Protein AF-0000000068154844 (afdb_homodimer)

Structure (mmCIF, N/CA/C/O backbone):
data_AF-0000000068154844-model_v1
#
loop_
_entity.id
_entity.type
_entity.pdbx_description
1 polymer 'Methyltransferase domain containing protein'
#
loop_
_atom_site.group_PDB
_atom_site.id
_atom_site.type_symbol
_atom_site.label_atom_id
_atom_site.label_alt_id
_atom_site.label_comp_id
_atom_site.label_asym_id
_atom_site.label_entity_id
_atom_site.label_seq_id
_atom_site.pdbx_PDB_ins_code
_atom_site.Cartn_x
_atom_site.Cartn_y
_atom_site.Cartn_z
_atom_site.occupancy
_atom_site.B_iso_or_equiv
_atom_site.auth_seq_id
_atom_site.auth_comp_id
_atom_site.auth_asym_id
_atom_site.auth_atom_id
_atom_site.pdbx_PDB_model_num
ATOM 1 N N . MET A 1 1 ? 12.219 43.625 -16.562 1 24.28 1 MET A N 1
ATOM 2 C CA . MET A 1 1 ? 12.367 42.406 -15.773 1 24.28 1 MET A CA 1
ATOM 3 C C . MET A 1 1 ? 11.109 42.156 -14.945 1 24.28 1 MET A C 1
ATOM 5 O O . MET A 1 1 ? 10.875 42.812 -13.945 1 24.28 1 MET A O 1
ATOM 9 N N . ALA A 1 2 ? 10.008 41.688 -15.617 1 36.62 2 ALA A N 1
ATOM 10 C CA . ALA A 1 2 ? 8.633 41.625 -15.141 1 36.62 2 ALA A CA 1
ATOM 11 C C . ALA A 1 2 ? 8.516 40.781 -13.875 1 36.62 2 ALA A C 1
ATOM 13 O O . ALA A 1 2 ? 8.969 39.625 -13.844 1 36.62 2 ALA A O 1
ATOM 14 N N . GLU A 1 3 ? 8.602 41.344 -12.742 1 31.72 3 GLU A N 1
ATOM 15 C CA . GLU A 1 3 ? 8.398 40.844 -11.398 1 31.72 3 GLU A CA 1
ATOM 16 C C . GLU A 1 3 ? 7.121 40 -11.312 1 31.72 3 GLU A C 1
ATOM 18 O O . GLU A 1 3 ? 6.02 40.531 -11.516 1 31.72 3 GLU A O 1
ATOM 23 N N . ASP A 1 4 ? 7.09 38.75 -11.773 1 34.81 4 ASP A N 1
ATOM 24 C CA . ASP A 1 4 ? 5.965 37.812 -11.805 1 34.81 4 ASP A CA 1
ATOM 25 C C . ASP A 1 4 ? 5.387 37.625 -10.406 1 34.81 4 ASP A C 1
ATOM 27 O O . ASP A 1 4 ? 6.023 37 -9.555 1 34.81 4 ASP A O 1
ATOM 31 N N . HIS A 1 5 ? 4.668 38.531 -9.891 1 36.91 5 HIS A N 1
ATOM 32 C CA . HIS A 1 5 ? 3.857 38.5 -8.68 1 36.91 5 HIS A CA 1
ATOM 33 C C . HIS A 1 5 ? 2.967 37.281 -8.633 1 36.91 5 HIS A C 1
ATOM 35 O O . HIS A 1 5 ? 2.23 37 -9.586 1 36.91 5 HIS A O 1
ATOM 41 N N . PRO A 1 6 ? 3.387 36.281 -7.867 1 41.25 6 PRO A N 1
ATOM 42 C CA . PRO A 1 6 ? 2.49 35.125 -7.711 1 41.25 6 PRO A CA 1
ATOM 43 C C . PRO A 1 6 ? 1.021 35.531 -7.617 1 41.25 6 PRO A C 1
ATOM 45 O O . PRO A 1 6 ? 0.697 36.531 -6.996 1 41.25 6 PRO A O 1
ATOM 48 N N . SER A 1 7 ? 0.167 35.281 -8.594 1 40.81 7 SER A N 1
ATOM 49 C CA . SER A 1 7 ? -1.182 35.75 -8.883 1 40.81 7 SER A CA 1
ATOM 50 C C . SER A 1 7 ? -2.111 35.531 -7.695 1 40.81 7 SER A C 1
ATOM 52 O O . SER A 1 7 ? -2.004 34.531 -6.992 1 40.81 7 SER A O 1
ATOM 54 N N . SER A 1 8 ? -2.961 36.594 -7.297 1 40.81 8 SER A N 1
ATOM 55 C CA . SER A 1 8 ? -4.07 36.75 -6.367 1 40.81 8 SER A CA 1
ATOM 56 C C . SER A 1 8 ? -4.965 35.531 -6.352 1 40.81 8 SER A C 1
ATOM 58 O O . SER A 1 8 ? -5.57 35.188 -5.328 1 40.81 8 SER A O 1
ATOM 60 N N . ALA A 1 9 ? -5.023 34.844 -7.504 1 44.22 9 ALA A N 1
ATOM 61 C CA . ALA A 1 9 ? -5.926 33.719 -7.621 1 44.22 9 ALA A CA 1
ATOM 62 C C . ALA A 1 9 ? -5.402 32.531 -6.824 1 44.22 9 ALA A C 1
ATOM 64 O O . ALA A 1 9 ? -6.18 31.812 -6.188 1 44.22 9 ALA A O 1
ATOM 65 N N . ALA A 1 10 ? -4.246 32.438 -6.812 1 50.5 10 ALA A N 1
ATOM 66 C CA . ALA A 1 10 ? -3.646 31.312 -6.082 1 50.5 10 ALA A CA 1
ATOM 67 C C . ALA A 1 10 ? -3.844 31.469 -4.578 1 50.5 10 ALA A C 1
ATOM 69 O O . ALA A 1 10 ? -4.059 30.484 -3.865 1 50.5 10 ALA A O 1
ATOM 70 N N . THR A 1 11 ? -3.861 32.688 -4.051 1 49.97 11 THR A N 1
ATOM 71 C CA . THR A 1 11 ? -4.047 32.969 -2.633 1 49.97 11 THR A CA 1
ATOM 72 C C . THR A 1 11 ? -5.488 32.719 -2.211 1 49.97 11 THR A C 1
ATOM 74 O O . THR A 1 11 ? -5.738 32.219 -1.115 1 49.97 11 THR A O 1
ATOM 77 N N . THR A 1 12 ? -6.43 32.938 -3.004 1 47.69 12 THR A N 1
ATOM 78 C CA . THR A 1 12 ? -7.844 32.781 -2.689 1 47.69 12 THR A CA 1
ATOM 79 C C . THR A 1 12 ? -8.203 31.281 -2.623 1 47.69 12 THR A C 1
ATOM 81 O O . THR A 1 12 ? -8.922 30.859 -1.722 1 47.69 12 THR A O 1
ATOM 84 N N . ASP A 1 13 ? -7.633 30.516 -3.477 1 55.84 13 ASP A N 1
ATOM 85 C CA . ASP A 1 13 ? -7.926 29.094 -3.543 1 55.84 13 ASP A CA 1
ATOM 86 C C . ASP A 1 13 ? -7.395 28.359 -2.311 1 55.84 13 ASP A C 1
ATOM 88 O O . ASP A 1 13 ? -8.07 27.5 -1.752 1 55.84 13 ASP A O 1
ATOM 92 N N . LEU A 1 14 ? -6.391 28.906 -1.829 1 56.5 14 LEU A N 1
ATOM 93 C CA . LEU A 1 14 ? -5.82 28.281 -0.645 1 56.5 14 LEU A CA 1
ATOM 94 C C . LEU A 1 14 ? -6.621 28.641 0.603 1 56.5 14 LEU A C 1
ATOM 96 O O . LEU A 1 14 ? -6.773 27.812 1.506 1 56.5 14 LEU A O 1
ATOM 100 N N . LYS A 1 15 ? -7.156 29.891 0.628 1 58.59 15 LYS A N 1
ATOM 101 C CA . LYS A 1 15 ? -8.023 30.297 1.73 1 58.59 15 LYS A CA 1
ATOM 102 C C . LYS A 1 15 ? -9.281 29.422 1.793 1 58.59 15 LYS A C 1
ATOM 104 O O . LYS A 1 15 ? -9.727 29.047 2.879 1 58.59 15 LYS A O 1
ATOM 109 N N . ALA A 1 16 ? -9.859 29.172 0.676 1 58.53 16 ALA A N 1
ATOM 110 C CA . ALA A 1 16 ? -11.047 28.328 0.617 1 58.53 16 ALA A CA 1
ATOM 111 C C . ALA A 1 16 ? -10.742 26.922 1.131 1 58.53 16 ALA A C 1
ATOM 113 O O . ALA A 1 16 ? -11.578 26.312 1.809 1 58.53 16 ALA A O 1
ATOM 114 N N . ASN A 1 17 ? -9.586 26.453 0.858 1 59.25 17 ASN A N 1
ATOM 115 C CA . ASN A 1 17 ? -9.18 25.141 1.375 1 59.25 17 ASN A CA 1
ATOM 116 C C . ASN A 1 17 ? -9.125 25.141 2.9 1 59.25 17 ASN A C 1
ATOM 118 O O . ASN A 1 17 ? -9.555 24.172 3.535 1 59.25 17 ASN A O 1
ATOM 122 N N . VAL A 1 18 ? -8.695 26.188 3.422 1 56.22 18 VAL A N 1
ATOM 123 C CA . VAL A 1 18 ? -8.562 26.312 4.871 1 56.22 18 VAL A CA 1
ATOM 124 C C . VAL A 1 18 ? -9.945 26.359 5.512 1 56.22 18 VAL A C 1
ATOM 126 O O . VAL A 1 18 ? -10.195 25.688 6.52 1 56.22 18 VAL A O 1
ATOM 129 N N . GLU A 1 19 ? -10.867 27.016 5.012 1 57.5 19 GLU A N 1
ATOM 130 C CA . GLU A 1 19 ? -12.195 27.234 5.57 1 57.5 19 GLU A CA 1
ATOM 131 C C . GLU A 1 19 ? -13.031 25.969 5.535 1 57.5 19 GLU A C 1
ATOM 133 O O . GLU A 1 19 ? -13.938 25.781 6.348 1 57.5 19 GLU A O 1
ATOM 138 N N . ARG A 1 20 ? -12.711 25.141 4.711 1 52.31 20 ARG A N 1
ATOM 139 C CA . ARG A 1 20 ? -13.453 23.906 4.531 1 52.31 20 ARG A CA 1
ATOM 140 C C . ARG A 1 20 ? -13.43 23.062 5.801 1 52.31 20 ARG A C 1
ATOM 142 O O . ARG A 1 20 ? -14.406 22.359 6.109 1 52.31 20 ARG A O 1
ATOM 149 N N . PHE A 1 21 ? -12.555 23.172 6.594 1 53.59 21 PHE A N 1
ATOM 150 C CA . PHE A 1 21 ? -12.359 22.266 7.723 1 53.59 21 PHE A CA 1
ATOM 151 C C . PHE A 1 21 ? -12.703 22.969 9.031 1 53.59 21 PHE A C 1
ATOM 153 O O . PHE A 1 21 ? -12.633 22.359 10.102 1 53.59 21 PHE A O 1
ATOM 160 N N . MET A 1 22 ? -13.172 24.078 8.961 1 49.56 22 MET A N 1
ATOM 161 C CA . MET A 1 22 ? -13.594 24.797 10.164 1 49.56 22 MET A CA 1
ATOM 162 C C . MET A 1 22 ? -14.891 24.203 10.719 1 49.56 22 MET A C 1
ATOM 164 O O . MET A 1 22 ? -15.828 23.953 9.961 1 49.56 22 MET A O 1
ATOM 168 N N . GLY A 1 23 ? -15.047 23.812 12.094 1 50.06 23 GLY A N 1
ATOM 169 C CA . GLY A 1 23 ? -16.219 23.297 12.766 1 50.06 23 GLY A CA 1
ATOM 170 C C . GLY A 1 23 ? -16.391 21.797 12.609 1 50.06 23 GLY A C 1
ATOM 171 O O . GLY A 1 23 ? -17.406 21.234 12.992 1 50.06 23 GLY A O 1
ATOM 172 N N . PHE A 1 24 ? -15.508 21.203 12.078 1 56.91 24 PHE A N 1
ATOM 173 C CA . PHE A 1 24 ? -15.602 19.797 11.688 1 56.91 24 PHE A CA 1
ATOM 174 C C . PHE A 1 24 ? -14.602 18.953 12.461 1 56.91 24 PHE A C 1
ATOM 176 O O . PHE A 1 24 ? -14.562 17.734 12.305 1 56.91 24 PHE A O 1
ATOM 183 N N . ALA A 1 25 ? -14.062 19.422 13.445 1 56.91 25 ALA A N 1
ATOM 184 C CA . ALA A 1 25 ? -12.898 18.812 14.086 1 56.91 25 ALA A CA 1
ATOM 185 C C . ALA A 1 25 ? -13.32 17.609 14.945 1 56.91 25 ALA A C 1
ATOM 187 O O . ALA A 1 25 ? -12.625 16.594 14.984 1 56.91 25 ALA A O 1
ATOM 188 N N . ASP A 1 26 ? -14.484 17.656 15.586 1 56.44 26 ASP A N 1
ATOM 189 C CA . ASP A 1 26 ? -14.898 16.578 16.484 1 56.44 26 ASP A CA 1
ATOM 190 C C . ASP A 1 26 ? -15.18 15.289 15.727 1 56.44 26 ASP A C 1
ATOM 192 O O . ASP A 1 26 ? -14.758 14.211 16.141 1 56.44 26 ASP A O 1
ATOM 196 N N . VAL A 1 27 ? -15.852 15.422 14.664 1 58.25 27 VAL A N 1
ATOM 197 C CA . VAL A 1 27 ? -16.188 14.242 13.867 1 58.25 27 VAL A CA 1
ATOM 198 C C . VAL A 1 27 ? -14.914 13.68 13.227 1 58.25 27 VAL A C 1
ATOM 200 O O . VAL A 1 27 ? -14.75 12.461 13.133 1 58.25 27 VAL A O 1
ATOM 203 N N . TYR A 1 28 ? -14.078 14.531 12.992 1 61.56 28 TYR A N 1
ATOM 204 C CA . TYR A 1 28 ? -12.844 14.18 12.305 1 61.56 28 TYR A CA 1
ATOM 205 C C . TYR A 1 28 ? -11.961 13.297 13.18 1 61.56 28 TYR A C 1
ATOM 207 O O . TYR A 1 28 ? -11.594 12.188 12.789 1 61.56 28 TYR A O 1
ATOM 215 N N . ASP A 1 29 ? -11.711 13.648 14.367 1 64.25 29 ASP A N 1
ATOM 216 C CA . ASP A 1 29 ? -10.766 12.977 15.25 1 64.25 29 ASP A CA 1
ATOM 217 C C . ASP A 1 29 ? -11.312 11.633 15.727 1 64.25 29 ASP A C 1
ATOM 219 O O . ASP A 1 29 ? -10.57 10.664 15.859 1 64.25 29 ASP A O 1
ATOM 223 N N . ALA A 1 30 ? -12.586 11.641 15.82 1 64.69 30 ALA A N 1
ATOM 224 C CA . ALA A 1 30 ? -13.18 10.422 16.359 1 64.69 30 ALA A CA 1
ATOM 225 C C . ALA A 1 30 ? -13.258 9.328 15.297 1 64.69 30 ALA A C 1
ATOM 227 O O . ALA A 1 30 ? -13.203 8.141 15.617 1 64.69 30 ALA A O 1
ATOM 228 N N . ALA A 1 31 ? -13.258 9.789 14.117 1 74.38 31 ALA A N 1
ATOM 229 C CA . ALA A 1 31 ? -13.57 8.812 13.078 1 74.38 31 ALA A CA 1
ATOM 230 C C . ALA A 1 31 ? -12.305 8.352 12.367 1 74.38 31 ALA A C 1
ATOM 232 O O . ALA A 1 31 ? -12.188 7.184 11.992 1 74.38 31 ALA A O 1
ATOM 233 N N . ARG A 1 32 ? -11.375 9.219 12.273 1 79.5 32 ARG A N 1
ATOM 234 C CA . ARG A 1 32 ? -10.258 8.945 11.383 1 79.5 32 ARG A CA 1
ATOM 235 C C . ARG A 1 32 ? -9.172 8.133 12.086 1 79.5 32 ARG A C 1
ATOM 237 O O . ARG A 1 32 ? -9.047 8.188 13.312 1 79.5 32 ARG A O 1
ATOM 244 N N . PRO A 1 33 ? -8.5 7.371 11.305 1 82.88 33 PRO A N 1
ATOM 245 C CA . PRO A 1 33 ? -7.477 6.512 11.906 1 82.88 33 PRO A CA 1
ATOM 246 C C . PRO A 1 33 ? -6.23 7.289 12.328 1 82.88 33 PRO A C 1
ATOM 248 O O . PRO A 1 33 ? -5.922 8.336 11.742 1 82.88 33 PRO A O 1
ATOM 251 N N . THR A 1 34 ? -5.605 6.77 13.359 1 78.25 34 THR A N 1
ATOM 252 C CA . THR A 1 34 ? -4.246 7.207 13.656 1 78.25 34 THR A CA 1
ATOM 253 C C . THR A 1 34 ? -3.242 6.512 12.742 1 78.25 34 THR A C 1
ATOM 255 O O . THR A 1 34 ? -3.354 5.312 12.484 1 78.25 34 THR A O 1
ATOM 258 N N . PRO A 1 35 ? -2.342 7.352 12.242 1 82.19 35 PRO A N 1
ATOM 259 C CA . PRO A 1 35 ? -1.316 6.676 11.445 1 82.19 35 PRO A CA 1
ATOM 260 C C . PRO A 1 35 ? -0.578 5.594 12.227 1 82.19 35 PRO A C 1
ATOM 262 O O . PRO A 1 35 ? -0.527 5.645 13.461 1 82.19 35 PRO A O 1
ATOM 265 N N . PRO A 1 36 ? -0.055 4.605 11.508 1 81.94 36 PRO A N 1
ATOM 266 C CA . PRO A 1 36 ? 0.625 3.518 12.219 1 81.94 36 PRO A CA 1
ATOM 267 C C . PRO A 1 36 ? 1.866 3.99 12.969 1 81.94 36 PRO A C 1
ATOM 269 O O . PRO A 1 36 ? 2.707 4.691 12.406 1 81.94 36 PRO A O 1
ATOM 272 N N . ALA A 1 37 ? 1.979 3.539 14.203 1 78.5 37 ALA A N 1
ATOM 273 C CA . ALA A 1 37 ? 3.117 3.912 15.031 1 78.5 37 ALA A CA 1
ATOM 274 C C . ALA A 1 37 ? 4.426 3.396 14.445 1 78.5 37 ALA A C 1
ATOM 276 O O . ALA A 1 37 ? 5.461 4.059 14.539 1 78.5 37 ALA A O 1
ATOM 277 N N . ASP A 1 38 ? 4.34 2.297 13.797 1 84.38 38 ASP A N 1
ATOM 278 C CA . ASP A 1 38 ? 5.539 1.685 13.234 1 84.38 38 ASP A CA 1
ATOM 279 C C . ASP A 1 38 ? 6.102 2.527 12.086 1 84.38 38 ASP A C 1
ATOM 281 O O . ASP A 1 38 ? 7.266 2.379 11.711 1 84.38 38 ASP A O 1
ATOM 285 N N . LEU A 1 39 ? 5.258 3.367 11.586 1 91.12 39 LEU A N 1
ATOM 286 C CA . LEU A 1 39 ? 5.723 4.25 10.523 1 91.12 39 LEU A CA 1
ATOM 287 C C . LEU A 1 39 ? 6.801 5.199 11.031 1 91.12 39 LEU A C 1
ATOM 289 O O . LEU A 1 39 ? 7.77 5.48 10.32 1 91.12 39 LEU A O 1
ATOM 293 N N . VAL A 1 40 ? 6.672 5.637 12.289 1 94.12 40 VAL A N 1
ATOM 294 C CA . VAL A 1 40 ? 7.617 6.578 12.883 1 94.12 40 VAL A CA 1
ATOM 295 C C . VAL A 1 40 ? 9 5.941 12.953 1 94.12 40 VAL A C 1
ATOM 297 O O . VAL A 1 40 ? 9.992 6.543 12.523 1 94.12 40 VAL A O 1
ATOM 300 N N . ASP A 1 41 ? 9.039 4.723 13.414 1 93.12 41 ASP A N 1
ATOM 301 C CA . ASP A 1 41 ? 10.32 4.027 13.523 1 93.12 41 ASP A CA 1
ATOM 302 C C . ASP A 1 41 ? 10.953 3.82 12.148 1 93.12 41 ASP A C 1
ATOM 304 O O . ASP A 1 41 ? 12.164 3.977 11.984 1 93.12 41 ASP A O 1
ATOM 308 N N . LEU A 1 42 ? 10.172 3.494 11.242 1 93.94 42 LEU A N 1
ATOM 309 C CA . LEU A 1 42 ? 10.648 3.295 9.875 1 93.94 42 LEU A CA 1
ATOM 310 C C . LEU A 1 42 ? 11.219 4.59 9.305 1 93.94 42 LEU A C 1
ATOM 312 O O . LEU A 1 42 ? 12.297 4.586 8.703 1 93.94 42 LEU A O 1
ATOM 316 N N . LEU A 1 43 ? 10.547 5.691 9.523 1 97 43 LEU A N 1
ATOM 317 C CA . LEU A 1 43 ? 10.977 6.984 9 1 97 43 LEU A CA 1
ATOM 318 C C . LEU A 1 43 ? 12.273 7.441 9.664 1 97 43 LEU A C 1
ATOM 320 O O . LEU A 1 43 ? 13.141 8.016 9.008 1 97 43 LEU A O 1
ATOM 324 N N . LEU A 1 44 ? 12.359 7.156 10.938 1 97.19 44 LEU A N 1
ATOM 325 C CA . LEU A 1 44 ? 13.586 7.488 11.641 1 97.19 44 LEU A CA 1
ATOM 326 C C . LEU A 1 44 ? 14.773 6.719 11.07 1 97.19 44 LEU A C 1
ATOM 328 O O . LEU A 1 44 ? 15.859 7.273 10.898 1 97.19 44 LEU A O 1
ATOM 332 N N . ARG A 1 45 ? 14.547 5.512 10.727 1 94.75 45 ARG A N 1
ATOM 333 C CA . ARG A 1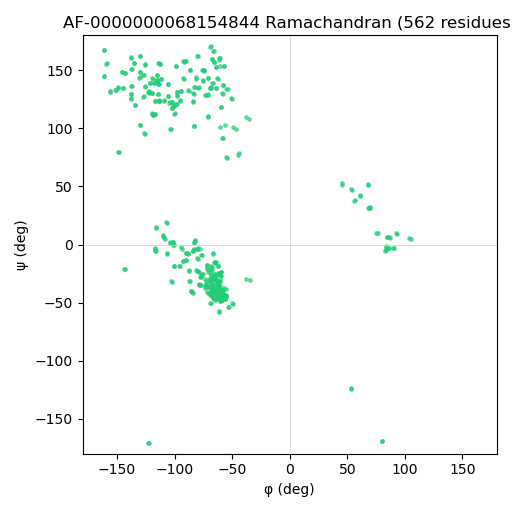 45 ? 15.617 4.727 10.125 1 94.75 45 ARG A CA 1
ATOM 334 C C . ARG A 1 45 ? 16.031 5.309 8.781 1 94.75 45 ARG A C 1
ATOM 336 O O . ARG A 1 45 ? 17.234 5.414 8.484 1 94.75 45 ARG A O 1
ATOM 343 N N . TYR A 1 46 ? 15.086 5.711 7.98 1 96.75 46 TYR A N 1
ATOM 344 C CA . TYR A 1 46 ? 15.406 6.324 6.699 1 96.75 46 TYR A CA 1
ATOM 345 C C . TYR A 1 46 ? 16.203 7.609 6.895 1 96.75 46 TYR A C 1
ATOM 347 O O . TYR A 1 46 ? 17.047 7.957 6.066 1 96.75 46 TYR A O 1
ATOM 355 N N . ALA A 1 47 ? 15.898 8.305 7.957 1 96.81 47 ALA A N 1
ATOM 356 C CA . ALA A 1 47 ? 16.578 9.562 8.25 1 96.81 47 ALA A CA 1
ATOM 357 C C . ALA A 1 47 ? 17.938 9.305 8.914 1 96.81 47 ALA A C 1
ATOM 359 O O . ALA A 1 47 ? 18.672 10.25 9.203 1 96.81 47 ALA A O 1
ATOM 360 N N . GLY A 1 48 ? 18.234 8.055 9.172 1 93.38 48 GLY A N 1
ATOM 361 C CA . GLY A 1 48 ? 19.484 7.703 9.836 1 93.38 48 GLY A CA 1
ATOM 362 C C . GLY A 1 48 ? 19.531 8.148 11.281 1 93.38 48 GLY A C 1
ATOM 363 O O . GLY A 1 48 ? 20.578 8.562 11.773 1 93.38 48 GLY A O 1
ATOM 364 N N . ARG A 1 49 ? 18.328 8.141 11.875 1 94.38 49 ARG A N 1
ATOM 365 C CA . ARG A 1 49 ? 18.219 8.625 13.25 1 94.38 49 ARG A CA 1
ATOM 366 C C . ARG A 1 49 ? 17.516 7.59 14.133 1 94.38 49 ARG A C 1
ATOM 368 O O . ARG A 1 49 ? 16.641 6.855 13.672 1 94.38 49 ARG A O 1
ATOM 375 N N . THR A 1 50 ? 17.922 7.523 15.367 1 93.19 50 THR A N 1
ATOM 376 C CA . THR A 1 50 ? 17.141 6.789 16.359 1 93.19 50 THR A CA 1
ATOM 377 C C . THR A 1 50 ? 16.078 7.688 16.984 1 93.19 50 THR A C 1
ATOM 379 O O . THR A 1 50 ? 15.008 7.207 17.375 1 93.19 50 THR A O 1
ATOM 382 N N . ARG A 1 51 ? 16.438 8.93 17.047 1 96.5 51 ARG A N 1
ATOM 383 C CA . ARG A 1 51 ? 15.57 10.016 17.516 1 96.5 51 ARG A CA 1
ATOM 384 C C . ARG A 1 51 ? 15.836 11.297 16.734 1 96.5 51 ARG A C 1
ATOM 386 O O . ARG A 1 51 ? 17 11.648 16.469 1 96.5 51 ARG A O 1
ATOM 393 N N . ALA A 1 52 ? 14.773 11.922 16.344 1 98 52 ALA A N 1
ATOM 394 C CA . ALA A 1 52 ? 14.969 13.148 15.57 1 98 52 ALA A CA 1
ATOM 395 C C . ALA A 1 52 ? 15.25 14.328 16.5 1 98 52 ALA A C 1
ATOM 397 O O . ALA A 1 52 ? 14.695 14.422 17.594 1 98 52 ALA A O 1
ATOM 398 N N . ALA A 1 53 ? 16.109 15.211 16.047 1 98.31 53 ALA A N 1
ATOM 399 C CA . ALA A 1 53 ? 16.266 16.469 16.766 1 98.31 53 ALA A CA 1
ATOM 400 C C . ALA A 1 53 ? 15.055 17.375 16.578 1 98.31 53 ALA A C 1
ATOM 402 O O . ALA A 1 53 ? 14.562 17.969 17.547 1 98.31 53 ALA A O 1
ATOM 403 N N . CYS A 1 54 ? 14.555 17.406 15.367 1 98.69 54 CYS A N 1
ATOM 404 C CA . CYS A 1 54 ? 13.383 18.234 15.078 1 98.69 54 CYS A CA 1
ATOM 405 C C . CYS A 1 54 ? 12.539 17.625 13.969 1 98.69 54 CYS A C 1
ATOM 407 O O . CYS A 1 54 ? 13.07 17.156 12.953 1 98.69 54 CYS A O 1
ATOM 409 N N . VAL A 1 55 ? 11.219 17.594 14.164 1 98.81 55 VAL A N 1
ATOM 410 C CA . VAL A 1 55 ? 10.242 17.172 13.164 1 98.81 55 VAL A CA 1
ATOM 411 C C . VAL A 1 55 ? 9.242 18.312 12.914 1 98.81 55 VAL A C 1
ATOM 413 O O . VAL A 1 55 ? 8.766 18.938 13.859 1 98.81 55 VAL A O 1
ATOM 416 N N . ALA A 1 56 ? 9.008 18.609 11.68 1 98.94 56 ALA A N 1
ATOM 417 C CA . ALA A 1 56 ? 7.957 19.547 11.297 1 98.94 56 ALA A CA 1
ATOM 418 C C . ALA A 1 56 ? 6.789 18.828 10.633 1 98.94 56 ALA A C 1
ATOM 420 O O . ALA A 1 56 ? 6.984 18.078 9.672 1 98.94 56 ALA A O 1
ATOM 421 N N . ASP A 1 57 ? 5.648 19 11.164 1 98.75 57 ASP A N 1
ATOM 422 C CA . ASP A 1 57 ? 4.41 18.469 10.609 1 98.75 57 ASP A CA 1
ATOM 423 C C . ASP A 1 57 ? 3.602 19.562 9.914 1 98.75 57 ASP A C 1
ATOM 425 O O . ASP A 1 57 ? 2.85 20.297 10.555 1 98.75 57 ASP A O 1
ATOM 429 N N . ILE A 1 58 ? 3.721 19.594 8.57 1 98.69 58 ILE A N 1
ATOM 430 C CA . ILE A 1 58 ? 3.1 20.656 7.785 1 98.69 58 ILE A CA 1
ATOM 431 C C . ILE A 1 58 ? 1.669 20.266 7.426 1 98.69 58 ILE A C 1
ATOM 433 O O . ILE A 1 58 ? 1.437 19.188 6.879 1 98.69 58 ILE A O 1
ATOM 437 N N . GLY A 1 59 ? 0.758 21.172 7.637 1 97.19 59 GLY A N 1
ATOM 438 C CA . GLY A 1 59 ? -0.648 20.812 7.531 1 97.19 59 GLY A CA 1
ATOM 439 C C . GLY A 1 59 ? -1.11 19.875 8.625 1 97.19 59 GLY A C 1
ATOM 440 O O . GLY A 1 59 ? -1.751 18.859 8.352 1 97.19 59 GLY A O 1
ATOM 441 N N . CYS A 1 60 ? -0.851 20.203 9.891 1 95.62 60 CYS A N 1
ATOM 442 C CA . CYS A 1 60 ? -0.989 19.25 10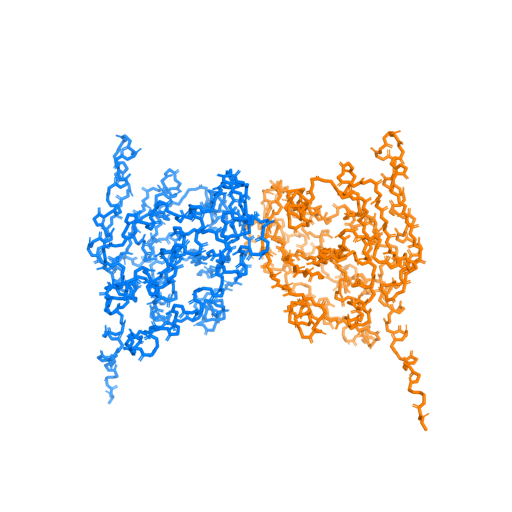.977 1 95.62 60 CYS A CA 1
ATOM 443 C C . CYS A 1 60 ? -2.447 19.109 11.398 1 95.62 60 CYS A C 1
ATOM 445 O O . CYS A 1 60 ? -2.799 18.188 12.133 1 95.62 60 CYS A O 1
ATOM 447 N N . GLY A 1 61 ? -3.318 19.969 10.969 1 91.81 61 GLY A N 1
ATOM 448 C CA . GLY A 1 61 ? -4.715 19.891 11.367 1 91.81 61 GLY A CA 1
ATOM 449 C C . GLY A 1 61 ? -4.902 19.844 12.875 1 91.81 61 GLY A C 1
ATOM 450 O O . GLY A 1 61 ? -4.391 20.703 13.602 1 91.81 61 GLY A O 1
ATOM 451 N N . THR A 1 62 ? -5.578 18.828 13.344 1 88.19 62 THR A N 1
ATOM 452 C CA . THR A 1 62 ? -5.863 18.688 14.766 1 88.19 62 THR A CA 1
ATOM 453 C C . THR A 1 62 ? -4.676 18.062 15.5 1 88.19 62 THR A C 1
ATOM 455 O O . THR A 1 62 ? -4.766 17.75 16.688 1 88.19 62 THR A O 1
ATOM 458 N N . GLY A 1 63 ? -3.662 17.812 14.797 1 92.06 63 GLY A N 1
ATOM 459 C CA . GLY A 1 63 ? -2.42 17.391 15.43 1 92.06 63 GLY A CA 1
ATOM 460 C C . GLY A 1 63 ? -2.281 15.883 15.547 1 92.06 63 GLY A C 1
ATOM 461 O O . GLY A 1 63 ? -1.358 15.391 16.203 1 92.06 63 GLY A O 1
ATOM 462 N N . LEU A 1 64 ? -3.152 15.07 14.922 1 88.19 64 LEU A N 1
ATOM 463 C CA . LEU A 1 64 ? -3.098 13.617 15.016 1 88.19 64 LEU A CA 1
ATOM 464 C C . LEU A 1 64 ? -1.729 13.094 14.594 1 88.19 64 LEU A C 1
ATOM 466 O O . LEU A 1 64 ? -1.141 12.258 15.281 1 88.19 64 LEU A O 1
ATOM 470 N N . SER A 1 65 ? -1.218 13.586 13.539 1 93.19 65 SER A N 1
ATOM 471 C CA . SER A 1 65 ? 0.083 13.148 13.047 1 93.19 65 SER A CA 1
ATOM 472 C C . SER A 1 65 ? 1.218 13.766 13.859 1 93.19 65 SER A C 1
ATOM 474 O O . SER A 1 65 ? 2.303 13.188 13.953 1 93.19 65 SER A O 1
ATOM 476 N N . THR A 1 66 ? 1.012 14.961 14.445 1 95.25 66 THR A N 1
ATOM 477 C CA . THR A 1 66 ? 2.031 15.648 15.227 1 95.25 66 THR A CA 1
ATOM 478 C C . THR A 1 66 ? 2.359 14.867 16.5 1 95.25 66 THR A C 1
ATOM 480 O O . THR A 1 66 ? 3.529 14.633 16.797 1 95.25 66 THR A O 1
ATOM 483 N N . TRP A 1 67 ? 1.371 14.438 17.109 1 92.44 67 TRP A N 1
ATOM 484 C CA . TRP A 1 67 ? 1.523 13.812 18.406 1 92.44 67 TRP A CA 1
ATOM 485 C C . TRP A 1 67 ? 2.168 12.438 18.281 1 92.44 67 TRP A C 1
ATOM 487 O O . TRP A 1 67 ? 2.68 11.891 19.266 1 92.44 67 TRP A O 1
ATOM 497 N N . LEU A 1 68 ? 2.182 11.844 17.125 1 90.94 68 LEU A N 1
ATOM 498 C CA . LEU A 1 68 ? 2.838 10.57 16.875 1 90.94 68 LEU A CA 1
ATOM 499 C C . LEU A 1 68 ? 4.332 10.656 17.172 1 90.94 68 LEU A C 1
ATOM 501 O O . LEU A 1 68 ? 4.977 9.633 17.438 1 90.94 68 LEU A O 1
ATOM 505 N N . TRP A 1 69 ? 4.863 11.805 17.125 1 95.12 69 TRP A N 1
ATOM 506 C CA . TRP A 1 69 ? 6.305 11.984 17.219 1 95.12 69 TRP A CA 1
ATOM 507 C C . TRP A 1 69 ? 6.73 12.258 18.656 1 95.12 69 TRP A C 1
ATOM 509 O O . TRP A 1 69 ? 7.922 12.398 18.953 1 95.12 69 TRP A O 1
ATOM 519 N N . GLN A 1 70 ? 5.691 12.328 19.5 1 90.62 70 GLN A N 1
ATOM 520 C CA . GLN A 1 70 ? 6.039 12.492 20.906 1 90.62 70 GLN A CA 1
ATOM 521 C C . GLN A 1 70 ? 6.914 11.336 21.391 1 90.62 70 GLN A C 1
ATOM 523 O O . GLN A 1 70 ? 6.602 10.172 21.156 1 90.62 70 GLN A O 1
ATOM 528 N N . GLY A 1 71 ? 8.023 11.68 22.047 1 90.25 71 GLY A N 1
ATOM 529 C CA . GLY A 1 71 ? 8.961 10.68 22.531 1 90.25 71 GLY A CA 1
ATOM 530 C C . GLY A 1 71 ? 9.938 10.211 21.469 1 90.25 71 GLY A C 1
ATOM 531 O O . GLY A 1 71 ? 10.875 9.461 21.766 1 90.25 71 GLY A O 1
ATOM 532 N N . LYS A 1 72 ? 9.758 10.672 20.234 1 95.38 72 LYS A N 1
ATOM 533 C CA . LYS A 1 72 ? 10.586 10.211 19.125 1 95.38 72 LYS A CA 1
ATOM 534 C C . LYS A 1 72 ? 11.398 11.359 18.531 1 95.38 72 LYS A C 1
ATOM 536 O O . LYS A 1 72 ? 12.219 11.148 17.625 1 95.38 72 LYS A O 1
ATOM 541 N N . ALA A 1 73 ? 11.18 12.578 19.062 1 97.56 73 ALA A N 1
ATOM 542 C CA . ALA A 1 73 ? 11.891 13.773 18.625 1 97.56 73 ALA A CA 1
ATOM 543 C C . ALA A 1 73 ? 12.133 14.727 19.797 1 97.56 73 ALA A C 1
ATOM 545 O O . ALA A 1 73 ? 11.359 14.758 20.75 1 97.56 73 ALA A O 1
ATOM 546 N N . ASP A 1 74 ? 13.18 15.422 19.75 1 97.81 74 ASP A N 1
ATOM 547 C CA . ASP A 1 74 ? 13.461 16.422 20.766 1 97.81 74 ASP A CA 1
ATOM 548 C C . ASP A 1 74 ? 12.508 17.609 20.641 1 97.81 74 ASP A C 1
ATOM 550 O O . ASP A 1 74 ? 12.109 18.203 21.641 1 97.81 74 ASP A O 1
ATOM 554 N N . GLU A 1 75 ? 12.188 17.953 19.438 1 98.06 75 GLU A N 1
ATOM 555 C CA . GLU A 1 75 ? 11.242 19.016 19.125 1 98.06 75 GLU A CA 1
ATOM 556 C C . GLU A 1 75 ? 10.297 18.625 18 1 98.06 75 GLU A C 1
ATOM 558 O O . GLU A 1 75 ? 10.727 18.016 17.016 1 98.06 75 GLU A O 1
ATOM 563 N N . VAL A 1 76 ? 9.031 18.938 18.203 1 98.38 76 VAL A N 1
ATOM 564 C CA . VAL A 1 76 ? 8.023 18.719 17.156 1 98.38 76 VAL A CA 1
ATOM 565 C C . VAL A 1 76 ? 7.254 20.016 16.906 1 98.38 76 VAL A C 1
ATOM 567 O O . VAL A 1 76 ? 6.754 20.641 17.844 1 98.38 76 VAL A O 1
ATOM 570 N N . VAL A 1 77 ? 7.191 20.422 15.625 1 98.69 77 VAL A N 1
ATOM 571 C CA . VAL A 1 77 ? 6.488 21.656 15.273 1 98.69 77 VAL A CA 1
ATOM 572 C C . VAL A 1 77 ? 5.34 21.344 14.32 1 98.69 77 VAL A C 1
ATOM 574 O O . VAL A 1 77 ? 5.57 20.859 13.203 1 98.69 77 VAL A O 1
ATOM 577 N N . GLY A 1 78 ? 4.133 21.516 14.781 1 98.5 78 GLY A N 1
ATOM 578 C CA . GLY A 1 78 ? 2.988 21.484 13.883 1 98.5 78 GLY A CA 1
ATOM 579 C C . GLY A 1 78 ? 2.729 22.812 13.188 1 98.5 78 GLY A C 1
ATOM 580 O O . GLY A 1 78 ? 2.713 23.859 13.836 1 98.5 78 GLY A O 1
ATOM 581 N N . VAL A 1 79 ? 2.574 22.812 11.867 1 98.5 79 VAL A N 1
ATOM 582 C CA . VAL A 1 79 ? 2.322 24.016 11.07 1 98.5 79 VAL A CA 1
ATOM 583 C C . VAL A 1 79 ? 0.923 23.938 10.461 1 98.5 79 VAL A C 1
ATOM 585 O O . VAL A 1 79 ? 0.595 22.984 9.75 1 98.5 79 VAL A O 1
ATOM 588 N N . GLU A 1 80 ? 0.142 24.875 10.703 1 96.69 80 GLU A N 1
ATOM 589 C CA . GLU A 1 80 ? -1.252 24.875 10.273 1 96.69 80 GLU A CA 1
ATOM 590 C C . GLU A 1 80 ? -1.792 26.312 10.164 1 96.69 80 GLU A C 1
ATOM 592 O O . GLU A 1 80 ? -1.586 27.125 11.07 1 96.69 80 GLU A O 1
ATOM 597 N N . PRO A 1 81 ? -2.457 26.609 9.008 1 94.44 81 PRO A N 1
ATOM 598 C CA . PRO A 1 81 ? -2.936 27.984 8.828 1 94.44 81 PRO A CA 1
ATOM 599 C C . PRO A 1 81 ? -4.254 28.25 9.547 1 94.44 81 PRO A C 1
ATOM 601 O O . PRO A 1 81 ? -4.625 29.406 9.758 1 94.44 81 PRO A O 1
ATOM 604 N N . SER A 1 82 ? -5.004 27.234 9.844 1 89.19 82 SER A N 1
ATOM 605 C CA . SER A 1 82 ? -6.297 27.406 10.5 1 89.19 82 SER A CA 1
ATOM 606 C C . SER A 1 82 ? -6.137 27.531 12.008 1 89.19 82 SER A C 1
ATOM 608 O O . SER A 1 82 ? -5.711 26.578 12.672 1 89.19 82 SER A O 1
ATOM 610 N N . THR A 1 83 ? -6.633 28.641 12.57 1 90.75 83 THR A N 1
ATOM 611 C CA . THR A 1 83 ? -6.531 28.859 14.008 1 90.75 83 THR A CA 1
ATOM 612 C C . THR A 1 83 ? -7.434 27.891 14.773 1 90.75 83 THR A C 1
ATOM 614 O O . THR A 1 83 ? -7.09 27.453 15.867 1 90.75 83 THR A O 1
ATOM 617 N N . ASP A 1 84 ? -8.523 27.531 14.172 1 85.31 84 ASP A N 1
ATOM 618 C CA . ASP A 1 84 ? -9.438 26.578 14.805 1 85.31 84 ASP A CA 1
ATOM 619 C C . ASP A 1 84 ? -8.812 25.188 14.906 1 85.31 84 ASP A C 1
ATOM 621 O O . ASP A 1 84 ? -8.938 24.531 15.93 1 85.31 84 ASP A O 1
ATOM 625 N N . MET A 1 85 ? -8.18 24.797 13.859 1 87.38 85 MET A N 1
ATOM 626 C CA . MET A 1 85 ? -7.504 23.516 13.867 1 87.38 85 MET A CA 1
ATOM 627 C C . MET A 1 85 ? -6.379 23.484 14.898 1 87.38 85 MET A C 1
ATOM 629 O O . MET A 1 85 ? -6.211 22.516 15.625 1 87.38 85 MET A O 1
ATOM 633 N N . LEU A 1 86 ? -5.703 24.594 14.961 1 93.19 86 LEU A N 1
ATOM 634 C CA . LEU A 1 86 ? -4.602 24.703 15.914 1 93.19 86 LEU A CA 1
ATOM 635 C C . LEU A 1 86 ? -5.113 24.609 17.344 1 93.19 86 LEU A C 1
ATOM 637 O O . LEU A 1 86 ? -4.473 24 18.203 1 93.19 86 LEU A O 1
ATOM 641 N N . ALA A 1 87 ? -6.223 25.281 17.562 1 91.69 87 ALA A N 1
ATOM 642 C CA . ALA A 1 87 ? -6.812 25.219 18.891 1 91.69 87 ALA A CA 1
ATOM 643 C C . ALA A 1 87 ? -7.129 23.781 19.281 1 91.69 87 ALA A C 1
ATOM 645 O O . ALA A 1 87 ? -6.887 23.375 20.422 1 91.69 87 ALA A O 1
ATOM 646 N N . GLN A 1 88 ? -7.652 23.062 18.359 1 88.44 88 GLN A N 1
ATOM 647 C CA . GLN A 1 88 ? -7.938 21.641 18.609 1 88.44 88 GLN A CA 1
ATOM 648 C C . GLN A 1 88 ? -6.652 20.844 18.812 1 88.44 88 GLN A C 1
ATOM 650 O O . GLN A 1 88 ? -6.594 19.969 19.672 1 88.44 88 GLN A O 1
ATOM 655 N N . ALA A 1 89 ? -5.637 21.109 18.016 1 92.56 89 ALA A N 1
ATOM 656 C CA . ALA A 1 89 ? -4.359 20.406 18.125 1 92.56 89 ALA A CA 1
ATOM 657 C C . ALA A 1 89 ? -3.76 20.578 19.516 1 92.56 89 ALA A C 1
ATOM 659 O O . ALA A 1 89 ? -3.229 19.625 20.094 1 92.56 89 ALA A O 1
ATOM 660 N N . GLU A 1 90 ? -3.896 21.766 20.047 1 93.5 90 GLU A N 1
ATOM 661 C CA . GLU A 1 90 ? -3.34 22.094 21.359 1 93.5 90 GLU A CA 1
ATOM 662 C C . GLU A 1 90 ? -4 21.281 22.469 1 93.5 90 GLU A C 1
ATOM 664 O O . GLU A 1 90 ? -3.371 20.969 23.484 1 93.5 90 GLU A O 1
ATOM 669 N N . LYS A 1 91 ? -5.199 20.906 22.219 1 88.44 91 LYS A N 1
ATOM 670 C CA . LYS A 1 91 ? -5.926 20.141 23.234 1 88.44 91 LYS A CA 1
ATOM 671 C C . LYS A 1 91 ? -5.273 18.781 23.469 1 88.44 91 LYS A C 1
ATOM 673 O O . LYS A 1 91 ? -5.418 18.188 24.547 1 88.44 91 LYS A O 1
ATOM 678 N N . GLY A 1 92 ? -4.586 18.297 22.484 1 86.75 92 GLY A N 1
ATOM 679 C CA . GLY A 1 92 ? -3.883 17.031 22.641 1 86.75 92 GLY A CA 1
ATOM 680 C C . GLY A 1 92 ? -2.816 17.062 23.703 1 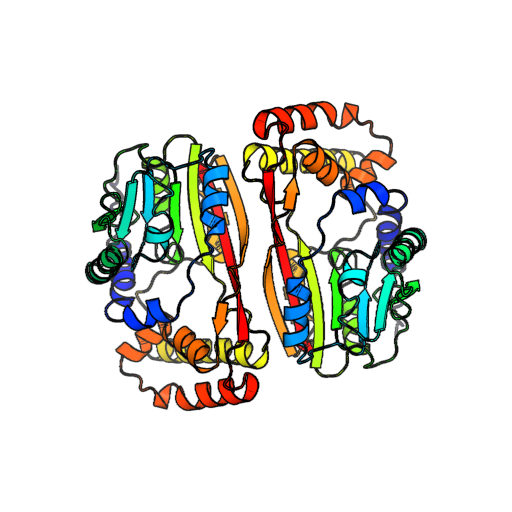86.75 92 GLY A C 1
ATOM 681 O O . GLY A 1 92 ? -2.408 16.016 24.219 1 86.75 92 GLY A O 1
ATOM 682 N N . ARG A 1 93 ? -2.4 18.219 24.078 1 89.62 93 ARG A N 1
ATOM 683 C CA . ARG A 1 93 ? -1.373 18.375 25.109 1 89.62 93 ARG A CA 1
ATOM 684 C C . ARG A 1 93 ? -1.828 17.766 26.422 1 89.62 93 ARG A C 1
ATOM 686 O O . ARG A 1 93 ? -1.009 17.281 27.203 1 89.62 93 ARG A O 1
ATOM 693 N N . ALA A 1 94 ? -3.047 17.703 26.609 1 84.88 94 ALA A N 1
ATOM 694 C CA . ALA A 1 94 ? -3.621 17.234 27.875 1 84.88 94 ALA A CA 1
ATOM 695 C C . ALA A 1 94 ? -3.35 15.742 28.078 1 84.88 94 ALA A C 1
ATOM 697 O O . ALA A 1 94 ? -3.393 15.25 29.203 1 84.88 94 ALA A O 1
ATOM 698 N N . LEU A 1 95 ? -3.094 15.086 27.031 1 80.75 95 LEU A N 1
ATOM 699 C CA . LEU A 1 95 ? -2.863 13.648 27.109 1 80.75 95 LEU A CA 1
ATOM 700 C C . LEU A 1 95 ? -1.471 13.352 27.656 1 80.75 95 LEU A C 1
ATOM 702 O O . LEU A 1 95 ? -1.166 12.203 27.984 1 80.75 95 LEU A O 1
ATOM 706 N N . TYR A 1 96 ? -0.724 14.32 27.781 1 83 96 TYR A N 1
ATOM 707 C CA . TYR A 1 96 ? 0.655 14.141 28.219 1 83 96 TYR A CA 1
ATOM 708 C C . TYR A 1 96 ? 0.912 14.875 29.531 1 83 96 TYR A C 1
ATOM 710 O O . TYR A 1 96 ? 0.979 16.109 29.562 1 83 96 TYR A O 1
ATOM 718 N N . PRO A 1 97 ? 1.114 14.023 30.5 1 79.25 97 PRO A N 1
ATOM 719 C CA . PRO A 1 97 ? 1.247 14.594 31.844 1 79.25 97 PRO A CA 1
ATOM 720 C C . PRO A 1 97 ? 2.439 15.539 31.969 1 79.25 97 PRO A C 1
ATOM 722 O O . PRO A 1 97 ? 2.416 16.469 32.781 1 79.25 97 PRO A O 1
ATOM 725 N N . ASP A 1 98 ? 3.486 15.289 31.234 1 79.81 98 ASP A N 1
ATOM 726 C CA . ASP A 1 98 ? 4.672 16.141 31.344 1 79.81 98 ASP A CA 1
ATOM 727 C C . ASP A 1 98 ? 4.523 17.406 30.516 1 79.81 98 ASP A C 1
ATOM 729 O O . ASP A 1 98 ? 5.465 18.203 30.406 1 79.81 98 ASP A O 1
ATOM 733 N N . GLY A 1 99 ? 3.395 17.547 29.922 1 76.06 99 GLY A N 1
ATOM 734 C CA . GLY A 1 99 ? 3.041 18.766 29.219 1 76.06 99 GLY A CA 1
ATOM 735 C C . GLY A 1 99 ? 3.516 18.797 27.781 1 76.06 99 GLY A C 1
ATOM 736 O O . GLY A 1 99 ? 3.275 19.766 27.047 1 76.06 99 GLY A O 1
ATOM 737 N N . ALA A 1 100 ? 4.203 17.812 27.391 1 86.25 100 ALA A N 1
ATOM 738 C CA . ALA A 1 100 ? 4.703 17.734 26.016 1 86.25 100 ALA A CA 1
ATOM 739 C C . ALA A 1 100 ? 5.305 19.062 25.562 1 86.25 100 ALA A C 1
ATOM 741 O O . ALA A 1 100 ? 4.957 19.578 24.5 1 86.25 100 ALA A O 1
ATOM 742 N N . SER A 1 101 ? 6.25 19.656 26.359 1 90.88 101 SER A N 1
ATOM 743 C CA . SER A 1 101 ? 6.832 20.969 26.109 1 90.88 101 SER A CA 1
ATOM 744 C C . SER A 1 101 ? 7.648 20.984 24.828 1 90.88 101 SER A C 1
ATOM 746 O O . SER A 1 101 ? 7.957 22.047 24.297 1 90.88 101 SER A O 1
ATOM 748 N N . ASN A 1 102 ? 7.945 19.828 24.391 1 94.81 102 ASN A N 1
ATOM 749 C CA . ASN A 1 102 ? 8.758 19.75 23.172 1 94.81 102 ASN A CA 1
ATOM 750 C C . ASN A 1 102 ? 7.906 19.875 21.922 1 94.81 102 ASN A C 1
ATOM 752 O O . ASN A 1 102 ? 8.438 19.891 20.797 1 94.81 102 ASN A O 1
ATOM 756 N N . VAL A 1 103 ? 6.594 19.953 22.094 1 96.81 103 VAL A N 1
ATOM 757 C CA . VAL A 1 103 ? 5.695 20.109 20.953 1 96.81 103 VAL A CA 1
ATOM 758 C C . VAL A 1 103 ? 5.164 21.531 20.891 1 96.81 103 VAL A C 1
ATOM 760 O O . VAL A 1 103 ? 4.691 22.062 21.906 1 96.81 103 VAL A O 1
ATOM 763 N N . ARG A 1 104 ? 5.273 22.172 19.781 1 96.44 104 ARG A N 1
ATOM 764 C CA . ARG A 1 104 ? 4.668 23.5 19.609 1 96.44 104 ARG A CA 1
ATOM 765 C C . ARG A 1 104 ? 3.949 23.594 18.266 1 96.44 104 ARG A C 1
ATOM 767 O O . ARG A 1 104 ? 4.258 22.844 17.328 1 96.44 104 ARG A O 1
ATOM 774 N N . PHE A 1 105 ? 3.016 24.469 18.203 1 97.62 105 PHE A N 1
ATOM 775 C CA . PHE A 1 105 ? 2.219 24.703 17.016 1 97.62 105 PHE A CA 1
ATOM 776 C C . PHE A 1 105 ? 2.416 26.141 16.5 1 97.62 105 PHE A C 1
ATOM 778 O O . PHE A 1 105 ? 2.494 27.078 17.297 1 97.62 105 PHE A O 1
ATOM 785 N N . VAL A 1 106 ? 2.51 26.297 15.203 1 97.88 106 VAL A N 1
ATOM 786 C CA . VAL A 1 106 ? 2.717 27.594 14.586 1 97.88 106 VAL A CA 1
ATOM 787 C C . VAL A 1 106 ? 1.635 27.859 13.539 1 97.88 106 VAL A C 1
ATOM 789 O O . VAL A 1 106 ? 1.252 26.938 12.805 1 97.88 106 VAL A O 1
ATOM 792 N N . ASN A 1 107 ? 1.14 29.031 13.578 1 97.62 107 ASN A N 1
ATOM 793 C CA . ASN A 1 107 ? 0.191 29.469 12.562 1 97.62 107 ASN A CA 1
ATOM 794 C C . ASN A 1 107 ? 0.904 29.969 11.305 1 97.62 107 ASN A C 1
ATOM 796 O O . ASN A 1 107 ? 1.438 31.078 11.289 1 97.62 107 ASN A O 1
ATOM 800 N N . ALA A 1 108 ? 0.957 29.156 10.266 1 97.5 108 ALA A N 1
ATOM 801 C CA . ALA A 1 108 ? 1.69 29.469 9.039 1 97.5 108 ALA A CA 1
ATOM 802 C C . ALA A 1 108 ? 1.219 28.609 7.875 1 97.5 108 ALA A C 1
ATOM 804 O O . ALA A 1 108 ? 0.469 27.641 8.07 1 97.5 108 ALA A O 1
ATOM 805 N N . LEU A 1 109 ? 1.631 29 6.688 1 95.88 109 LEU A N 1
ATOM 806 C CA . LEU A 1 109 ? 1.343 28.266 5.461 1 95.88 109 LEU A CA 1
ATOM 807 C C . LEU A 1 109 ? 2.441 27.25 5.164 1 95.88 109 LEU A C 1
ATOM 809 O O . LEU A 1 109 ? 3.566 27.391 5.648 1 95.88 109 LEU A O 1
ATOM 813 N N . SER A 1 110 ? 2.07 26.25 4.371 1 97.38 110 SER A N 1
ATOM 814 C CA . SER A 1 110 ? 3.027 25.219 3.957 1 97.38 110 SER A CA 1
ATOM 815 C C . SER A 1 110 ? 4.184 25.844 3.176 1 97.38 110 SER A C 1
ATOM 817 O O . SER A 1 110 ? 5.285 25.281 3.15 1 97.38 110 SER A O 1
ATOM 819 N N . THR A 1 111 ? 4 26.984 2.516 1 97.31 111 THR A N 1
ATOM 820 C CA . THR A 1 111 ? 4.973 27.609 1.624 1 97.31 111 THR A CA 1
ATOM 821 C C . THR A 1 111 ? 5.875 28.578 2.395 1 97.31 111 THR A C 1
ATOM 823 O O . THR A 1 111 ? 6.867 29.062 1.857 1 97.31 111 THR A O 1
ATOM 826 N N . ALA A 1 112 ? 5.48 28.906 3.611 1 97.75 112 ALA A N 1
ATOM 827 C CA . ALA A 1 112 ? 6.215 29.828 4.461 1 97.75 112 ALA A CA 1
ATOM 828 C C . ALA A 1 112 ? 6.055 29.469 5.938 1 97.75 112 ALA A C 1
ATOM 830 O O . ALA A 1 112 ? 5.367 30.172 6.684 1 97.75 112 ALA A O 1
ATOM 831 N N . THR A 1 113 ? 6.801 28.484 6.402 1 98.12 113 THR A N 1
ATOM 832 C CA . THR A 1 113 ? 6.617 27.906 7.73 1 98.12 113 THR A CA 1
ATOM 833 C C . THR A 1 113 ? 7.199 28.812 8.805 1 98.12 113 THR A C 1
ATOM 835 O O . THR A 1 113 ? 6.793 28.766 9.969 1 98.12 113 THR A O 1
ATOM 838 N N . GLY A 1 114 ? 8.211 29.609 8.352 1 98.12 114 GLY A N 1
ATOM 839 C CA . GLY A 1 114 ? 8.906 30.453 9.312 1 98.12 114 GLY A CA 1
ATOM 840 C C . GLY A 1 114 ? 10.008 29.734 10.062 1 98.12 114 GLY A C 1
ATOM 841 O O . GLY A 1 114 ? 10.703 30.328 10.883 1 98.12 114 GLY A O 1
ATOM 842 N N . LEU A 1 115 ? 10.211 28.453 9.844 1 98.62 115 LEU A N 1
ATOM 843 C CA . LEU A 1 115 ? 11.273 27.688 10.492 1 98.62 115 LEU A CA 1
ATOM 844 C C . LEU A 1 115 ? 12.633 28.016 9.867 1 98.62 115 LEU A C 1
ATOM 846 O O . LEU A 1 115 ? 12.711 28.375 8.695 1 98.62 115 LEU A O 1
ATOM 850 N N . PRO A 1 116 ? 13.758 27.922 10.648 1 98.62 116 PRO A N 1
ATOM 851 C CA . PRO A 1 116 ? 15.078 28.234 10.109 1 98.62 116 PRO A CA 1
ATOM 852 C C . PRO A 1 116 ? 15.523 27.25 9.023 1 98.62 116 PRO A C 1
ATOM 854 O O . PRO A 1 116 ? 15.055 26.109 9 1 98.62 116 PRO A O 1
ATOM 857 N N . ASP A 1 117 ? 16.438 27.688 8.156 1 98.69 117 ASP A N 1
ATOM 858 C CA . ASP A 1 117 ? 17.047 26.828 7.145 1 98.69 117 ASP A CA 1
ATOM 859 C C . ASP A 1 117 ? 17.734 25.625 7.793 1 98.69 117 ASP A C 1
ATOM 861 O O . ASP A 1 117 ? 18.391 25.766 8.828 1 98.69 117 ASP A O 1
ATOM 865 N N . SER A 1 118 ? 17.547 24.453 7.188 1 98.62 118 SER A N 1
ATOM 866 C CA . SER A 1 118 ? 18.312 23.266 7.555 1 98.62 118 SER A CA 1
ATOM 867 C C . SER A 1 118 ? 18.203 22.984 9.047 1 98.62 118 SER A C 1
ATOM 869 O O . SER A 1 118 ? 19.203 22.719 9.711 1 98.62 118 SER A O 1
ATOM 871 N N . SER A 1 119 ? 16.984 23.031 9.578 1 98.62 119 SER A N 1
ATOM 872 C CA . SER A 1 119 ? 16.781 22.906 11.023 1 98.62 119 SER A CA 1
ATOM 873 C C . SER A 1 119 ? 15.984 21.656 11.359 1 98.62 119 SER A C 1
ATOM 875 O O . SER A 1 119 ? 15.852 21.297 12.531 1 98.62 119 SER A O 1
ATOM 877 N N . VAL A 1 120 ? 15.523 20.984 10.359 1 98.75 120 VAL A N 1
ATOM 878 C CA . VAL A 1 120 ? 14.562 19.906 10.57 1 98.75 120 VAL A CA 1
ATOM 879 C C . VAL A 1 120 ? 15.125 18.594 10.008 1 98.75 120 VAL A C 1
ATOM 881 O O . VAL A 1 120 ? 15.695 18.578 8.914 1 98.75 120 VAL A O 1
ATOM 884 N N . ASP A 1 121 ? 14.906 17.484 10.758 1 98.81 121 ASP A N 1
ATOM 885 C CA . ASP A 1 121 ? 15.352 16.172 10.289 1 98.81 121 ASP A CA 1
ATOM 886 C C . ASP A 1 121 ? 14.312 15.531 9.367 1 98.81 121 ASP A C 1
ATOM 888 O O . ASP A 1 121 ? 14.664 14.891 8.375 1 98.81 121 ASP A O 1
ATOM 892 N N . ILE A 1 122 ? 13.07 15.703 9.742 1 98.88 122 ILE A N 1
ATOM 893 C CA . ILE A 1 122 ? 11.961 15.078 9.023 1 98.88 122 ILE A CA 1
ATOM 894 C C . ILE A 1 122 ? 10.812 16.078 8.875 1 98.88 122 ILE A C 1
ATOM 896 O O . ILE A 1 122 ? 10.398 16.703 9.859 1 98.88 122 ILE A O 1
ATOM 900 N N . VAL A 1 123 ? 10.375 16.297 7.691 1 98.94 123 VAL A N 1
ATOM 901 C CA . VAL A 1 123 ? 9.133 17.016 7.406 1 98.94 123 VAL A CA 1
ATOM 902 C C . VAL A 1 123 ? 8.039 16.016 7.047 1 98.94 123 VAL A C 1
ATOM 904 O O . VAL A 1 123 ? 8.203 15.203 6.133 1 98.94 123 VAL A O 1
ATOM 907 N N . THR A 1 124 ? 6.98 16.031 7.762 1 98.56 124 THR A N 1
ATOM 908 C CA . THR A 1 124 ? 5.855 15.141 7.465 1 98.56 124 THR A CA 1
ATOM 909 C C . THR A 1 124 ? 4.629 15.953 7.059 1 98.56 124 THR A C 1
ATOM 911 O O . THR A 1 124 ? 4.41 17.062 7.562 1 98.56 124 THR A O 1
ATOM 914 N N . VAL A 1 125 ? 3.885 15.469 6.109 1 98.19 125 VAL A N 1
ATOM 915 C CA . VAL A 1 125 ? 2.605 15.984 5.641 1 98.19 125 VAL A CA 1
ATOM 916 C C . VAL A 1 125 ? 1.578 14.859 5.582 1 98.19 125 VAL A C 1
ATOM 918 O O . VAL A 1 125 ? 1.585 14.047 4.648 1 98.19 125 VAL A O 1
ATOM 921 N N . SER A 1 126 ? 0.717 14.805 6.531 1 95.81 126 SER A N 1
ATOM 922 C CA . SER A 1 126 ? -0.253 13.719 6.641 1 95.81 126 SER A CA 1
ATOM 923 C C . SER A 1 126 ? -1.63 14.156 6.152 1 95.81 126 SER A C 1
ATOM 925 O O . SER A 1 126 ? -2.244 15.055 6.73 1 95.81 126 SER A O 1
ATOM 927 N N . GLN A 1 127 ? -2.1 13.523 5.117 1 92.81 127 GLN A N 1
ATOM 928 C CA . GLN A 1 127 ? -3.447 13.734 4.602 1 92.81 127 GLN A CA 1
ATOM 929 C C . GLN A 1 127 ? -3.678 15.203 4.258 1 92.81 127 GLN A C 1
ATOM 931 O O . GLN A 1 127 ? -4.766 15.742 4.484 1 92.81 127 GLN A O 1
ATOM 936 N N . ALA A 1 128 ? -2.646 15.914 3.699 1 94.62 128 ALA A N 1
ATOM 937 C CA . ALA A 1 128 ? -2.811 17.359 3.561 1 94.62 128 ALA A CA 1
ATOM 938 C C . ALA A 1 128 ? -2.168 17.859 2.273 1 94.62 128 ALA A C 1
ATOM 940 O O . ALA A 1 128 ? -2.529 18.922 1.768 1 94.62 128 ALA A O 1
ATOM 941 N N . LEU A 1 129 ? -1.25 17.125 1.722 1 97 129 LEU A N 1
ATOM 942 C CA . LEU A 1 129 ? -0.445 17.641 0.622 1 97 129 LEU A CA 1
ATOM 943 C C . LEU A 1 129 ? -1.323 18 -0.57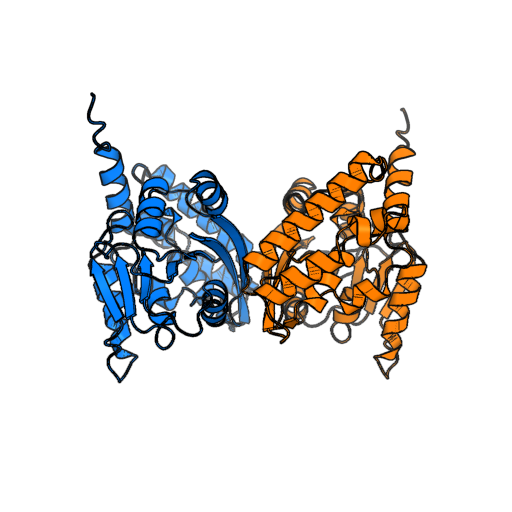1 1 97 129 LEU A C 1
ATOM 945 O O . LEU A 1 129 ? -1.009 18.922 -1.32 1 97 129 LEU A O 1
ATOM 949 N N . HIS A 1 130 ? -2.418 17.297 -0.729 1 94.38 130 HIS A N 1
ATOM 950 C CA . HIS A 1 130 ? -3.307 17.531 -1.859 1 94.38 130 HIS A CA 1
ATOM 951 C C . HIS A 1 130 ? -3.973 18.906 -1.757 1 94.38 130 HIS A C 1
ATOM 953 O O . HIS A 1 130 ? -4.562 19.391 -2.727 1 94.38 130 HIS A O 1
ATOM 959 N N . TRP A 1 131 ? -3.855 19.625 -0.697 1 91.56 131 TRP A N 1
ATOM 960 C CA . TRP A 1 131 ? -4.426 20.953 -0.504 1 91.56 131 TRP A CA 1
ATOM 961 C C . TRP A 1 131 ? -3.373 22.047 -0.71 1 91.56 131 TRP A C 1
ATOM 963 O O . TRP A 1 131 ? -3.664 23.234 -0.573 1 91.56 131 TRP A O 1
ATOM 973 N N . MET A 1 132 ? -2.174 21.625 -1.008 1 95.06 132 MET A N 1
ATOM 974 C CA . MET A 1 132 ? -1.047 22.562 -1.017 1 95.06 132 MET A CA 1
ATOM 975 C C . MET A 1 132 ? -0.472 22.703 -2.422 1 95.06 132 MET A C 1
ATOM 977 O O . MET A 1 132 ? -0.394 21.719 -3.168 1 95.06 132 MET A O 1
ATOM 981 N N . ASP A 1 133 ? -0.135 23.969 -2.727 1 93.31 133 ASP A N 1
ATOM 982 C CA . ASP A 1 133 ? 0.645 24.141 -3.947 1 93.31 133 ASP A CA 1
ATOM 983 C C . ASP A 1 133 ? 1.967 23.375 -3.867 1 93.31 133 ASP A C 1
ATOM 985 O O . ASP A 1 133 ? 2.816 23.688 -3.029 1 93.31 133 ASP A O 1
ATOM 989 N N . PRO A 1 134 ? 2.102 22.469 -4.754 1 95.38 134 PRO A N 1
ATOM 990 C CA . PRO A 1 134 ? 3.215 21.531 -4.57 1 95.38 134 PRO A CA 1
ATOM 991 C C . PRO A 1 134 ? 4.578 22.203 -4.707 1 95.38 134 PRO A C 1
ATOM 993 O O . PRO A 1 134 ? 5.461 22 -3.873 1 95.38 134 PRO A O 1
ATOM 996 N N . THR A 1 135 ? 4.793 23.016 -5.703 1 94.75 135 THR A N 1
ATOM 997 C CA . THR A 1 135 ? 6.109 23.547 -6.027 1 94.75 135 THR A CA 1
ATOM 998 C C . THR A 1 135 ? 6.656 24.375 -4.867 1 94.75 135 THR A C 1
ATOM 1000 O O . THR A 1 135 ? 7.711 24.062 -4.312 1 94.75 135 THR A O 1
ATOM 1003 N N . PRO A 1 136 ? 5.898 25.438 -4.453 1 97.06 136 PRO A N 1
ATOM 1004 C CA . PRO A 1 136 ? 6.441 26.219 -3.338 1 97.06 136 PRO A CA 1
ATOM 1005 C C . PRO A 1 136 ? 6.48 25.422 -2.033 1 97.06 136 PRO A C 1
ATOM 1007 O O . PRO A 1 136 ? 7.34 25.672 -1.182 1 97.06 136 PRO A O 1
ATOM 1010 N N . THR A 1 137 ? 5.578 24.438 -1.837 1 98.31 137 THR A N 1
ATOM 1011 C CA . THR A 1 137 ? 5.59 23.625 -0.634 1 98.31 137 THR A CA 1
ATOM 1012 C C . THR A 1 137 ? 6.848 22.75 -0.583 1 98.31 137 THR A C 1
ATOM 1014 O O . THR A 1 137 ? 7.512 22.688 0.453 1 98.31 137 THR A O 1
ATOM 1017 N N . PHE A 1 138 ? 7.203 22.125 -1.688 1 98.62 138 PHE A N 1
ATOM 1018 C CA . PHE A 1 138 ? 8.422 21.328 -1.743 1 98.62 138 PHE A CA 1
ATOM 1019 C C . PHE A 1 138 ? 9.648 22.203 -1.503 1 98.62 138 PHE A C 1
ATOM 1021 O O . PHE A 1 138 ? 10.578 21.781 -0.8 1 98.62 138 PHE A O 1
ATOM 1028 N N . ALA A 1 139 ? 9.648 23.391 -2.07 1 98.56 139 ALA A N 1
ATOM 1029 C CA . ALA A 1 139 ? 10.766 24.312 -1.885 1 98.56 139 ALA A CA 1
ATOM 1030 C C . ALA A 1 139 ? 10.945 24.672 -0.413 1 98.56 139 ALA A C 1
ATOM 1032 O O . ALA A 1 139 ? 12.07 24.656 0.104 1 98.56 139 ALA A O 1
ATOM 1033 N N . GLU A 1 140 ? 9.859 24.984 0.241 1 98.81 140 GLU A N 1
ATOM 1034 C CA . GLU A 1 140 ? 9.914 25.312 1.664 1 98.81 140 GLU A CA 1
ATOM 1035 C C . GLU A 1 140 ? 10.359 24.094 2.486 1 98.81 140 GLU A C 1
ATOM 1037 O O . GLU A 1 140 ? 11.18 24.234 3.395 1 98.81 140 GLU A O 1
ATOM 1042 N N . ALA A 1 141 ? 9.828 22.922 2.201 1 98.81 141 ALA A N 1
ATOM 1043 C CA . ALA A 1 141 ? 10.219 21.703 2.906 1 98.81 141 ALA A CA 1
ATOM 1044 C C . ALA A 1 141 ? 11.719 21.469 2.801 1 98.81 141 ALA A C 1
ATOM 1046 O O . ALA A 1 141 ? 12.391 21.234 3.807 1 98.81 141 ALA A O 1
ATOM 1047 N N . VAL A 1 142 ? 12.25 21.594 1.602 1 98.69 142 VAL A N 1
ATOM 1048 C CA . VAL A 1 142 ? 13.664 21.344 1.364 1 98.69 142 VAL A CA 1
ATOM 1049 C C . VAL A 1 142 ? 14.5 22.422 2.055 1 98.69 142 VAL A C 1
ATOM 1051 O O . VAL A 1 142 ? 15.586 22.141 2.57 1 98.69 142 VAL A O 1
ATOM 1054 N N . ARG A 1 143 ? 13.984 23.672 2.025 1 98.81 143 ARG A N 1
ATOM 1055 C CA . ARG A 1 143 ? 14.695 24.75 2.693 1 98.81 143 ARG A CA 1
ATOM 1056 C C . ARG A 1 143 ? 14.906 24.453 4.172 1 98.81 143 ARG A C 1
ATOM 1058 O O . ARG A 1 143 ? 16 24.609 4.703 1 98.81 143 ARG A O 1
ATOM 1065 N N . ILE A 1 144 ? 13.93 23.938 4.855 1 98.88 144 ILE A N 1
ATOM 1066 C CA . ILE A 1 144 ? 14.008 23.781 6.305 1 98.88 144 ILE A CA 1
ATOM 1067 C C . ILE A 1 144 ? 14.656 22.438 6.641 1 98.88 144 ILE A C 1
ATOM 1069 O O . ILE A 1 144 ? 15.148 22.234 7.754 1 98.88 144 ILE A O 1
ATOM 1073 N N . LEU A 1 145 ? 14.648 21.453 5.762 1 98.81 145 LEU A N 1
ATOM 1074 C CA . LEU A 1 145 ? 15.273 20.156 5.996 1 98.81 145 LEU A CA 1
ATOM 1075 C C . LEU A 1 145 ? 16.781 20.281 6.078 1 98.81 145 LEU A C 1
ATOM 1077 O O . LEU A 1 145 ? 17.391 21.016 5.301 1 98.81 145 LEU A O 1
ATOM 1081 N N . ARG A 1 146 ? 17.406 19.594 6.984 1 98.44 146 ARG A N 1
ATOM 1082 C CA . ARG A 1 146 ? 18.844 19.391 6.977 1 98.44 146 ARG A CA 1
ATOM 1083 C C . ARG A 1 146 ? 19.281 18.594 5.75 1 98.44 146 ARG A C 1
ATOM 1085 O O . ARG A 1 146 ? 18.484 17.844 5.18 1 98.44 146 ARG A O 1
ATOM 1092 N N . PRO A 1 147 ? 20.562 18.828 5.32 1 97.12 147 PRO A N 1
ATOM 1093 C CA . PRO A 1 147 ? 21.062 17.891 4.309 1 97.12 147 PRO A CA 1
ATOM 1094 C C . PRO A 1 147 ? 20.859 16.422 4.715 1 97.12 147 PRO A C 1
ATOM 1096 O O . PRO A 1 147 ? 21.219 16.047 5.836 1 97.12 147 PRO A O 1
ATOM 1099 N N . GLY A 1 148 ? 20.203 15.672 3.848 1 96.44 148 GLY A N 1
ATOM 1100 C CA . GLY A 1 148 ? 19.938 14.281 4.156 1 96.44 148 GLY A CA 1
ATOM 1101 C C . GLY A 1 148 ? 18.609 14.078 4.879 1 96.44 148 GLY A C 1
ATOM 1102 O O . GLY A 1 148 ? 18.219 12.938 5.16 1 96.44 148 GLY A O 1
ATOM 1103 N N . GLY A 1 149 ? 17.938 15.203 5.176 1 98.5 149 GLY A N 1
ATOM 1104 C CA . GLY A 1 149 ? 16.656 15.109 5.84 1 98.5 149 GLY A CA 1
ATOM 1105 C C . GLY A 1 149 ? 15.586 14.461 4.98 1 98.5 149 GLY A C 1
ATOM 1106 O O . GLY A 1 149 ? 15.789 14.25 3.783 1 98.5 149 GLY A O 1
ATOM 1107 N N . LEU A 1 150 ? 14.508 14.109 5.598 1 98.81 150 LEU A N 1
ATOM 1108 C CA . LEU A 1 150 ? 13.477 13.312 4.953 1 98.81 150 LEU A CA 1
ATOM 1109 C C . LEU A 1 150 ? 12.164 14.086 4.848 1 98.81 150 LEU A C 1
ATOM 1111 O O . LEU A 1 150 ? 11.688 14.641 5.836 1 98.81 150 LEU A O 1
ATOM 1115 N N . PHE A 1 151 ? 11.68 14.203 3.633 1 98.88 151 PHE A N 1
ATOM 1116 C CA . PHE A 1 151 ? 10.312 14.648 3.396 1 98.88 151 PHE A CA 1
ATOM 1117 C C . PHE A 1 151 ? 9.375 13.461 3.254 1 98.88 151 PHE A C 1
ATOM 1119 O O . PHE A 1 151 ? 9.656 12.523 2.51 1 98.88 151 PHE A O 1
ATOM 1126 N N . VAL A 1 152 ? 8.234 13.523 3.975 1 98.75 152 VAL A N 1
ATOM 1127 C CA . VAL A 1 152 ? 7.297 12.406 3.977 1 98.75 152 VAL A CA 1
ATOM 1128 C C . VAL A 1 152 ? 5.875 12.93 3.787 1 98.75 152 VAL A C 1
ATOM 1130 O O . VAL A 1 152 ? 5.387 13.727 4.59 1 98.75 152 VAL A O 1
ATOM 1133 N N . ALA A 1 153 ? 5.234 12.516 2.766 1 98.44 153 ALA A N 1
ATOM 1134 C CA . ALA A 1 153 ? 3.801 12.727 2.588 1 98.44 153 ALA A CA 1
ATOM 1135 C C . ALA A 1 153 ? 3.043 11.406 2.604 1 98.44 153 ALA A C 1
ATOM 1137 O O . ALA A 1 153 ? 3.418 10.461 1.902 1 98.44 153 ALA A O 1
ATOM 1138 N N . TYR A 1 154 ? 2.002 11.328 3.412 1 96.25 154 TYR A N 1
ATOM 1139 C CA . TYR A 1 154 ? 1.281 10.062 3.424 1 96.25 154 TYR A CA 1
ATOM 1140 C C . TYR A 1 154 ? -0.218 10.289 3.578 1 96.25 154 TYR A C 1
ATOM 1142 O O . TYR A 1 154 ? -0.644 11.281 4.176 1 96.25 154 TYR A O 1
ATOM 1150 N N . ASP A 1 155 ? -0.951 9.391 2.963 1 94.19 155 ASP A N 1
ATOM 1151 C CA . ASP A 1 155 ? -2.41 9.383 2.953 1 94.19 155 ASP A CA 1
ATOM 1152 C C . ASP A 1 155 ? -2.953 7.969 3.145 1 94.19 155 ASP A C 1
ATOM 1154 O O . ASP A 1 155 ? -2.283 6.992 2.805 1 94.19 155 ASP A O 1
ATOM 1158 N N . CYS A 1 156 ? -4.082 7.902 3.711 1 91.5 156 CYS A N 1
ATOM 1159 C CA . CYS A 1 156 ? -4.711 6.594 3.84 1 91.5 156 CYS A CA 1
ATOM 1160 C C . CYS A 1 156 ? -5.75 6.375 2.748 1 91.5 156 CYS A C 1
ATOM 1162 O O . CYS A 1 156 ? -6.27 7.336 2.18 1 91.5 156 CYS A O 1
ATOM 1164 N N . ASP A 1 157 ? -5.957 5.156 2.439 1 91.88 157 ASP A N 1
ATOM 1165 C CA . ASP A 1 157 ? -6.992 4.773 1.487 1 91.88 157 ASP A CA 1
ATOM 1166 C C . ASP A 1 157 ? -8.383 4.871 2.119 1 91.88 157 ASP A C 1
ATOM 1168 O O . ASP A 1 157 ? -8.562 4.531 3.289 1 91.88 157 ASP A O 1
ATOM 1172 N N . TRP A 1 158 ? -9.289 5.359 1.257 1 92.31 158 TRP A N 1
ATOM 1173 C CA . TRP A 1 158 ? -10.68 5.426 1.68 1 92.31 158 TRP A CA 1
ATOM 1174 C C . TRP A 1 158 ? -11.57 4.574 0.773 1 92.31 158 TRP A C 1
ATOM 1176 O O . TRP A 1 158 ? -11.414 4.598 -0.451 1 92.31 158 TRP A O 1
ATOM 1186 N N . PRO A 1 159 ? -12.609 3.867 1.28 1 95.25 159 PRO A N 1
ATOM 1187 C CA . PRO A 1 159 ? -12.719 3.529 2.701 1 95.25 159 PRO A CA 1
ATOM 1188 C C . PRO A 1 159 ? -11.672 2.512 3.148 1 95.25 159 PRO A C 1
ATOM 1190 O O . PRO A 1 159 ? -10.898 2.016 2.324 1 95.25 159 PRO A O 1
ATOM 1193 N N . PRO A 1 160 ? -11.547 2.271 4.508 1 94.25 160 PRO A N 1
ATOM 1194 C CA . PRO A 1 160 ? -10.688 1.162 4.926 1 94.25 160 PRO A CA 1
ATOM 1195 C C . PRO A 1 160 ? -11.164 -0.186 4.387 1 94.25 160 PRO A C 1
ATOM 1197 O O . PRO A 1 160 ? -12.297 -0.3 3.908 1 94.25 160 PRO A O 1
ATOM 1200 N N . ALA A 1 161 ? -10.266 -1.129 4.379 1 95.06 161 ALA A N 1
ATOM 1201 C CA . ALA A 1 161 ? -10.672 -2.51 4.125 1 95.06 161 ALA A CA 1
ATOM 1202 C C . ALA A 1 161 ? -11.453 -3.076 5.309 1 95.06 161 ALA A C 1
ATOM 1204 O O . ALA A 1 161 ? -10.883 -3.346 6.367 1 95.06 161 ALA A O 1
ATOM 1205 N N . THR A 1 162 ? -12.711 -3.291 5.133 1 95.06 162 THR A N 1
ATOM 1206 C CA . THR A 1 162 ? -13.578 -3.717 6.227 1 95.06 162 THR A CA 1
ATOM 1207 C C . THR A 1 162 ? -13.828 -5.219 6.164 1 95.06 162 THR A C 1
ATOM 1209 O O . THR A 1 162 ? -14.305 -5.816 7.129 1 95.06 162 THR A O 1
ATOM 1212 N N . GLY A 1 163 ? -13.57 -5.781 5.012 1 95.19 163 GLY A N 1
ATOM 1213 C CA . GLY A 1 163 ? -13.93 -7.168 4.777 1 95.19 163 GLY A CA 1
ATOM 1214 C C . GLY A 1 163 ? -15.359 -7.336 4.281 1 95.19 163 GLY A C 1
ATOM 1215 O O . GLY A 1 163 ? -15.859 -8.461 4.191 1 95.19 163 GLY A O 1
ATOM 1216 N N . CYS A 1 164 ? -16.016 -6.254 4.012 1 97.12 164 CYS A N 1
ATOM 1217 C CA . CYS A 1 164 ? -17.375 -6.238 3.482 1 97.12 164 CYS A CA 1
ATOM 1218 C C . CYS A 1 164 ? -17.453 -5.398 2.211 1 97.12 164 CYS A C 1
ATOM 1220 O O . CYS A 1 164 ? -17.672 -4.188 2.271 1 97.12 164 CYS A O 1
ATOM 1222 N N . TRP A 1 165 ? -17.359 -6.086 1.046 1 97.62 165 TRP A N 1
ATOM 1223 C CA . TRP A 1 165 ? -17.219 -5.359 -0.212 1 97.62 165 TRP A CA 1
ATOM 1224 C C . TRP A 1 165 ? -18.484 -4.59 -0.546 1 97.62 165 TRP A C 1
ATOM 1226 O O . TRP A 1 165 ? -18.422 -3.518 -1.152 1 97.62 165 TRP A O 1
ATOM 1236 N N . GLU A 1 166 ? -19.656 -5.047 -0.109 1 97.94 166 GLU A N 1
ATOM 1237 C CA . GLU A 1 166 ? -20.906 -4.344 -0.378 1 97.94 166 GLU A CA 1
ATOM 1238 C C . GLU A 1 166 ? -20.922 -2.975 0.297 1 97.94 166 GLU A C 1
ATOM 1240 O O . GLU A 1 166 ? -21.297 -1.976 -0.322 1 97.94 166 GLU A O 1
ATOM 1245 N N . ALA A 1 167 ? -20.531 -3.02 1.535 1 98.12 167 ALA A N 1
ATOM 1246 C CA . ALA A 1 167 ? -20.484 -1.77 2.289 1 98.12 167 ALA A CA 1
ATOM 1247 C C . ALA A 1 167 ? -19.469 -0.801 1.695 1 98.12 167 ALA A C 1
ATOM 1249 O O . ALA A 1 167 ? -19.734 0.398 1.585 1 98.12 167 ALA A O 1
ATOM 1250 N N . GLU A 1 168 ? -18.359 -1.318 1.347 1 98.19 168 GLU A N 1
ATOM 1251 C CA . GLU A 1 168 ? -17.312 -0.483 0.763 1 98.19 168 GLU A CA 1
ATOM 1252 C C . GLU A 1 168 ? -17.75 0.107 -0.572 1 98.19 168 GLU A C 1
ATOM 1254 O O . GLU A 1 168 ? -17.5 1.278 -0.856 1 98.19 168 GLU A O 1
ATOM 1259 N N . GLN A 1 169 ? -18.438 -0.698 -1.354 1 97.88 169 GLN A N 1
ATOM 1260 C CA . GLN A 1 169 ? -18.969 -0.201 -2.615 1 97.88 169 GLN A CA 1
ATOM 1261 C C . GLN A 1 169 ? -20 0.895 -2.379 1 97.88 169 GLN A C 1
ATOM 1263 O O . GLN A 1 169 ? -19.984 1.933 -3.045 1 97.88 169 GLN A O 1
ATOM 1268 N N . ARG A 1 170 ? -20.844 0.654 -1.493 1 98.25 170 ARG A N 1
ATOM 1269 C CA . ARG A 1 170 ? -21.875 1.631 -1.204 1 98.25 170 ARG A CA 1
ATOM 1270 C C . ARG A 1 170 ? -21.281 2.932 -0.679 1 98.25 170 ARG A C 1
ATOM 1272 O O . ARG A 1 170 ? -21.766 4.02 -1.002 1 98.25 170 ARG A O 1
ATOM 1279 N N . TYR A 1 171 ? -20.312 2.818 0.2 1 98.25 171 TYR A N 1
ATOM 1280 C CA . TYR A 1 171 ? -19.562 3.977 0.68 1 98.25 171 TYR A CA 1
ATOM 1281 C C . TYR A 1 171 ? -19.078 4.828 -0.484 1 98.25 171 TYR A C 1
ATOM 1283 O O . TYR A 1 171 ? -19.312 6.039 -0.521 1 98.25 171 TYR A O 1
ATOM 1291 N N . THR A 1 172 ? -18.453 4.203 -1.404 1 97.88 172 THR A N 1
ATOM 1292 C CA . THR A 1 172 ? -17.891 4.891 -2.559 1 97.88 172 THR A CA 1
ATOM 1293 C C . THR A 1 172 ? -18.984 5.5 -3.422 1 97.88 172 THR A C 1
ATOM 1295 O O . THR A 1 172 ? -18.875 6.652 -3.852 1 97.88 172 THR A O 1
ATOM 1298 N N . ASP A 1 173 ? -20.016 4.754 -3.666 1 97.94 173 ASP A N 1
ATOM 1299 C CA . ASP A 1 173 ? -21.141 5.238 -4.469 1 97.94 173 ASP A CA 1
ATOM 1300 C C . ASP A 1 173 ? -21.797 6.457 -3.82 1 97.94 173 ASP A C 1
ATOM 1302 O O . ASP A 1 173 ? -22.109 7.43 -4.504 1 97.94 173 ASP A O 1
ATOM 1306 N N . TRP A 1 174 ? -21.969 6.371 -2.549 1 98.25 174 TRP A N 1
ATOM 1307 C CA . TRP A 1 174 ? -22.625 7.457 -1.824 1 98.25 174 TRP A CA 1
ATOM 1308 C C . TRP A 1 174 ? -21.781 8.727 -1.888 1 98.25 174 TRP A C 1
ATOM 1310 O O . TRP A 1 174 ? -22.328 9.82 -2.076 1 98.25 174 TRP A O 1
ATOM 1320 N N . LEU A 1 175 ? -20.547 8.625 -1.725 1 97.62 175 LEU A N 1
ATOM 1321 C CA . LEU A 1 175 ? -19.672 9.797 -1.817 1 97.62 175 LEU A CA 1
ATOM 1322 C C . LEU A 1 175 ? -19.766 10.43 -3.201 1 97.62 175 LEU A C 1
ATOM 1324 O O . LEU A 1 175 ? -19.734 11.656 -3.328 1 97.62 175 LEU A O 1
ATOM 1328 N N . LYS A 1 176 ? -19.844 9.594 -4.223 1 97 176 LYS A N 1
ATOM 1329 C CA . LYS A 1 176 ? -20.031 10.117 -5.574 1 97 176 LYS A CA 1
ATOM 1330 C C . LYS A 1 176 ? -21.359 10.875 -5.688 1 97 176 LYS A C 1
ATOM 1332 O O . LYS A 1 176 ? -21.422 11.922 -6.34 1 97 176 LYS A O 1
ATOM 1337 N N . GLU A 1 177 ? -22.344 10.336 -5.094 1 97.38 177 GLU A N 1
ATOM 1338 C CA . GLU A 1 177 ? -23.656 10.984 -5.078 1 97.38 177 GLU A CA 1
ATOM 1339 C C . GLU A 1 177 ? -23.578 12.352 -4.402 1 97.38 177 GLU A C 1
ATOM 1341 O O . GLU A 1 177 ? -24.141 13.328 -4.91 1 97.38 177 GLU A O 1
ATOM 1346 N N . VAL A 1 178 ? -22.922 12.398 -3.297 1 97 178 VAL A N 1
ATOM 1347 C CA . VAL A 1 178 ? -22.812 13.641 -2.553 1 97 178 VAL A CA 1
ATOM 1348 C C . VAL A 1 178 ? -22.016 14.664 -3.371 1 97 178 VAL A C 1
ATOM 1350 O O . VAL A 1 178 ? -22.375 15.836 -3.422 1 97 178 VAL A O 1
ATOM 1353 N N . LYS A 1 179 ? -20.969 14.211 -3.971 1 95 179 LYS A N 1
ATOM 1354 C CA . LYS A 1 179 ? -20.172 15.086 -4.82 1 95 179 LYS A CA 1
ATOM 1355 C C . LYS A 1 179 ? -21.016 15.656 -5.961 1 95 179 LYS A C 1
ATOM 1357 O O . LYS A 1 179 ? -20.859 16.828 -6.324 1 95 179 LYS A O 1
ATOM 1362 N N . ALA A 1 180 ? -21.844 14.883 -6.512 1 95.69 180 ALA A N 1
ATOM 1363 C CA . ALA A 1 180 ? -22.734 15.32 -7.586 1 95.69 180 ALA A CA 1
ATOM 1364 C C . ALA A 1 180 ? -23.688 16.406 -7.098 1 95.69 180 ALA A C 1
ATOM 1366 O O . ALA A 1 180 ? -23.953 17.391 -7.805 1 95.69 180 ALA A O 1
ATOM 1367 N N . VAL A 1 181 ? -24.203 16.219 -5.941 1 95.38 181 VAL A N 1
ATOM 1368 C CA . VAL A 1 181 ? -25.078 17.219 -5.344 1 95.38 181 VAL A CA 1
ATOM 1369 C C . VAL A 1 181 ? -24.328 18.547 -5.223 1 95.38 181 VAL A C 1
ATOM 1371 O O . VAL A 1 181 ? -24.859 19.594 -5.578 1 95.38 181 VAL A O 1
ATOM 1374 N N . GLY A 1 182 ? -23.109 18.469 -4.695 1 94.06 182 GLY A N 1
ATOM 1375 C CA . GLY A 1 182 ? -22.297 19.672 -4.566 1 94.06 182 GLY A CA 1
ATOM 1376 C C . GLY A 1 182 ? -22.016 20.344 -5.898 1 94.06 182 GLY A C 1
ATOM 1377 O O . GLY A 1 182 ? -22.031 21.578 -5.996 1 94.06 182 GLY A O 1
ATOM 1378 N N . ARG A 1 183 ? -21.781 19.578 -6.898 1 93.19 183 ARG A N 1
ATOM 1379 C CA . ARG A 1 183 ? -21.516 20.094 -8.234 1 93.19 183 ARG A CA 1
ATOM 1380 C C . ARG A 1 183 ? -22.734 20.797 -8.797 1 93.19 183 ARG A C 1
ATOM 1382 O O . ARG A 1 183 ? -22.625 21.891 -9.375 1 93.19 183 ARG A O 1
ATOM 1389 N N . GLN A 1 184 ? -23.766 20.25 -8.648 1 93.5 184 GLN A N 1
ATOM 1390 C CA . GLN A 1 184 ? -25.016 20.828 -9.133 1 93.5 184 GLN A CA 1
ATOM 1391 C C . GLN A 1 184 ? -25.297 22.172 -8.469 1 93.5 184 GLN A C 1
ATOM 1393 O O . GLN A 1 184 ? -25.906 23.062 -9.086 1 93.5 184 GLN A O 1
ATOM 1398 N N . ARG A 1 185 ? -24.781 22.328 -7.336 1 93.06 185 ARG A N 1
ATOM 1399 C CA . ARG A 1 185 ? -25.031 23.547 -6.578 1 93.06 185 ARG A CA 1
ATOM 1400 C C . ARG A 1 185 ? -23.844 24.5 -6.684 1 93.06 185 ARG A C 1
ATOM 1402 O O . ARG A 1 185 ? -23.781 25.5 -5.961 1 93.06 185 ARG A O 1
ATOM 1409 N N . ASP A 1 186 ? -22.812 24.141 -7.457 1 91.31 186 ASP A N 1
ATOM 1410 C CA . ASP A 1 186 ? -21.625 24.953 -7.723 1 91.31 186 ASP A CA 1
ATOM 1411 C C . ASP A 1 186 ? -20.875 25.25 -6.434 1 91.31 186 ASP A C 1
ATOM 1413 O O . ASP A 1 186 ? -20.484 26.391 -6.188 1 91.31 186 ASP A O 1
ATOM 1417 N N . LEU A 1 187 ? -20.781 24.266 -5.668 1 88.56 187 LEU A N 1
ATOM 1418 C CA . LEU A 1 187 ? -20.203 24.469 -4.348 1 88.56 187 LEU A CA 1
ATOM 1419 C C . LEU A 1 187 ? -18.688 24.297 -4.383 1 88.56 187 LEU A C 1
ATOM 1421 O O . LEU A 1 187 ? -18.016 24.562 -3.391 1 88.56 187 LEU A O 1
ATOM 1425 N N . TYR A 1 188 ? -18.125 23.812 -5.566 1 81.06 188 TYR A N 1
ATOM 1426 C CA . TYR A 1 188 ? -16.703 23.469 -5.59 1 81.06 188 TYR A CA 1
ATOM 1427 C C . TYR A 1 188 ? -15.922 24.453 -6.445 1 81.06 188 TYR A C 1
ATOM 1429 O O . TYR A 1 188 ? -14.75 24.234 -6.75 1 81.06 188 TYR A O 1
ATOM 1437 N N . ARG A 1 189 ? -16.359 25.531 -6.949 1 74.12 189 ARG A N 1
ATOM 1438 C CA . ARG A 1 189 ? -15.781 26.438 -7.926 1 74.12 189 ARG A CA 1
ATOM 1439 C C . ARG A 1 189 ? -14.422 26.953 -7.461 1 74.12 189 ARG A C 1
ATOM 1441 O O . ARG A 1 189 ? -13.484 27.047 -8.258 1 74.12 189 ARG A O 1
ATOM 1448 N N . ASP A 1 190 ? -14.148 27.234 -6.25 1 71.44 190 ASP A N 1
ATOM 1449 C CA . ASP A 1 190 ? -12.93 27.906 -5.828 1 71.44 190 ASP A CA 1
ATOM 1450 C C . ASP A 1 190 ? -11.984 26.938 -5.121 1 71.44 190 ASP A C 1
ATOM 1452 O O . ASP A 1 190 ? -11.023 27.359 -4.477 1 71.44 190 ASP A O 1
ATOM 1456 N N . VAL A 1 191 ? -12.242 25.734 -5.379 1 73.38 191 VAL A N 1
ATOM 1457 C CA . VAL A 1 191 ? -11.414 24.766 -4.676 1 73.38 191 VAL A CA 1
ATOM 1458 C C . VAL A 1 191 ? -10.336 24.234 -5.617 1 73.38 191 VAL A C 1
ATOM 1460 O O . VAL A 1 191 ? -10.633 23.797 -6.727 1 73.38 191 VAL A O 1
ATOM 1463 N N . LYS A 1 192 ? -9.078 24.453 -5.211 1 80.19 192 LYS A N 1
ATOM 1464 C CA . LYS A 1 192 ? -7.961 23.875 -5.949 1 80.19 192 LYS A CA 1
ATOM 1465 C C . LYS A 1 192 ? -7.363 22.688 -5.195 1 80.19 192 LYS A C 1
ATOM 1467 O O . LYS A 1 192 ? -7.012 22.812 -4.02 1 80.19 192 LYS A O 1
ATOM 1472 N N . LYS A 1 193 ? -7.359 21.594 -5.812 1 86.81 193 LYS A N 1
ATOM 1473 C CA . LYS A 1 193 ? -6.82 20.375 -5.234 1 86.81 193 LYS A CA 1
ATOM 1474 C C . LYS A 1 193 ? -5.852 19.688 -6.195 1 86.81 193 LYS A C 1
ATOM 1476 O O . LYS A 1 193 ? -6.043 19.734 -7.41 1 86.81 193 LYS A O 1
ATOM 1481 N N . TRP A 1 194 ? -4.844 19.109 -5.613 1 91 194 TRP A N 1
ATOM 1482 C CA . TRP A 1 194 ? -3.887 18.328 -6.387 1 91 194 TRP A CA 1
ATOM 1483 C C . TRP A 1 194 ? -4.086 16.828 -6.152 1 91 194 TRP A C 1
ATOM 1485 O O . TRP A 1 194 ? -4.23 16.391 -5.008 1 91 194 TRP A O 1
ATOM 1495 N N . GLU A 1 195 ? -4.004 16.094 -7.184 1 92.19 195 GLU A N 1
ATOM 1496 C CA . GLU A 1 195 ? -4.301 14.672 -7.109 1 92.19 195 GLU A CA 1
ATOM 1497 C C . GLU A 1 195 ? -3.238 13.93 -6.305 1 92.19 195 GLU A C 1
ATOM 1499 O O . GLU A 1 195 ? -2.041 14.094 -6.543 1 92.19 195 GLU A O 1
ATOM 1504 N N . LYS A 1 196 ? -3.697 13.07 -5.434 1 94.12 196 LYS A N 1
ATOM 1505 C CA . LYS A 1 196 ? -2.801 12.344 -4.543 1 94.12 196 LYS A CA 1
ATOM 1506 C C . LYS A 1 196 ? -1.935 11.359 -5.324 1 94.12 196 LYS A C 1
ATOM 1508 O O . LYS A 1 196 ? -0.771 11.141 -4.984 1 94.12 196 LYS A O 1
ATOM 1513 N N . GLU A 1 197 ? -2.471 10.789 -6.367 1 91.56 197 GLU A N 1
ATOM 1514 C CA . GLU A 1 197 ? -1.772 9.797 -7.176 1 91.56 197 GLU A CA 1
ATOM 1515 C C . GLU A 1 197 ? -0.552 10.398 -7.863 1 91.56 197 GLU A C 1
ATOM 1517 O O . GLU A 1 197 ? 0.333 9.672 -8.32 1 91.56 197 GLU A O 1
ATOM 1522 N N . GLU A 1 198 ? -0.513 11.727 -7.879 1 95.62 198 GLU A N 1
ATOM 1523 C CA . GLU A 1 198 ? 0.577 12.391 -8.586 1 95.62 198 GLU A CA 1
ATOM 1524 C C . GLU A 1 198 ? 1.613 12.938 -7.613 1 95.62 198 GLU A C 1
ATOM 1526 O O . GLU A 1 198 ? 2.582 13.578 -8.023 1 95.62 198 GLU A O 1
ATOM 1531 N N . HIS A 1 199 ? 1.408 12.719 -6.359 1 96.88 199 HIS A N 1
ATOM 1532 C CA . HIS A 1 199 ? 2.33 13.242 -5.359 1 96.88 199 HIS A CA 1
ATOM 1533 C C . HIS A 1 199 ? 3.768 12.836 -5.668 1 96.88 199 HIS A C 1
ATOM 1535 O O . HIS A 1 199 ? 4.648 13.688 -5.77 1 96.88 199 HIS A O 1
ATOM 1541 N N . LEU A 1 200 ? 3.977 11.57 -5.832 1 97.56 200 LEU A N 1
ATOM 1542 C CA . LEU A 1 200 ? 5.328 11.062 -6.059 1 97.56 200 LEU A CA 1
ATOM 1543 C C . LEU A 1 200 ? 5.914 11.641 -7.344 1 97.56 200 LEU A C 1
ATOM 1545 O O . LEU A 1 200 ? 7.078 12.039 -7.375 1 97.56 200 LEU A O 1
ATOM 1549 N N . GLY A 1 201 ? 5.109 11.617 -8.367 1 97.62 201 GLY A N 1
ATOM 1550 C CA . GLY A 1 201 ? 5.562 12.188 -9.625 1 97.62 201 GLY A CA 1
ATOM 1551 C C . GLY A 1 201 ? 5.98 13.641 -9.508 1 97.62 201 GLY A C 1
ATOM 1552 O O . GLY A 1 201 ? 7.004 14.047 -10.07 1 97.62 201 GLY A O 1
ATOM 1553 N N . ARG A 1 202 ? 5.242 14.414 -8.836 1 98 202 ARG A N 1
ATOM 1554 C CA . ARG A 1 202 ? 5.559 15.82 -8.648 1 98 202 ARG A CA 1
ATOM 1555 C C . ARG A 1 202 ? 6.816 15.992 -7.805 1 98 202 ARG A C 1
ATOM 1557 O O . ARG A 1 202 ? 7.617 16.906 -8.055 1 98 202 ARG A O 1
ATOM 1564 N N . MET A 1 203 ? 6.969 15.156 -6.812 1 98.31 203 MET A N 1
ATOM 1565 C CA . MET A 1 203 ? 8.195 15.18 -6.02 1 98.31 203 MET A CA 1
ATOM 1566 C C . MET A 1 203 ? 9.414 14.906 -6.895 1 98.31 203 MET A C 1
ATOM 1568 O O . MET A 1 203 ? 10.406 15.641 -6.828 1 98.31 203 MET A O 1
ATOM 1572 N N . ALA A 1 204 ? 9.289 13.898 -7.68 1 97.81 204 ALA A N 1
ATOM 1573 C CA . ALA A 1 204 ? 10.383 13.539 -8.586 1 97.81 204 ALA A CA 1
ATOM 1574 C C . ALA A 1 204 ? 10.664 14.656 -9.578 1 97.81 204 ALA A C 1
ATOM 1576 O O . ALA A 1 204 ? 11.812 15.023 -9.805 1 97.81 204 ALA A O 1
ATOM 1577 N N . ALA A 1 205 ? 9.648 15.219 -10.148 1 97.69 205 ALA A N 1
ATOM 1578 C CA . ALA A 1 205 ? 9.758 16.234 -11.195 1 97.69 205 ALA A CA 1
ATOM 1579 C C . ALA A 1 205 ? 10.336 17.531 -10.633 1 97.69 205 ALA A C 1
ATOM 1581 O O . ALA A 1 205 ? 10.898 18.344 -11.375 1 97.69 205 ALA A O 1
ATOM 1582 N N . SER A 1 206 ? 10.141 17.75 -9.375 1 97.69 206 SER A N 1
ATOM 1583 C CA . SER A 1 206 ? 10.633 18.969 -8.758 1 97.69 206 SER A CA 1
ATOM 1584 C C . SER A 1 206 ? 12.148 19.078 -8.844 1 97.69 206 SER A C 1
ATOM 1586 O O . SER A 1 206 ? 12.711 20.172 -8.805 1 97.69 206 SER A O 1
ATOM 1588 N N . GLY A 1 207 ? 12.852 17.922 -8.82 1 97.5 207 GLY A N 1
ATOM 1589 C CA . GLY A 1 207 ? 14.305 17.875 -8.836 1 97.5 207 GLY A CA 1
ATOM 1590 C C . GLY A 1 207 ? 14.922 18.25 -7.508 1 97.5 207 GLY A C 1
ATOM 1591 O O . GLY A 1 207 ? 16.141 18.422 -7.41 1 97.5 207 GLY A O 1
ATOM 1592 N N . LEU A 1 208 ? 14.125 18.359 -6.52 1 98.19 208 LEU A N 1
ATOM 1593 C CA . LEU A 1 208 ? 14.602 18.875 -5.238 1 98.19 208 LEU A CA 1
ATOM 1594 C C . LEU A 1 208 ? 15.047 17.734 -4.328 1 98.19 208 LEU A C 1
ATOM 1596 O O . LEU A 1 208 ? 15.688 17.953 -3.305 1 98.19 208 LEU A O 1
ATOM 1600 N N . PHE A 1 209 ? 14.703 16.5 -4.652 1 98.31 209 PHE A N 1
ATOM 1601 C CA . PHE A 1 209 ? 15.008 15.336 -3.838 1 98.31 209 PHE A CA 1
ATOM 1602 C C . PHE A 1 209 ? 15.984 14.414 -4.551 1 98.31 209 PHE A C 1
ATOM 1604 O O . PHE A 1 209 ? 15.852 14.164 -5.754 1 98.31 209 PHE A O 1
ATOM 1611 N N . ARG A 1 210 ? 16.922 13.898 -3.834 1 96.81 210 ARG A N 1
ATOM 1612 C CA . ARG A 1 210 ? 17.922 13 -4.391 1 96.81 210 ARG A CA 1
ATOM 1613 C C . ARG A 1 210 ? 17.344 11.609 -4.645 1 96.81 210 ARG A C 1
ATOM 1615 O O . ARG A 1 210 ? 17.875 10.844 -5.445 1 96.81 210 ARG A O 1
ATOM 1622 N N . TRP A 1 211 ? 16.391 11.32 -3.938 1 97.56 211 TRP A N 1
ATOM 1623 C CA . TRP A 1 211 ? 15.719 10.031 -3.98 1 97.56 211 TRP A CA 1
ATOM 1624 C C . TRP A 1 211 ? 14.25 10.164 -3.588 1 97.56 211 TRP A C 1
ATOM 1626 O O . TRP A 1 211 ? 13.922 10.883 -2.643 1 97.56 211 TRP A O 1
ATOM 1636 N N . VAL A 1 212 ? 13.375 9.586 -4.336 1 98.44 212 VAL A N 1
ATOM 1637 C CA . VAL A 1 212 ? 11.961 9.523 -3.986 1 98.44 212 VAL A CA 1
ATOM 1638 C C . VAL A 1 212 ? 11.461 8.086 -4.105 1 98.44 212 VAL A C 1
ATOM 1640 O O . VAL A 1 212 ? 11.922 7.332 -4.961 1 98.44 212 VAL A O 1
ATOM 1643 N N . ARG A 1 213 ? 10.516 7.773 -3.279 1 98.12 213 ARG A N 1
ATOM 1644 C CA . ARG A 1 213 ? 9.922 6.438 -3.316 1 98.12 213 ARG A CA 1
ATOM 1645 C C . ARG A 1 213 ? 8.57 6.414 -2.619 1 98.12 213 ARG A C 1
ATOM 1647 O O . ARG A 1 213 ? 8.352 7.148 -1.649 1 98.12 213 ARG A O 1
ATOM 1654 N N . GLU A 1 214 ? 7.727 5.66 -3.102 1 96.94 214 GLU A N 1
ATOM 1655 C CA . GLU A 1 214 ? 6.48 5.375 -2.395 1 96.94 214 GLU A CA 1
ATOM 1656 C C . GLU A 1 214 ? 6.566 4.051 -1.639 1 96.94 214 GLU A C 1
ATOM 1658 O O . GLU A 1 214 ? 7 3.039 -2.193 1 96.94 214 GLU A O 1
ATOM 1663 N N . LEU A 1 215 ? 6.184 4.098 -0.442 1 94.94 215 LEU A N 1
ATOM 1664 C CA . LEU A 1 215 ? 6.027 2.904 0.385 1 94.94 215 LEU A CA 1
ATOM 1665 C C . LEU A 1 215 ? 4.559 2.676 0.733 1 94.94 215 LEU A C 1
ATOM 1667 O O . LEU A 1 215 ? 3.752 3.607 0.682 1 94.94 215 LEU A O 1
ATOM 1671 N N . ILE A 1 216 ? 4.273 1.449 1.021 1 92.69 216 ILE A N 1
ATOM 1672 C CA . ILE A 1 216 ? 2.932 1.096 1.471 1 92.69 216 ILE A CA 1
ATOM 1673 C C . ILE A 1 216 ? 3.006 0.425 2.84 1 92.69 216 ILE A C 1
ATOM 1675 O O . ILE A 1 216 ? 3.836 -0.46 3.061 1 92.69 216 ILE A O 1
ATOM 1679 N N . VAL A 1 217 ? 2.162 0.938 3.717 1 89.81 217 VAL A N 1
ATOM 1680 C CA . VAL A 1 217 ? 2.037 0.338 5.043 1 89.81 217 VAL A CA 1
ATOM 1681 C C . VAL A 1 217 ? 0.567 0.283 5.449 1 89.81 217 VAL A C 1
ATOM 1683 O O . VAL A 1 217 ? -0.291 0.865 4.777 1 89.81 217 VAL A O 1
ATOM 1686 N N . HIS A 1 218 ? 0.324 -0.537 6.371 1 86.06 218 HIS A N 1
ATOM 1687 C CA . HIS A 1 218 ? -1.025 -0.505 6.926 1 86.06 218 HIS A CA 1
ATOM 1688 C C . HIS A 1 218 ? -0.997 -0.325 8.438 1 86.06 218 HIS A C 1
ATOM 1690 O O . HIS A 1 218 ? 0.05 -0.493 9.07 1 86.06 218 HIS A O 1
ATOM 1696 N N . SER A 1 219 ? -2.133 0.249 8.922 1 75.38 219 SER A N 1
ATOM 1697 C CA . SER A 1 219 ? -2.291 0.448 10.359 1 75.38 219 SER A CA 1
ATOM 1698 C C . SER A 1 219 ? -2.42 -0.883 11.094 1 75.38 219 SER A C 1
ATOM 1700 O O . SER A 1 219 ? -2.656 -1.92 10.469 1 75.38 219 SER A O 1
ATOM 1702 N N . ASP A 1 220 ? -2.115 -0.677 12.383 1 67.19 220 ASP A N 1
ATOM 1703 C CA . ASP A 1 220 ? -2.496 -1.789 13.25 1 67.19 220 ASP A CA 1
ATOM 1704 C C . ASP A 1 220 ? -4 -2.039 13.195 1 67.19 220 ASP A C 1
ATOM 1706 O O . ASP A 1 220 ? -4.766 -1.172 12.766 1 67.19 220 ASP A O 1
ATOM 1710 N N . GLN A 1 221 ? -4.336 -3.162 13.438 1 68.56 221 GLN A N 1
ATOM 1711 C CA . GLN A 1 221 ? -5.723 -3.602 13.336 1 68.56 221 GLN A CA 1
ATOM 1712 C C . GLN A 1 221 ? -6.633 -2.734 14.203 1 68.56 221 GLN A C 1
ATOM 1714 O O . GLN A 1 221 ? -6.406 -2.594 15.406 1 68.56 221 GLN A O 1
ATOM 1719 N N . GLU A 1 222 ? -7.305 -1.87 13.523 1 83.44 222 GLU A N 1
ATOM 1720 C CA . GLU A 1 222 ? -8.43 -1.147 14.109 1 83.44 222 GLU A CA 1
ATOM 1721 C C . GLU A 1 222 ? -9.75 -1.867 13.844 1 83.44 222 GLU A C 1
ATOM 1723 O O . GLU A 1 222 ? -9.812 -2.744 12.977 1 83.44 222 GLU A O 1
ATOM 1728 N N . THR A 1 223 ? -10.68 -1.536 14.711 1 89.5 223 THR A N 1
ATOM 1729 C CA . THR A 1 223 ? -12 -2.117 14.5 1 89.5 223 THR A CA 1
ATOM 1730 C C . THR A 1 223 ? -13.016 -1.039 14.125 1 89.5 223 THR A C 1
ATOM 1732 O O . THR A 1 223 ? -12.766 0.151 14.344 1 89.5 223 THR A O 1
ATOM 1735 N N . GLY A 1 224 ? -13.977 -1.462 13.492 1 91.56 224 GLY A N 1
ATOM 1736 C CA . GLY A 1 224 ? -15.07 -0.572 13.148 1 91.56 224 GLY A CA 1
ATOM 1737 C C . GLY A 1 224 ? -16.359 -1.309 12.828 1 91.56 224 GLY A C 1
ATOM 1738 O O . GLY A 1 224 ? -16.344 -2.508 12.547 1 91.56 224 GLY A O 1
ATOM 1739 N N . ASP A 1 225 ? -17.453 -0.573 13.023 1 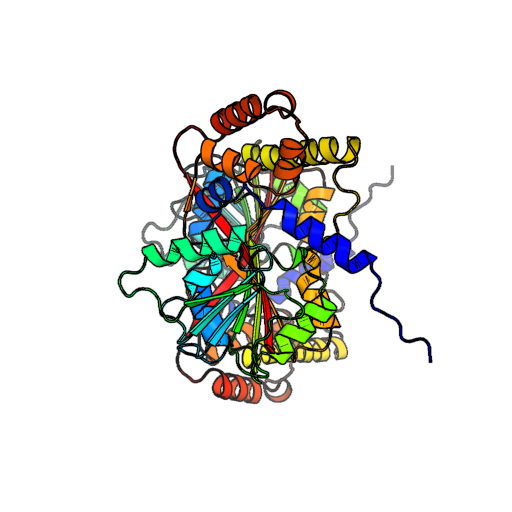94 225 ASP A N 1
ATOM 1740 C CA . ASP A 1 225 ? -18.781 -1.067 12.688 1 94 225 ASP A CA 1
ATOM 1741 C C . ASP A 1 225 ? -19.484 -0.145 11.688 1 94 225 ASP A C 1
ATOM 1743 O O . ASP A 1 225 ? -18.844 0.73 11.094 1 94 225 ASP A O 1
ATOM 1747 N N . ALA A 1 226 ? -20.781 -0.428 11.484 1 95.44 226 ALA A N 1
ATOM 1748 C CA . ALA A 1 226 ? -21.562 0.346 10.523 1 95.44 226 ALA A CA 1
ATOM 1749 C C . ALA A 1 226 ? -21.594 1.825 10.898 1 95.44 226 ALA A C 1
ATOM 1751 O O . ALA A 1 226 ? -21.469 2.693 10.031 1 95.44 226 ALA A O 1
ATOM 1752 N N . ARG A 1 227 ? -21.719 2.109 12.094 1 92.5 227 ARG A N 1
ATOM 1753 C CA . ARG A 1 227 ? -21.781 3.49 12.562 1 92.5 227 ARG A CA 1
ATOM 1754 C C . ARG A 1 227 ? -20.453 4.211 12.32 1 92.5 227 ARG A C 1
ATOM 1756 O O . ARG A 1 227 ? -20.438 5.359 11.875 1 92.5 227 ARG A O 1
ATOM 1763 N N . ARG A 1 228 ? -19.391 3.551 12.602 1 92 228 ARG A N 1
ATOM 1764 C CA . ARG A 1 228 ? -18.078 4.16 12.367 1 92 228 ARG A CA 1
ATOM 1765 C C . ARG A 1 228 ? -17.859 4.414 10.883 1 92 228 ARG A C 1
ATOM 1767 O O . ARG A 1 228 ? -17.266 5.43 10.5 1 92 228 ARG A O 1
ATOM 1774 N N . LEU A 1 229 ? -18.281 3.457 10.055 1 95.19 229 LEU A N 1
ATOM 1775 C CA . LEU A 1 229 ? -18.141 3.646 8.617 1 95.19 229 LEU A CA 1
ATOM 1776 C C . LEU A 1 229 ? -18.922 4.871 8.148 1 95.19 229 LEU A C 1
ATOM 1778 O O . LEU A 1 229 ? -18.422 5.641 7.32 1 95.19 229 LEU A O 1
ATOM 1782 N N . LEU A 1 230 ? -20.078 5.082 8.703 1 94.12 230 LEU A N 1
ATOM 1783 C CA . LEU A 1 230 ? -20.859 6.27 8.391 1 94.12 230 LEU A CA 1
ATOM 1784 C C . LEU A 1 230 ? -20.141 7.535 8.844 1 94.12 230 LEU A C 1
ATOM 1786 O O . LEU A 1 230 ? -20.078 8.516 8.102 1 94.12 230 LEU A O 1
ATOM 1790 N N . GLN A 1 231 ? -19.625 7.484 10 1 90.69 231 GLN A N 1
ATOM 1791 C CA . GLN A 1 231 ? -18.906 8.641 10.523 1 90.69 231 GLN A CA 1
ATOM 1792 C C . GLN A 1 231 ? -17.719 9 9.641 1 90.69 231 GLN A C 1
ATOM 1794 O O . GLN A 1 231 ? -17.406 10.18 9.453 1 90.69 231 GLN A O 1
ATOM 1799 N N . LEU A 1 232 ? -17.062 7.996 9.172 1 92.75 232 LEU A N 1
ATOM 1800 C CA . LEU A 1 232 ? -15.961 8.234 8.242 1 92.75 232 LEU A CA 1
ATOM 1801 C C . LEU A 1 232 ? -16.453 8.938 6.984 1 92.75 232 LEU A C 1
ATOM 1803 O O . LEU A 1 232 ? -15.828 9.891 6.512 1 92.75 232 LEU A O 1
ATOM 1807 N N . ALA A 1 233 ? -17.531 8.484 6.473 1 94.38 233 ALA A N 1
ATOM 1808 C CA . ALA A 1 233 ? -18.109 9.109 5.285 1 94.38 233 ALA A CA 1
ATOM 1809 C C . ALA A 1 233 ? -18.453 10.57 5.551 1 94.38 233 ALA A C 1
ATOM 1811 O O . ALA A 1 233 ? -18.141 11.445 4.738 1 94.38 233 ALA A O 1
ATOM 1812 N N . LEU A 1 234 ? -18.969 10.812 6.656 1 90.38 234 LEU A N 1
ATOM 1813 C CA . LEU A 1 234 ? -19.422 12.156 7.02 1 90.38 234 LEU A CA 1
ATOM 1814 C C . LEU A 1 234 ? -18.219 13.078 7.262 1 90.38 234 LEU A C 1
ATOM 1816 O O . LEU A 1 234 ? -18.344 14.297 7.176 1 90.38 234 LEU A O 1
ATOM 1820 N N . SER A 1 235 ? -17.094 12.461 7.527 1 86.44 235 SER A N 1
ATOM 1821 C CA . SER A 1 235 ? -15.906 13.242 7.844 1 86.44 235 SER A CA 1
ATOM 1822 C C . SER A 1 235 ? -15.195 13.703 6.574 1 86.44 235 SER A C 1
ATOM 1824 O O . SER A 1 235 ? -14.211 14.445 6.645 1 86.44 235 SER A O 1
ATOM 1826 N N . GLN A 1 236 ? -15.68 13.234 5.43 1 89.19 236 GLN A N 1
ATOM 1827 C CA . GLN A 1 236 ? -15.047 13.641 4.18 1 89.19 236 GLN A CA 1
ATOM 1828 C C . GLN A 1 236 ? -15.336 15.109 3.867 1 89.19 236 GLN A C 1
ATOM 1830 O O . GLN A 1 236 ? -16.438 15.594 4.102 1 89.19 236 GLN A O 1
ATOM 1835 N N . GLY A 1 237 ? -14.352 15.844 3.295 1 83 237 GLY A N 1
ATOM 1836 C CA . GLY A 1 237 ? -14.414 17.281 3.072 1 83 237 GLY A CA 1
ATOM 1837 C C . GLY A 1 237 ? -15.594 17.703 2.213 1 83 237 GLY A C 1
ATOM 1838 O O . GLY A 1 237 ? -16.266 18.688 2.506 1 83 237 GLY A O 1
ATOM 1839 N N . HIS A 1 238 ? -15.82 17.016 1.092 1 86.75 238 HIS A N 1
ATOM 1840 C CA . HIS A 1 238 ? -16.906 17.406 0.2 1 86.75 238 HIS A CA 1
ATOM 1841 C C . HIS A 1 238 ? -18.266 17.219 0.861 1 86.75 238 HIS A C 1
ATOM 1843 O O . HIS A 1 238 ? -19.219 17.938 0.553 1 86.75 238 HIS A O 1
ATOM 1849 N N . VAL A 1 239 ? -18.359 16.25 1.771 1 90.25 239 VAL A N 1
ATOM 1850 C CA . VAL A 1 239 ? -19.609 16.047 2.514 1 90.25 239 VAL A CA 1
ATOM 1851 C C . VAL A 1 239 ? -19.844 17.219 3.461 1 90.25 239 VAL A C 1
ATOM 1853 O O . VAL A 1 239 ? -20.953 17.75 3.529 1 90.25 239 VAL A O 1
ATOM 1856 N N . ALA A 1 240 ? -18.797 17.609 4.102 1 83.75 240 ALA A N 1
ATOM 1857 C CA . ALA A 1 240 ? -18.875 18.766 4.98 1 83.75 240 ALA A CA 1
ATOM 1858 C C . ALA A 1 240 ? -19.328 20.016 4.215 1 83.75 240 ALA A C 1
ATOM 1860 O O . ALA A 1 240 ? -20.156 20.781 4.707 1 83.75 240 ALA A O 1
ATOM 1861 N N . THR A 1 241 ? -18.781 20.188 3.092 1 85.31 241 THR A N 1
ATOM 1862 C CA . THR A 1 241 ? -19.109 21.344 2.258 1 85.31 241 THR A CA 1
ATOM 1863 C C . THR A 1 241 ? -20.594 21.344 1.914 1 85.31 241 THR A C 1
ATOM 1865 O O . THR A 1 241 ? -21.25 22.375 2.043 1 85.31 241 THR A O 1
ATOM 1868 N N . VAL A 1 242 ? -21.094 20.25 1.504 1 92.06 242 VAL A N 1
ATOM 1869 C CA . VAL A 1 242 ? -22.484 20.141 1.085 1 92.06 242 VAL A CA 1
ATOM 1870 C C . VAL A 1 242 ? -23.406 20.328 2.289 1 92.06 242 VAL A C 1
ATOM 1872 O O . VAL A 1 242 ? -24.422 21.016 2.193 1 92.06 242 VAL A O 1
ATOM 1875 N N . ARG A 1 243 ? -23.047 19.812 3.4 1 89.5 243 ARG A N 1
ATOM 1876 C CA . ARG A 1 243 ? -23.828 19.953 4.617 1 89.5 243 ARG A CA 1
ATOM 1877 C C . ARG A 1 243 ? -23.828 21.406 5.105 1 89.5 243 ARG A C 1
ATOM 1879 O O . ARG A 1 243 ? -24.859 21.922 5.527 1 89.5 243 ARG A O 1
ATOM 1886 N N . LYS A 1 244 ? -22.766 22.062 5.027 1 87.19 244 LYS A N 1
ATOM 1887 C CA . LYS A 1 244 ? -22.641 23.453 5.406 1 87.19 244 LYS A CA 1
ATOM 1888 C C . LYS A 1 244 ? -23.5 24.344 4.508 1 87.19 244 LYS A C 1
ATOM 1890 O O . LYS A 1 244 ? -23.984 25.391 4.945 1 87.19 244 LYS A O 1
ATOM 1895 N N . ALA A 1 245 ? -23.672 23.922 3.271 1 91.25 245 ALA A N 1
ATOM 1896 C CA . ALA A 1 245 ? -24.469 24.672 2.303 1 91.25 245 ALA A CA 1
ATOM 1897 C C . ALA A 1 245 ? -25.969 24.469 2.529 1 91.25 245 ALA A C 1
ATOM 1899 O O . ALA A 1 245 ? -26.797 25.016 1.798 1 91.25 245 ALA A O 1
ATOM 1900 N N . GLY A 1 246 ? -26.328 23.609 3.488 1 92.06 246 GLY A N 1
ATOM 1901 C CA . GLY A 1 246 ? -27.719 23.516 3.898 1 92.06 246 GLY A CA 1
ATOM 1902 C C . GLY A 1 246 ? -28.406 22.266 3.377 1 92.06 246 GLY A C 1
ATOM 1903 O O . GLY A 1 246 ? -29.625 22.109 3.529 1 92.06 246 GLY A O 1
ATOM 1904 N N . VAL A 1 247 ? -27.719 21.422 2.754 1 93.88 247 VAL A N 1
ATOM 1905 C CA . VAL A 1 247 ? -28.328 20.172 2.316 1 93.88 247 VAL A CA 1
ATOM 1906 C C . VAL A 1 247 ? -28.594 19.281 3.523 1 93.88 247 VAL A C 1
ATOM 1908 O O . VAL A 1 247 ? -27.672 19 4.301 1 93.88 247 VAL A O 1
ATOM 1911 N N . SER A 1 248 ? -29.812 18.766 3.652 1 93.31 248 SER A N 1
ATOM 1912 C CA . SER A 1 248 ? -30.219 18.031 4.848 1 93.31 248 SER A CA 1
ATOM 1913 C C . SER A 1 248 ? -29.719 16.594 4.812 1 93.31 248 SER A C 1
ATOM 1915 O O . SER A 1 248 ? -29.406 16.078 3.746 1 93.31 248 SER A O 1
ATOM 1917 N N . ASP A 1 249 ? -29.719 15.977 5.961 1 92.56 249 ASP A N 1
ATOM 1918 C CA . ASP A 1 249 ? -29.359 14.57 6.09 1 92.56 249 ASP A CA 1
ATOM 1919 C C . ASP A 1 249 ? -30.312 13.68 5.297 1 92.56 249 ASP A C 1
ATOM 1921 O O . ASP A 1 249 ? -29.891 12.672 4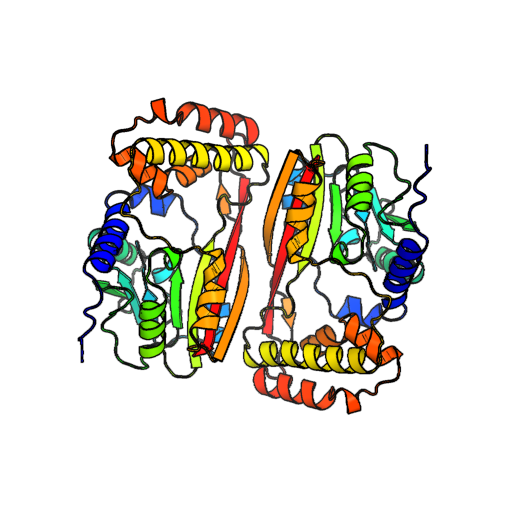.719 1 92.56 249 ASP A O 1
ATOM 1925 N N . ASP A 1 250 ? -31.547 14.102 5.312 1 93.44 250 ASP A N 1
ATOM 1926 C CA . ASP A 1 250 ? -32.562 13.352 4.578 1 93.44 250 ASP A CA 1
ATOM 1927 C C . ASP A 1 250 ? -32.281 13.398 3.074 1 93.44 250 ASP A C 1
ATOM 1929 O O . ASP A 1 250 ? -32.406 12.375 2.389 1 93.44 250 ASP A O 1
ATOM 1933 N N . GLU A 1 251 ? -31.922 14.547 2.605 1 94.75 251 GLU A N 1
ATOM 1934 C CA . GLU A 1 251 ? -31.609 14.711 1.188 1 94.75 251 GLU A CA 1
ATOM 1935 C C . GLU A 1 251 ? -30.391 13.883 0.794 1 94.75 251 GLU A C 1
ATOM 1937 O O . GLU A 1 251 ? -30.297 13.383 -0.332 1 94.75 251 GLU A O 1
ATOM 1942 N N . LEU A 1 252 ? -29.531 13.695 1.734 1 96.12 252 LEU A N 1
ATOM 1943 C CA . LEU A 1 252 ? -28.312 12.953 1.46 1 96.12 252 LEU A CA 1
ATOM 1944 C C . LEU A 1 252 ? -28.5 11.461 1.708 1 96.12 252 LEU A C 1
ATOM 1946 O O . LEU A 1 252 ? -27.609 10.664 1.447 1 96.12 252 LEU A O 1
ATOM 1950 N N . GLY A 1 253 ? -29.641 11.055 2.254 1 96.31 253 GLY A N 1
ATOM 1951 C CA . GLY A 1 253 ? -29.938 9.656 2.486 1 96.31 253 GLY A CA 1
ATOM 1952 C C . GLY A 1 253 ? -29.094 9.031 3.572 1 96.31 253 GLY A C 1
ATOM 1953 O O . GLY A 1 253 ? -28.719 7.855 3.48 1 96.31 253 GLY A O 1
ATOM 1954 N N . ILE A 1 254 ? -28.703 9.766 4.562 1 96.25 254 ILE A N 1
ATOM 1955 C CA . ILE A 1 254 ? -27.781 9.312 5.598 1 96.25 254 ILE A CA 1
ATOM 1956 C C . ILE A 1 254 ? -28.406 8.148 6.367 1 96.25 254 ILE A C 1
ATOM 1958 O O . ILE A 1 254 ? -27.734 7.156 6.652 1 96.25 254 ILE A O 1
ATOM 1962 N N . GLY A 1 255 ? -29.672 8.227 6.691 1 95.12 255 GLY A N 1
ATOM 1963 C CA . GLY A 1 255 ? -30.344 7.137 7.375 1 95.12 255 GLY A CA 1
ATOM 1964 C C . GLY A 1 255 ? -30.328 5.844 6.578 1 95.12 255 GLY A C 1
ATOM 1965 O O . GLY A 1 255 ? -30.016 4.777 7.121 1 95.12 255 GLY A O 1
ATOM 1966 N N . ALA A 1 256 ? -30.688 5.918 5.34 1 97.06 256 ALA A N 1
ATOM 1967 C CA . ALA A 1 256 ? -30.688 4.746 4.469 1 97.06 256 ALA A CA 1
ATOM 1968 C C . ALA A 1 256 ? -29.281 4.148 4.348 1 97.06 256 ALA A C 1
ATOM 1970 O O . ALA A 1 256 ? -29.125 2.928 4.281 1 97.06 256 ALA A O 1
ATOM 1971 N N . LEU A 1 257 ? -28.312 5.055 4.285 1 97.81 257 LEU A N 1
ATOM 1972 C CA . LEU A 1 257 ? -26.922 4.602 4.207 1 97.81 257 LEU A CA 1
ATOM 1973 C C . LEU A 1 257 ? -26.562 3.771 5.43 1 97.81 257 LEU A C 1
ATOM 1975 O O . LEU A 1 257 ? -25.984 2.688 5.297 1 97.81 257 LEU A O 1
ATOM 1979 N N . LEU A 1 258 ? -26.875 4.246 6.594 1 96.75 258 LEU A N 1
ATOM 1980 C CA . LEU A 1 258 ? -26.594 3.518 7.82 1 96.75 258 LEU A CA 1
ATOM 1981 C C . LEU A 1 258 ? -27.312 2.172 7.836 1 96.75 258 LEU A C 1
ATOM 1983 O O . LEU A 1 258 ? -26.734 1.161 8.242 1 96.75 258 LEU A O 1
ATOM 1987 N N . ASP A 1 259 ? -28.547 2.125 7.398 1 97.38 259 ASP A N 1
ATOM 1988 C CA . ASP A 1 259 ? -29.312 0.884 7.34 1 97.38 259 ASP A CA 1
ATOM 1989 C C . ASP A 1 259 ? -28.641 -0.137 6.43 1 97.38 259 ASP A C 1
ATOM 1991 O O . ASP A 1 259 ? -28.547 -1.318 6.77 1 97.38 259 ASP A O 1
ATOM 1995 N N . GLN A 1 260 ? -28.188 0.319 5.309 1 98.19 260 GLN A N 1
ATOM 1996 C CA . GLN A 1 260 ? -27.516 -0.557 4.359 1 98.19 260 GLN A CA 1
ATOM 1997 C C . GLN A 1 260 ? -26.203 -1.096 4.934 1 98.19 260 GLN A C 1
ATOM 1999 O O . GLN A 1 260 ? -25.953 -2.297 4.867 1 98.19 260 GLN A O 1
ATOM 2004 N N . PHE A 1 261 ? -25.391 -0.169 5.52 1 98 261 PHE A N 1
ATOM 2005 C CA . PHE A 1 261 ? -24.156 -0.608 6.168 1 98 261 PHE A CA 1
ATOM 2006 C C . PHE A 1 261 ? -24.453 -1.663 7.23 1 98 261 PHE A C 1
ATOM 2008 O O . PHE A 1 261 ? -23.766 -2.684 7.305 1 98 261 PHE A O 1
ATOM 2015 N N . THR A 1 262 ? -25.484 -1.463 8.031 1 97.44 262 THR A N 1
ATOM 2016 C CA . THR A 1 262 ? -25.844 -2.359 9.125 1 97.44 262 THR A CA 1
ATOM 2017 C C . THR A 1 262 ? -26.281 -3.717 8.586 1 97.44 262 THR A C 1
ATOM 2019 O O . THR A 1 262 ? -25.953 -4.758 9.156 1 97.44 262 THR A O 1
ATOM 2022 N N . GLN A 1 263 ? -27 -3.656 7.543 1 97.44 263 GLN A N 1
ATOM 2023 C CA . GLN A 1 263 ? -27.484 -4.887 6.918 1 97.44 263 GLN A CA 1
ATOM 2024 C C . GLN A 1 263 ? -26.328 -5.766 6.473 1 97.44 263 GLN A C 1
ATOM 2026 O O . GLN A 1 263 ? -26.344 -6.98 6.684 1 97.44 263 GLN A O 1
ATOM 2031 N N . TRP A 1 264 ? -25.328 -5.191 5.875 1 96.81 264 TRP A N 1
ATOM 2032 C CA . TRP A 1 264 ? -24.234 -5.965 5.293 1 96.81 264 TRP A CA 1
ATOM 2033 C C . TRP A 1 264 ? -23.188 -6.301 6.34 1 96.81 264 TRP A C 1
ATOM 2035 O O . TRP A 1 264 ? -22.641 -7.414 6.359 1 96.81 264 TRP A O 1
ATOM 2045 N N . MET A 1 265 ? -22.859 -5.355 7.23 1 95.56 265 MET A N 1
ATOM 2046 C CA . MET A 1 265 ? -21.719 -5.516 8.133 1 95.56 265 MET A CA 1
ATOM 2047 C C . MET A 1 265 ? -22.172 -6.047 9.484 1 95.56 265 MET A C 1
ATOM 2049 O O . MET A 1 265 ? -21.359 -6.527 10.281 1 95.56 265 MET A O 1
ATOM 2053 N N . GLY A 1 266 ? -23.422 -5.914 9.758 1 91.44 266 GLY A N 1
ATOM 2054 C CA . GLY A 1 266 ? -23.906 -6.18 11.109 1 91.44 266 GLY A CA 1
ATOM 2055 C C . GLY A 1 266 ? -23.656 -5.023 12.062 1 91.44 266 GLY A C 1
ATOM 2056 O O . GLY A 1 266 ? -23.375 -3.902 11.633 1 91.44 266 GLY A O 1
ATOM 2057 N N . THR A 1 267 ? -23.875 -5.332 13.414 1 89.81 267 THR A N 1
ATOM 2058 C CA . THR A 1 267 ? -23.781 -4.27 14.406 1 89.81 267 THR A CA 1
ATOM 2059 C C . THR A 1 267 ? -22.5 -4.406 15.234 1 89.81 267 THR A C 1
ATOM 2061 O O . THR A 1 267 ? -22.125 -3.484 15.961 1 89.81 267 THR A O 1
ATOM 2064 N N . GLU A 1 268 ? -21.828 -5.492 15.039 1 91.56 268 GLU A N 1
ATOM 2065 C CA . GLU A 1 268 ? -20.641 -5.727 15.844 1 91.56 268 GLU A CA 1
ATOM 2066 C C . GLU A 1 268 ? -19.391 -5.188 15.148 1 91.56 268 GLU A C 1
ATOM 2068 O O . GLU A 1 268 ? -19.266 -5.281 13.93 1 91.56 268 GLU A O 1
ATOM 2073 N N . PRO A 1 269 ? -18.531 -4.66 15.945 1 93 269 PRO A N 1
ATOM 2074 C CA . PRO A 1 269 ? -17.266 -4.215 15.352 1 93 269 PRO A CA 1
ATOM 2075 C C . PRO A 1 269 ? -16.453 -5.359 14.742 1 93 269 PRO A C 1
ATOM 2077 O O . PRO A 1 269 ? -16.484 -6.48 15.25 1 93 269 PRO A O 1
ATOM 2080 N N . ARG A 1 270 ? -15.852 -5.066 13.695 1 91.69 270 ARG A N 1
ATOM 2081 C CA . ARG A 1 270 ? -14.969 -6.012 13.023 1 91.69 270 ARG A CA 1
ATOM 2082 C C . ARG A 1 270 ? -13.617 -5.375 12.719 1 91.69 270 ARG A C 1
ATOM 2084 O O . ARG A 1 270 ? -13.484 -4.148 12.719 1 91.69 270 ARG A O 1
ATOM 2091 N N . PRO A 1 271 ? -12.617 -6.199 12.453 1 90.5 271 PRO A N 1
ATOM 2092 C CA . PRO A 1 271 ? -11.297 -5.641 12.148 1 90.5 271 PRO A CA 1
ATOM 2093 C C . PRO A 1 271 ? -11.266 -4.898 10.82 1 90.5 271 PRO A C 1
ATOM 2095 O O . PRO A 1 271 ? -11.883 -5.34 9.844 1 90.5 271 PRO A O 1
ATOM 2098 N N . TRP A 1 272 ? -10.641 -3.723 10.852 1 92.12 272 TRP A N 1
ATOM 2099 C CA . TRP A 1 272 ? -10.406 -2.924 9.656 1 92.12 272 TRP A CA 1
ATOM 2100 C C . TRP A 1 272 ? -8.914 -2.801 9.367 1 92.12 272 TRP A C 1
ATOM 2102 O O . TRP A 1 272 ? -8.086 -2.842 10.289 1 92.12 272 TRP A O 1
ATOM 2112 N N . VAL A 1 273 ? -8.602 -2.762 8.102 1 91.12 273 VAL A N 1
ATOM 2113 C CA . VAL A 1 273 ? -7.234 -2.469 7.695 1 91.12 273 VAL A CA 1
ATOM 2114 C C . VAL A 1 273 ? -7.184 -1.126 6.973 1 91.12 273 VAL A C 1
ATOM 2116 O O . VAL A 1 273 ? -7.906 -0.916 5.992 1 91.12 273 VAL A O 1
ATOM 2119 N N . TRP A 1 274 ? -6.336 -0.245 7.523 1 92.06 274 TRP A N 1
ATOM 2120 C CA . TRP A 1 274 ? -6.094 1.031 6.859 1 92.06 274 TRP A CA 1
ATOM 2121 C C . TRP A 1 274 ? -4.781 1 6.082 1 92.06 274 TRP A C 1
ATOM 2123 O O . TRP A 1 274 ? -3.703 0.898 6.672 1 92.06 274 TRP A O 1
ATOM 2133 N N . GLY A 1 275 ? -4.93 1.051 4.773 1 92.44 275 GLY A N 1
ATOM 2134 C CA . GLY A 1 275 ? -3.732 1.169 3.955 1 92.44 275 GLY A CA 1
ATOM 2135 C C . GLY A 1 275 ? -3.23 2.596 3.832 1 92.44 275 GLY A C 1
ATOM 2136 O O . GLY A 1 275 ? -4.023 3.523 3.652 1 92.44 275 GLY A O 1
ATOM 2137 N N . TYR A 1 276 ? -1.943 2.752 3.979 1 93.56 276 TYR A N 1
ATOM 2138 C CA . TYR A 1 276 ? -1.314 4.059 3.842 1 93.56 276 TYR A CA 1
ATOM 2139 C C . TYR A 1 276 ? -0.29 4.055 2.713 1 93.56 276 TYR A C 1
ATOM 2141 O O . TYR A 1 276 ? 0.535 3.145 2.617 1 93.56 276 TYR A O 1
ATOM 2149 N N . ARG A 1 277 ? -0.421 5.023 1.903 1 95.25 277 ARG A N 1
ATOM 2150 C CA . ARG A 1 277 ? 0.592 5.293 0.889 1 95.25 277 ARG A CA 1
ATOM 2151 C C . ARG A 1 277 ? 1.54 6.398 1.343 1 95.25 277 ARG A C 1
ATOM 2153 O O . ARG A 1 277 ? 1.108 7.516 1.622 1 95.25 277 ARG A O 1
ATOM 2160 N N . VAL A 1 278 ? 2.795 6.047 1.4 1 96.75 278 VAL A N 1
ATOM 2161 C CA . VAL A 1 278 ? 3.801 6.93 1.98 1 96.75 278 VAL A CA 1
ATOM 2162 C C . VAL A 1 278 ? 4.816 7.332 0.912 1 96.75 278 VAL A C 1
ATOM 2164 O O . VAL A 1 278 ? 5.559 6.488 0.404 1 96.75 278 VAL A O 1
ATOM 2167 N N . ARG A 1 279 ? 4.812 8.609 0.548 1 98.44 279 ARG A N 1
ATOM 2168 C CA . ARG A 1 279 ? 5.809 9.125 -0.385 1 98.44 279 ARG A CA 1
ATOM 2169 C C . ARG A 1 279 ? 6.98 9.75 0.36 1 98.44 279 ARG A C 1
ATOM 2171 O O . ARG A 1 279 ? 6.793 10.664 1.174 1 98.44 279 ARG A O 1
ATOM 2178 N N . LEU A 1 280 ? 8.172 9.242 0.044 1 98.62 280 LEU A N 1
ATOM 2179 C CA . LEU A 1 280 ? 9.398 9.703 0.697 1 98.62 280 LEU A CA 1
ATOM 2180 C C . LEU A 1 280 ? 10.281 10.469 -0.284 1 98.62 280 LEU A C 1
ATOM 2182 O O . LEU A 1 280 ? 10.359 10.109 -1.462 1 98.62 280 LEU A O 1
ATOM 2186 N N . GLY A 1 281 ? 10.906 11.5 0.217 1 98.62 281 GLY A N 1
ATOM 2187 C CA . GLY A 1 281 ? 11.961 12.211 -0.483 1 98.62 281 GLY A CA 1
ATOM 2188 C C . GLY A 1 281 ? 13.133 12.578 0.414 1 98.62 281 GLY A C 1
ATOM 2189 O O . GLY A 1 281 ? 12.938 13.125 1.504 1 98.62 281 GLY A O 1
ATOM 2190 N N . VAL A 1 282 ? 14.312 12.242 -0.04 1 98.5 282 VAL A N 1
ATOM 2191 C CA . VAL A 1 282 ? 15.508 12.609 0.707 1 98.5 282 VAL A CA 1
ATOM 2192 C C . VAL A 1 282 ? 16.125 13.875 0.116 1 98.5 282 VAL A C 1
ATOM 2194 O O . VAL A 1 282 ? 16.281 13.984 -1.102 1 98.5 282 VAL A O 1
ATOM 2197 N N . LYS A 1 283 ? 16.344 14.797 0.972 1 97.94 283 LYS A N 1
ATOM 2198 C CA . LYS A 1 283 ? 17.062 15.992 0.527 1 97.94 283 LYS A CA 1
ATOM 2199 C C . LYS A 1 283 ? 18.516 15.688 0.213 1 97.94 283 LYS A C 1
ATOM 2201 O O . LYS A 1 283 ? 19.203 15.039 1.005 1 97.94 283 LYS A O 1
ATOM 2206 N N . MET B 1 1 ? -16.203 -18.641 -42.312 1 25.34 1 MET B N 1
ATOM 2207 C CA . MET B 1 1 ? -16.25 -18.469 -40.875 1 25.34 1 MET B CA 1
ATOM 2208 C C . MET B 1 1 ? -14.938 -18.891 -40.219 1 25.34 1 MET B C 1
ATOM 2210 O O . MET B 1 1 ? -14.664 -20.078 -40.062 1 25.34 1 MET B O 1
ATOM 2214 N N . ALA B 1 2 ? -13.797 -18.094 -40.469 1 35.28 2 ALA B N 1
ATOM 2215 C CA . ALA B 1 2 ? -12.391 -18.391 -40.188 1 35.28 2 ALA B CA 1
ATOM 2216 C C . ALA B 1 2 ? -12.156 -18.672 -38.719 1 35.28 2 ALA B C 1
ATOM 2218 O O . ALA B 1 2 ? -12.547 -17.891 -37.844 1 35.28 2 ALA B O 1
ATOM 2219 N N . GLU B 1 3 ? -12.219 -19.891 -38.312 1 32.44 3 GLU B N 1
ATOM 2220 C CA . GLU B 1 3 ? -11.891 -20.453 -37 1 32.44 3 GLU B CA 1
ATOM 2221 C C . GLU B 1 3 ? -10.578 -19.891 -36.469 1 32.44 3 GLU B C 1
ATOM 2223 O O . GLU B 1 3 ? -9.516 -20.078 -37.094 1 32.44 3 GLU B O 1
ATOM 2228 N N . ASP B 1 4 ? -10.531 -18.703 -35.938 1 34.28 4 ASP B N 1
ATOM 2229 C CA . ASP B 1 4 ? -9.391 -18 -35.375 1 34.28 4 ASP B CA 1
ATOM 2230 C C . ASP B 1 4 ? -8.711 -18.844 -34.281 1 34.28 4 ASP B C 1
ATOM 2232 O O . ASP B 1 4 ? -9.266 -19.031 -33.219 1 34.28 4 ASP B O 1
ATOM 2236 N N . HIS B 1 5 ? -8 -19.844 -34.656 1 37.34 5 HIS B N 1
ATOM 2237 C CA . HIS B 1 5 ? -7.102 -20.641 -33.844 1 37.34 5 HIS B CA 1
ATOM 2238 C C . HIS B 1 5 ? -6.195 -19.766 -33 1 37.34 5 HIS B C 1
ATOM 2240 O O . HIS B 1 5 ? -5.516 -18.875 -33.531 1 37.34 5 HIS B O 1
ATOM 2246 N N . PRO B 1 6 ? -6.523 -19.578 -31.75 1 41.25 6 PRO B N 1
ATOM 2247 C CA . PRO B 1 6 ? -5.617 -18.844 -30.859 1 41.25 6 PRO B CA 1
ATOM 2248 C C . PRO B 1 6 ? -4.145 -19.125 -31.172 1 41.25 6 PRO B C 1
ATOM 2250 O O . PRO B 1 6 ? -3.771 -20.266 -31.422 1 41.25 6 PRO B O 1
ATOM 2253 N N . SER B 1 7 ? -3.322 -18.188 -31.766 1 40.78 7 SER B N 1
ATOM 2254 C CA . SER B 1 7 ? -2.035 -18.219 -32.469 1 40.78 7 SER B CA 1
ATOM 2255 C C . SER B 1 7 ? -0.966 -18.891 -31.594 1 40.78 7 SER B C 1
ATOM 2257 O O . SER B 1 7 ? -0.971 -18.734 -30.375 1 40.78 7 SER B O 1
ATOM 2259 N N . SER B 1 8 ? -0.105 -19.875 -32.188 1 41.31 8 SER B N 1
ATOM 2260 C CA . SER B 1 8 ? 1.12 -20.578 -31.844 1 41.31 8 SER B CA 1
ATOM 2261 C C . SER B 1 8 ? 2.057 -19.688 -31.031 1 41.31 8 SER B C 1
ATOM 2263 O O . SER B 1 8 ? 2.811 -20.172 -30.188 1 41.31 8 SER B O 1
ATOM 2265 N N . ALA B 1 9 ? 1.97 -18.406 -31.297 1 44.22 9 ALA B N 1
ATOM 2266 C CA . ALA B 1 9 ? 2.893 -17.469 -30.656 1 44.22 9 ALA B CA 1
ATOM 2267 C C . ALA B 1 9 ? 2.545 -17.281 -29.172 1 44.22 9 ALA B C 1
ATOM 2269 O O . ALA B 1 9 ? 3.438 -17.203 -28.328 1 44.22 9 ALA B O 1
ATOM 2270 N N . ALA B 1 10 ? 1.387 -17.281 -28.953 1 50.47 10 ALA B N 1
ATOM 2271 C CA . ALA B 1 10 ? 0.952 -17.109 -27.562 1 50.47 10 ALA B CA 1
ATOM 2272 C C . ALA B 1 10 ? 1.357 -18.312 -26.703 1 50.47 10 ALA B C 1
ATOM 2274 O O . ALA B 1 10 ? 1.722 -18.141 -25.531 1 50.47 10 ALA B O 1
ATOM 2275 N N . THR B 1 11 ? 1.39 -19.516 -27.25 1 50.22 11 THR B N 1
ATOM 2276 C CA . THR B 1 11 ? 1.76 -20.734 -26.547 1 50.22 11 THR B CA 1
ATOM 2277 C C . THR B 1 11 ? 3.26 -20.766 -26.266 1 50.22 11 THR B C 1
ATOM 2279 O O . THR B 1 11 ? 3.691 -21.188 -25.188 1 50.22 11 THR B O 1
ATOM 2282 N N . THR B 1 12 ? 4.059 -20.266 -27.094 1 47.62 12 THR B N 1
ATOM 2283 C CA . THR B 1 12 ? 5.508 -20.281 -26.938 1 47.62 12 THR B CA 1
ATOM 2284 C C . THR B 1 12 ? 5.957 -19.297 -25.875 1 47.62 12 THR B C 1
ATOM 2286 O O . THR B 1 12 ? 6.824 -19.609 -25.047 1 47.62 12 THR B O 1
ATOM 2289 N N . ASP B 1 13 ? 5.293 -18.203 -25.797 1 56.41 13 ASP B N 1
ATOM 2290 C CA . ASP B 1 13 ? 5.656 -17.156 -24.844 1 56.41 13 ASP B CA 1
ATOM 2291 C C . ASP B 1 13 ? 5.352 -17.594 -23.422 1 56.41 13 ASP B C 1
ATOM 2293 O O . ASP B 1 13 ? 6.152 -17.359 -22.5 1 56.41 13 ASP B O 1
ATOM 2297 N N . LEU B 1 14 ? 4.398 -18.375 -23.344 1 57.5 14 LEU B N 1
ATOM 2298 C CA . LEU B 1 14 ? 4.043 -18.828 -22.016 1 57.5 14 LEU B CA 1
ATOM 2299 C C . LEU B 1 14 ? 4.984 -19.938 -21.547 1 57.5 14 LEU B C 1
ATOM 2301 O O . LEU B 1 14 ? 5.316 -20.016 -20.359 1 57.5 14 LEU B O 1
ATOM 2305 N N . LYS B 1 15 ? 5.434 -20.766 -22.516 1 58.72 15 LYS B N 1
ATOM 2306 C CA . LYS B 1 15 ? 6.422 -21.781 -22.203 1 58.72 15 LYS B CA 1
ATOM 2307 C C . LYS B 1 15 ? 7.723 -21.156 -21.703 1 58.72 15 LYS B C 1
ATOM 2309 O O . LYS B 1 15 ? 8.344 -21.656 -20.766 1 58.72 15 LYS B O 1
ATOM 2314 N N . ALA B 1 16 ? 8.141 -20.156 -22.359 1 58.94 16 ALA B N 1
ATOM 2315 C CA . ALA B 1 16 ? 9.359 -19.453 -21.953 1 58.94 16 ALA B CA 1
ATOM 2316 C C . ALA B 1 16 ? 9.227 -18.875 -20.547 1 58.94 16 ALA B C 1
ATOM 2318 O O . ALA B 1 16 ? 10.18 -18.891 -19.766 1 58.94 16 ALA B O 1
ATOM 2319 N N . ASN B 1 17 ? 8.078 -18.422 -20.203 1 60.5 17 ASN B N 1
ATOM 2320 C CA . ASN B 1 17 ? 7.828 -17.922 -18.859 1 60.5 17 ASN B CA 1
ATOM 2321 C C . ASN B 1 17 ? 7.996 -19.031 -17.812 1 60.5 17 ASN B C 1
ATOM 2323 O O . ASN B 1 17 ? 8.57 -18.797 -16.75 1 60.5 17 ASN B O 1
ATOM 2327 N N . VAL B 1 18 ? 7.598 -20.156 -18.156 1 57.03 18 VAL B N 1
ATOM 2328 C CA . VAL B 1 18 ? 7.668 -21.297 -17.266 1 57.03 18 VAL B CA 1
ATOM 2329 C C . VAL B 1 18 ? 9.125 -21.703 -17.062 1 57.03 18 VAL B C 1
ATOM 2331 O O . VAL B 1 18 ? 9.555 -21.984 -15.93 1 57.03 18 VAL B O 1
ATOM 2334 N N . GLU B 1 19 ? 9.914 -21.75 -18.016 1 58.44 19 GLU B N 1
ATOM 2335 C CA . GLU B 1 19 ? 11.289 -22.219 -18 1 58.44 19 GLU B CA 1
ATOM 2336 C C . GLU B 1 19 ? 12.195 -21.266 -17.219 1 58.44 19 GLU B C 1
ATOM 2338 O O . GLU B 1 19 ? 13.234 -21.688 -16.703 1 58.44 19 GLU B O 1
ATOM 2343 N N . ARG B 1 20 ? 11.797 -20.125 -17.125 1 53.66 20 ARG B N 1
ATOM 2344 C CA . ARG B 1 20 ? 12.594 -19.109 -16.453 1 53.66 20 ARG B CA 1
ATOM 2345 C C . ARG B 1 20 ? 12.82 -19.453 -14.984 1 53.66 20 ARG B C 1
ATOM 2347 O O . ARG B 1 20 ? 13.875 -19.141 -14.43 1 53.66 20 ARG B O 1
ATOM 2354 N N . PHE B 1 21 ? 12.07 -20.156 -14.391 1 54.94 21 PHE B N 1
ATOM 2355 C CA . PHE B 1 21 ? 12.117 -20.391 -12.953 1 54.94 21 PHE B CA 1
ATOM 2356 C C . PHE B 1 21 ? 12.602 -21.797 -12.641 1 54.94 21 PHE B C 1
ATOM 2358 O O . PHE B 1 21 ? 12.727 -22.172 -11.469 1 54.94 21 PHE B O 1
ATOM 2365 N N . MET B 1 22 ? 12.969 -22.484 -13.586 1 50.72 22 MET B N 1
ATOM 2366 C CA . MET B 1 22 ? 13.508 -23.812 -13.367 1 50.72 22 MET B CA 1
ATOM 2367 C C . MET B 1 22 ? 14.906 -23.75 -12.758 1 50.72 22 MET B C 1
ATOM 2369 O O . MET B 1 22 ? 15.75 -22.969 -13.219 1 50.72 22 MET B O 1
ATOM 2373 N N . GLY B 1 23 ? 15.266 -24.484 -11.57 1 50.72 23 GLY B N 1
ATOM 2374 C CA . GLY B 1 23 ? 16.562 -24.562 -10.906 1 50.72 23 GLY B CA 1
ATOM 2375 C C . GLY B 1 23 ? 16.797 -23.406 -9.945 1 50.72 23 GLY B C 1
ATOM 2376 O O . GLY B 1 23 ? 17.906 -23.25 -9.438 1 50.72 23 GLY B O 1
ATOM 2377 N N . PHE B 1 24 ? 15.906 -22.672 -9.75 1 57.38 24 PHE B N 1
ATOM 2378 C CA . PHE B 1 24 ? 16.062 -21.422 -9 1 57.38 24 PHE B CA 1
ATOM 2379 C C . PHE B 1 24 ? 15.227 -21.469 -7.727 1 57.38 24 PHE B C 1
ATOM 2381 O O . PHE B 1 24 ? 15.258 -20.516 -6.934 1 57.38 24 PHE B O 1
ATOM 2388 N N . ALA B 1 25 ? 14.781 -22.5 -7.32 1 57.53 25 ALA B N 1
ATOM 2389 C CA . ALA B 1 25 ? 13.773 -22.609 -6.27 1 57.53 25 ALA B CA 1
ATOM 2390 C C . ALA B 1 25 ? 14.391 -22.391 -4.891 1 57.53 25 ALA B C 1
ATOM 2392 O O . ALA B 1 25 ? 13.781 -21.766 -4.027 1 57.53 25 ALA B O 1
ATOM 2393 N N . ASP B 1 26 ? 15.625 -22.812 -4.664 1 57.06 26 ASP B N 1
ATOM 2394 C CA . ASP B 1 26 ? 16.234 -22.719 -3.342 1 57.06 26 ASP B CA 1
ATOM 2395 C C . ASP B 1 26 ? 16.484 -21.266 -2.965 1 57.06 26 ASP B C 1
ATOM 2397 O O . ASP B 1 26 ? 16.203 -20.844 -1.835 1 57.06 26 ASP B O 1
ATOM 2401 N N . VAL B 1 27 ? 16.969 -20.531 -3.879 1 58.62 27 VAL B N 1
ATOM 2402 C CA . VAL B 1 27 ? 17.266 -19.125 -3.623 1 58.62 27 VAL B CA 1
ATOM 2403 C C . VAL B 1 27 ? 15.953 -18.359 -3.445 1 58.62 27 VAL B C 1
ATOM 2405 O O . VAL B 1 27 ? 15.859 -17.453 -2.602 1 58.62 27 VAL B O 1
ATOM 2408 N N . TYR B 1 28 ? 15.031 -18.828 -4.09 1 62.12 28 TYR B N 1
ATOM 2409 C CA . TYR B 1 28 ? 13.727 -18.156 -4.113 1 62.12 28 TYR B CA 1
ATOM 2410 C C . TYR B 1 28 ? 13.047 -18.25 -2.752 1 62.12 28 TYR B C 1
ATOM 2412 O O . TYR B 1 28 ? 12.703 -17.219 -2.158 1 62.12 28 TYR B O 1
ATOM 2420 N N . ASP B 1 29 ? 12.945 -19.359 -2.176 1 64.75 29 ASP B N 1
ATOM 2421 C CA . ASP B 1 29 ? 12.18 -19.594 -0.955 1 64.75 29 ASP B CA 1
ATOM 2422 C C . ASP B 1 29 ? 12.891 -19 0.26 1 64.75 29 ASP B C 1
ATOM 2424 O O . ASP B 1 29 ? 12.234 -18.469 1.164 1 64.75 29 ASP B O 1
ATOM 2428 N N . ALA B 1 30 ? 14.156 -18.984 0.131 1 64.88 30 ALA B N 1
ATOM 2429 C CA . ALA B 1 30 ? 14.898 -18.516 1.293 1 64.88 30 ALA B CA 1
ATOM 2430 C C . ALA B 1 30 ? 14.891 -16.984 1.36 1 64.88 30 ALA B C 1
ATOM 2432 O O . ALA B 1 30 ? 14.961 -16.406 2.447 1 64.88 30 ALA B O 1
ATOM 2433 N N . ALA B 1 31 ? 14.672 -16.438 0.234 1 74.94 31 ALA B N 1
ATOM 2434 C CA . ALA B 1 31 ? 14.891 -15 0.2 1 74.94 31 ALA B CA 1
ATOM 2435 C C . ALA B 1 31 ? 13.562 -14.25 0.24 1 74.94 31 ALA B C 1
ATOM 2437 O O . ALA B 1 31 ? 13.469 -13.18 0.857 1 74.94 31 ALA B O 1
ATOM 2438 N N . ARG B 1 32 ? 12.57 -14.836 -0.312 1 79.81 32 ARG B N 1
ATOM 2439 C CA . ARG B 1 32 ? 11.352 -14.078 -0.554 1 79.81 32 ARG B CA 1
ATOM 2440 C C . ARG B 1 32 ? 10.438 -14.109 0.666 1 79.81 32 ARG B C 1
ATOM 2442 O O . ARG B 1 32 ? 10.492 -15.039 1.468 1 79.81 32 ARG B O 1
ATOM 2449 N N . PRO B 1 33 ? 9.703 -13.055 0.802 1 83.25 33 PRO B N 1
ATOM 2450 C CA . PRO B 1 33 ? 8.836 -12.977 1.979 1 83.25 33 PRO B CA 1
ATOM 2451 C C . PRO B 1 33 ? 7.621 -13.891 1.879 1 83.25 33 PRO B C 1
ATOM 2453 O O . PRO B 1 33 ? 7.16 -14.195 0.774 1 83.25 33 PRO B O 1
ATOM 2456 N N . THR B 1 34 ? 7.199 -14.336 3.043 1 78.25 34 THR B N 1
ATOM 2457 C CA . THR B 1 34 ? 5.875 -14.938 3.123 1 78.25 34 THR B CA 1
ATOM 2458 C C . THR B 1 34 ? 4.793 -13.859 3.166 1 78.25 34 THR B C 1
ATOM 2460 O O . THR B 1 34 ? 4.941 -12.852 3.852 1 78.25 34 THR B O 1
ATOM 2463 N N . PRO B 1 35 ? 3.766 -14.133 2.35 1 82.06 35 PRO B N 1
ATOM 2464 C CA . PRO B 1 35 ? 2.68 -13.156 2.463 1 82.06 35 PRO B CA 1
ATOM 2465 C C . PRO B 1 35 ? 2.139 -13.039 3.887 1 82.06 35 PRO B C 1
ATOM 2467 O O . PRO B 1 35 ? 2.271 -13.977 4.68 1 82.06 35 PRO B O 1
ATOM 2470 N N . PRO B 1 36 ? 1.586 -11.867 4.207 1 82.12 36 PRO B N 1
ATOM 2471 C CA . PRO B 1 36 ? 1.095 -11.688 5.574 1 82.12 36 PRO B CA 1
ATOM 2472 C C . PRO B 1 36 ? -0.052 -12.633 5.922 1 82.12 36 PRO B C 1
ATOM 2474 O O . PRO B 1 36 ? -1.01 -12.75 5.152 1 82.12 36 PRO B O 1
ATOM 2477 N N . ALA B 1 37 ? 0.048 -13.227 7.086 1 78.81 37 ALA B N 1
ATOM 2478 C CA . ALA B 1 37 ? -0.98 -14.156 7.547 1 78.81 37 ALA B CA 1
ATOM 2479 C C . ALA B 1 37 ? -2.322 -13.445 7.711 1 78.81 37 ALA B C 1
ATOM 2481 O O . ALA B 1 37 ? -3.375 -14.031 7.449 1 78.81 37 ALA B O 1
ATOM 2482 N N . ASP B 1 38 ? -2.266 -12.227 8.07 1 84.62 38 ASP B N 1
ATOM 2483 C CA . ASP B 1 38 ? -3.49 -11.469 8.312 1 84.62 38 ASP B CA 1
ATOM 2484 C C . ASP B 1 38 ? -4.266 -11.25 7.016 1 84.62 38 ASP B C 1
ATOM 2486 O O . ASP B 1 38 ? -5.461 -10.945 7.043 1 84.62 38 ASP B O 1
ATOM 2490 N N . LEU B 1 39 ? -3.557 -11.406 5.945 1 91.06 39 LEU B N 1
ATOM 2491 C CA . LEU B 1 39 ? -4.227 -11.258 4.656 1 91.06 39 LEU B CA 1
ATOM 2492 C C . LEU B 1 39 ? -5.281 -12.344 4.465 1 91.06 39 LEU B C 1
ATOM 2494 O O . LEU B 1 39 ? -6.359 -12.086 3.93 1 91.06 39 LEU B O 1
ATOM 2498 N N . VAL B 1 40 ? -4.992 -13.555 4.961 1 94.19 40 VAL B N 1
ATOM 2499 C CA . VAL B 1 40 ? -5.898 -14.688 4.812 1 94.19 40 VAL B CA 1
ATOM 2500 C C . VAL B 1 40 ? -7.215 -14.391 5.527 1 94.19 40 VAL B C 1
ATOM 2502 O O . VAL B 1 40 ? -8.297 -14.555 4.949 1 94.19 40 VAL B O 1
ATOM 2505 N N . ASP B 1 41 ? -7.105 -13.891 6.727 1 93.19 41 ASP B N 1
ATOM 2506 C CA . ASP B 1 41 ? -8.305 -13.578 7.492 1 93.19 41 ASP B CA 1
ATOM 2507 C C . ASP B 1 41 ? -9.117 -12.477 6.812 1 93.19 41 ASP B C 1
ATOM 2509 O O . ASP B 1 41 ? -10.352 -12.547 6.77 1 93.19 41 ASP B O 1
ATOM 2513 N N . LEU B 1 42 ? -8.469 -11.547 6.328 1 94 42 LEU B N 1
ATOM 2514 C CA . LEU B 1 42 ? -9.133 -10.453 5.629 1 94 42 LEU B CA 1
ATOM 2515 C C . LEU B 1 42 ? -9.867 -10.961 4.391 1 94 42 LEU B C 1
ATOM 2517 O O . LEU B 1 42 ? -11.016 -10.594 4.145 1 94 42 LEU B O 1
ATOM 2521 N N . LEU B 1 43 ? -9.234 -11.828 3.639 1 97.06 43 LEU B N 1
ATOM 2522 C CA . LEU B 1 43 ? -9.82 -12.359 2.41 1 97.06 43 LEU B CA 1
ATOM 2523 C C . LEU B 1 43 ? -11.023 -13.234 2.719 1 97.06 43 LEU B C 1
ATOM 2525 O O . LEU B 1 43 ? -12.023 -13.211 1.987 1 97.06 43 LEU B O 1
ATOM 2529 N N . LEU B 1 44 ? -10.906 -13.977 3.793 1 97.31 44 LEU B N 1
ATOM 2530 C CA . LEU B 1 44 ? -12.039 -14.797 4.207 1 97.31 44 LEU B CA 1
ATOM 2531 C C . LEU B 1 44 ? -13.242 -13.93 4.555 1 97.31 44 LEU B C 1
ATOM 2533 O O . LEU B 1 44 ? -14.375 -14.258 4.199 1 97.31 44 LEU B O 1
ATOM 2537 N N . ARG B 1 45 ? -12.992 -12.836 5.168 1 94.88 45 ARG B N 1
ATOM 2538 C CA . ARG B 1 45 ? -14.086 -11.93 5.492 1 94.88 45 ARG B CA 1
ATOM 2539 C C . ARG B 1 45 ? -14.734 -11.375 4.223 1 94.88 45 ARG B C 1
ATOM 2541 O O . ARG B 1 45 ? -15.961 -11.312 4.125 1 94.88 45 ARG B O 1
ATOM 2548 N N . TYR B 1 46 ? -13.938 -11.016 3.26 1 96.88 46 TYR B N 1
ATOM 2549 C CA . TYR B 1 46 ? -14.484 -10.523 1.999 1 96.88 46 TYR B CA 1
ATOM 2550 C C . TYR B 1 46 ? -15.32 -11.602 1.312 1 96.88 46 TYR B C 1
ATOM 2552 O O . TYR B 1 46 ? -16.297 -11.289 0.627 1 96.88 46 TYR B O 1
ATOM 2560 N N . ALA B 1 47 ? -14.906 -12.82 1.476 1 96.81 47 ALA B N 1
ATOM 2561 C CA . ALA B 1 47 ? -15.617 -13.938 0.859 1 96.81 47 ALA B CA 1
ATOM 2562 C C . ALA B 1 47 ? -16.844 -14.336 1.685 1 96.81 47 ALA B C 1
ATOM 2564 O O . ALA B 1 47 ? -17.594 -15.234 1.301 1 96.81 47 ALA B O 1
ATOM 2565 N N . GLY B 1 48 ? -17.016 -13.68 2.816 1 93.44 48 GLY B N 1
ATOM 2566 C CA . GLY B 1 48 ? -18.125 -14 3.699 1 93.44 48 GLY B CA 1
ATOM 2567 C C . GLY B 1 48 ? -18 -15.367 4.352 1 93.44 48 GLY B C 1
ATOM 2568 O O . GLY B 1 48 ? -18.984 -16.078 4.535 1 93.44 48 GLY B O 1
ATOM 2569 N N . ARG B 1 49 ? -16.719 -15.719 4.574 1 94.38 49 ARG B N 1
ATOM 2570 C CA . ARG B 1 49 ? -16.438 -17.047 5.129 1 94.38 49 ARG B CA 1
ATOM 2571 C C . ARG B 1 49 ? -15.562 -16.938 6.375 1 94.38 49 ARG B C 1
ATOM 2573 O O . ARG B 1 49 ? -14.711 -16.047 6.473 1 94.38 49 ARG B O 1
ATOM 2580 N N . THR B 1 50 ? -15.766 -17.812 7.312 1 93.25 50 THR B N 1
ATOM 2581 C CA . THR B 1 50 ? -14.805 -17.984 8.398 1 93.25 50 THR B CA 1
ATOM 2582 C C . THR B 1 50 ? -13.719 -18.969 8.016 1 93.25 50 THR B C 1
ATOM 2584 O O . THR B 1 50 ? -12.578 -18.875 8.477 1 93.25 50 THR B O 1
ATOM 2587 N N . ARG B 1 51 ? -14.141 -19.891 7.199 1 96.5 51 ARG B N 1
ATOM 2588 C CA . ARG B 1 51 ? -13.297 -20.922 6.602 1 96.5 51 ARG B CA 1
ATOM 2589 C C . ARG B 1 51 ? -13.75 -21.25 5.184 1 96.5 51 ARG B C 1
ATOM 2591 O O . ARG B 1 51 ? -14.953 -21.375 4.93 1 96.5 51 ARG B O 1
ATOM 2598 N N . ALA B 1 52 ? -12.805 -21.328 4.309 1 98.06 52 ALA B N 1
ATOM 2599 C CA . ALA B 1 52 ? -13.18 -21.625 2.932 1 98.06 52 ALA B CA 1
ATOM 2600 C C . ALA B 1 52 ? -13.406 -23.109 2.73 1 98.06 52 ALA B C 1
ATOM 2602 O O . ALA B 1 52 ? -12.695 -23.938 3.314 1 98.06 52 ALA B O 1
ATOM 2603 N N . ALA B 1 53 ? -14.367 -23.453 1.934 1 98.31 53 ALA B N 1
ATOM 2604 C CA . ALA B 1 53 ? -14.508 -24.844 1.523 1 98.31 53 ALA B CA 1
ATOM 2605 C C . ALA B 1 53 ? -13.391 -25.25 0.569 1 98.31 53 ALA B C 1
ATOM 2607 O O . ALA B 1 53 ? -12.797 -26.328 0.713 1 98.31 53 ALA B O 1
ATOM 2608 N N . CYS B 1 54 ? -13.078 -24.359 -0.35 1 98.69 54 CYS B N 1
ATOM 2609 C CA . CYS B 1 54 ? -12.023 -24.641 -1.315 1 98.69 54 CYS B CA 1
ATOM 2610 C C . CYS B 1 54 ? -11.312 -23.359 -1.741 1 98.69 54 CYS B C 1
ATOM 2612 O O . CYS B 1 54 ? -11.953 -22.344 -2.01 1 98.69 54 CYS B O 1
ATOM 2614 N N . VAL B 1 55 ? -9.977 -23.406 -1.788 1 98.81 55 VAL B N 1
ATOM 2615 C CA . VAL B 1 55 ? -9.133 -22.328 -2.303 1 98.81 55 VAL B CA 1
ATOM 2616 C C . VAL B 1 55 ? -8.258 -22.859 -3.439 1 98.81 55 VAL B C 1
ATOM 2618 O O . VAL B 1 55 ? -7.688 -23.938 -3.338 1 98.81 55 VAL B O 1
ATOM 2621 N N . ALA B 1 56 ? -8.227 -22.156 -4.523 1 98.94 56 ALA B N 1
ATOM 2622 C CA . ALA B 1 56 ? -7.301 -22.453 -5.613 1 98.94 56 ALA B CA 1
ATOM 2623 C C . ALA B 1 56 ? -6.203 -21.391 -5.707 1 98.94 56 ALA B C 1
ATOM 2625 O O . ALA B 1 56 ? -6.488 -20.203 -5.773 1 98.94 56 ALA B O 1
ATOM 2626 N N . ASP B 1 57 ? -5.008 -21.828 -5.648 1 98.69 57 ASP B N 1
ATOM 2627 C CA . ASP B 1 57 ? -3.836 -20.984 -5.812 1 98.69 57 ASP B CA 1
ATOM 2628 C C . ASP B 1 57 ? -3.205 -21.172 -7.188 1 98.69 57 ASP B C 1
ATOM 2630 O O . ASP B 1 57 ? -2.418 -22.094 -7.395 1 98.69 57 ASP B O 1
ATOM 2634 N N . ILE B 1 58 ? -3.52 -20.219 -8.102 1 98.62 58 ILE B N 1
ATOM 2635 C CA . ILE B 1 58 ? -3.09 -20.344 -9.492 1 98.62 58 ILE B CA 1
ATOM 2636 C C . ILE B 1 58 ? -1.705 -19.719 -9.656 1 98.62 58 ILE B C 1
ATOM 2638 O O . ILE B 1 58 ? -1.484 -18.562 -9.273 1 98.62 58 ILE B O 1
ATOM 2642 N N . GLY B 1 59 ? -0.835 -20.438 -10.312 1 97.06 59 GLY B N 1
ATOM 2643 C CA . GLY B 1 59 ? 0.56 -20.031 -10.336 1 97.06 59 GLY B CA 1
ATOM 2644 C C . GLY B 1 59 ? 1.241 -20.141 -8.984 1 97.06 59 GLY B C 1
ATOM 2645 O O . GLY B 1 59 ? 1.9 -19.203 -8.531 1 97.06 59 GLY B O 1
ATOM 2646 N N . CYS B 1 60 ? 1.148 -21.297 -8.336 1 95.44 60 CYS B N 1
ATOM 2647 C CA . CYS B 1 60 ? 1.505 -21.422 -6.93 1 95.44 60 CYS B CA 1
ATOM 2648 C C . CYS B 1 60 ? 3.014 -21.547 -6.758 1 95.44 60 CYS B C 1
ATOM 2650 O O . CYS B 1 60 ? 3.529 -21.406 -5.645 1 95.44 60 CYS B O 1
ATOM 2652 N N . GLY B 1 61 ? 3.766 -21.766 -7.801 1 91.69 61 GLY B N 1
ATOM 2653 C CA . GLY B 1 61 ? 5.207 -21.906 -7.684 1 91.69 61 GLY B CA 1
ATOM 2654 C C . GLY B 1 61 ? 5.621 -22.953 -6.664 1 91.69 61 GLY B C 1
ATOM 2655 O O . GLY B 1 61 ? 5.168 -24.094 -6.723 1 91.69 61 GLY B O 1
ATOM 2656 N N . THR B 1 62 ? 6.418 -22.547 -5.707 1 88 62 THR B N 1
ATOM 2657 C CA . THR B 1 62 ? 6.918 -23.469 -4.691 1 88 62 THR B CA 1
ATOM 2658 C C . THR B 1 62 ? 5.891 -23.656 -3.578 1 88 62 THR B C 1
ATOM 2660 O O . THR B 1 62 ? 6.172 -24.312 -2.572 1 88 62 THR B O 1
ATOM 2663 N N . GLY B 1 63 ? 4.797 -23.031 -3.715 1 91.94 63 GLY B N 1
ATOM 2664 C CA . GLY B 1 63 ? 3.691 -23.297 -2.811 1 91.94 63 GLY B CA 1
ATOM 2665 C C . GLY B 1 63 ? 3.664 -22.359 -1.614 1 91.94 63 GLY B C 1
ATOM 2666 O O . GLY B 1 63 ? 2.879 -22.562 -0.684 1 91.94 63 GLY B O 1
ATOM 2667 N N . LEU B 1 64 ? 4.484 -21.297 -1.566 1 88.19 64 LEU B N 1
ATOM 2668 C CA . LEU B 1 64 ? 4.539 -20.375 -0.433 1 88.19 64 LEU B CA 1
ATOM 2669 C C . LEU B 1 64 ? 3.156 -19.797 -0.135 1 88.19 64 LEU B C 1
ATOM 2671 O O . LEU B 1 64 ? 2.729 -19.766 1.021 1 88.19 64 LEU B O 1
ATOM 2675 N N . SER B 1 65 ? 2.463 -19.406 -1.134 1 93.12 65 SER B N 1
ATOM 2676 C CA . SER B 1 65 ? 1.135 -18.828 -0.955 1 93.12 65 SER B CA 1
ATOM 2677 C C . SER B 1 65 ? 0.093 -19.906 -0.693 1 93.12 65 SER B C 1
ATOM 2679 O O . SER B 1 65 ? -0.929 -19.656 -0.053 1 93.12 65 SER B O 1
ATOM 2681 N N . THR B 1 66 ? 0.307 -21.141 -1.189 1 95.19 66 THR B N 1
ATOM 2682 C CA . THR B 1 66 ? -0.629 -22.25 -1.015 1 95.19 66 THR B CA 1
ATOM 2683 C C . THR B 1 66 ? -0.715 -22.656 0.453 1 95.19 66 THR B C 1
ATOM 2685 O O . THR B 1 66 ? -1.811 -22.797 1.001 1 95.19 66 THR B O 1
ATOM 2688 N N . TRP B 1 67 ? 0.378 -22.75 1.026 1 92.31 67 TRP B N 1
ATOM 2689 C CA . TRP B 1 67 ? 0.461 -23.281 2.385 1 92.31 67 TRP B CA 1
ATOM 2690 C C . TRP B 1 67 ? -0.105 -22.281 3.391 1 92.31 67 TRP B C 1
ATOM 2692 O O . TRP B 1 67 ? -0.437 -22.656 4.52 1 92.31 67 TRP B O 1
ATOM 2702 N N . LEU B 1 68 ? -0.242 -21.031 3.035 1 90.81 68 LEU B N 1
ATOM 2703 C CA . LEU B 1 68 ? -0.846 -20.016 3.893 1 90.81 68 LEU B CA 1
ATOM 2704 C C . LEU B 1 68 ? -2.281 -20.391 4.25 1 90.81 68 LEU B C 1
ATOM 2706 O O . LEU B 1 68 ? -2.816 -19.922 5.258 1 90.81 68 LEU B O 1
ATOM 2710 N N . TRP B 1 69 ? -2.887 -21.172 3.463 1 95.12 69 TRP B N 1
ATOM 2711 C CA . TRP B 1 69 ? -4.312 -21.469 3.605 1 95.12 69 TRP B CA 1
ATOM 2712 C C . TRP B 1 69 ? -4.535 -22.719 4.438 1 95.12 69 TRP B C 1
ATOM 2714 O O . TRP B 1 69 ? -5.676 -23.109 4.699 1 95.12 69 TRP B O 1
ATOM 2724 N N . GLN B 1 70 ? -3.391 -23.312 4.789 1 90.56 70 GLN B N 1
ATOM 2725 C CA . GLN B 1 70 ? -3.535 -24.469 5.668 1 90.56 70 GLN B CA 1
ATOM 2726 C C . GLN B 1 70 ? -4.258 -24.094 6.961 1 90.56 70 GLN B C 1
ATOM 2728 O O . GLN B 1 70 ? -3.908 -23.094 7.605 1 90.56 70 GLN B O 1
ATOM 2733 N N . GLY B 1 71 ? -5.281 -24.859 7.312 1 90.31 71 GLY B N 1
ATOM 2734 C CA . GLY B 1 71 ? -6.07 -24.594 8.5 1 90.31 71 GLY B CA 1
ATOM 2735 C C . GLY B 1 71 ? -7.164 -23.562 8.273 1 90.31 71 GLY B C 1
ATOM 2736 O O . GLY B 1 71 ? -7.992 -23.328 9.156 1 90.31 71 GLY B O 1
ATOM 2737 N N . LYS B 1 72 ? -7.195 -22.984 7.086 1 95.31 72 LYS B N 1
ATOM 2738 C CA . LYS B 1 72 ? -8.141 -21.906 6.793 1 95.31 72 LYS B CA 1
ATOM 2739 C C . LYS B 1 72 ? -9.109 -22.312 5.688 1 95.31 72 LYS B C 1
ATOM 2741 O O . LYS B 1 72 ? -10.031 -21.562 5.355 1 95.31 72 LYS B O 1
ATOM 2746 N N . ALA B 1 73 ? -8.898 -23.516 5.129 1 97.56 73 ALA B N 1
ATOM 2747 C CA . ALA B 1 73 ? -9.742 -24.062 4.07 1 97.56 73 ALA B CA 1
ATOM 2748 C C . ALA B 1 73 ? -9.875 -25.578 4.203 1 97.56 73 ALA B C 1
ATOM 2750 O O . ALA B 1 73 ? -8.969 -26.25 4.707 1 97.56 73 ALA B O 1
ATOM 2751 N N . ASP B 1 74 ? -10.953 -26.094 3.826 1 97.81 74 ASP B N 1
ATOM 2752 C CA . ASP B 1 74 ? -11.148 -27.531 3.822 1 97.81 74 ASP B CA 1
ATOM 2753 C C . ASP B 1 74 ? -10.305 -28.188 2.734 1 97.81 74 ASP B C 1
ATOM 2755 O O . ASP B 1 74 ? -9.797 -29.297 2.922 1 97.81 74 ASP B O 1
ATOM 2759 N N . GLU B 1 75 ? -10.18 -27.531 1.63 1 98.06 75 GLU B N 1
ATOM 2760 C CA . GLU B 1 75 ? -9.359 -27.984 0.511 1 98.06 75 GLU B CA 1
ATOM 2761 C C . GLU B 1 75 ? -8.57 -26.828 -0.098 1 98.06 75 GLU B C 1
ATOM 2763 O O . GLU B 1 75 ? -9.102 -25.719 -0.269 1 98.06 75 GLU B O 1
ATOM 2768 N N . VAL B 1 76 ? -7.309 -27.109 -0.387 1 98.38 76 VAL B N 1
ATOM 2769 C CA . VAL B 1 76 ? -6.449 -26.141 -1.07 1 98.38 76 VAL B CA 1
ATOM 2770 C C . VAL B 1 76 ? -5.809 -26.797 -2.293 1 98.38 76 VAL B C 1
ATOM 2772 O O . VAL B 1 76 ? -5.215 -27.875 -2.189 1 98.38 76 VAL B O 1
ATOM 2775 N N . VAL B 1 77 ? -5.965 -26.141 -3.451 1 98.69 77 VAL B N 1
ATOM 2776 C CA . VAL B 1 77 ? -5.398 -26.688 -4.684 1 98.69 77 VAL B CA 1
ATOM 2777 C C . VAL B 1 77 ? -4.391 -25.703 -5.266 1 98.69 77 VAL B C 1
ATOM 2779 O O . VAL B 1 77 ? -4.754 -24.578 -5.645 1 98.69 77 VAL B O 1
ATOM 2782 N N . GLY B 1 78 ? -3.141 -26.078 -5.27 1 98.5 78 GLY B N 1
ATOM 2783 C CA . GLY B 1 78 ? -2.141 -25.328 -6.008 1 98.5 78 GLY B CA 1
ATOM 2784 C C . GLY B 1 78 ? -2.068 -25.719 -7.473 1 98.5 78 GLY B C 1
ATOM 2785 O O . GLY B 1 78 ? -2.021 -26.906 -7.805 1 98.5 78 GLY B O 1
ATOM 2786 N N . VAL B 1 79 ? -2.104 -24.75 -8.398 1 98.5 79 VAL B N 1
ATOM 2787 C CA . VAL B 1 79 ? -2.047 -24.969 -9.836 1 98.5 79 VAL B CA 1
ATOM 2788 C C . VAL B 1 79 ? -0.752 -24.391 -10.398 1 98.5 79 VAL B C 1
ATOM 2790 O O . VAL B 1 79 ? -0.471 -23.203 -10.227 1 98.5 79 VAL B O 1
ATOM 2793 N N . GLU B 1 80 ? -0.004 -25.172 -11.039 1 96.5 80 GLU B N 1
ATOM 2794 C CA . GLU B 1 80 ? 1.307 -24.766 -11.539 1 96.5 80 GLU B CA 1
ATOM 2795 C C . GLU B 1 80 ? 1.73 -25.625 -12.727 1 96.5 80 GLU B C 1
ATOM 2797 O O . GLU B 1 80 ? 1.608 -26.859 -12.68 1 96.5 80 GLU B O 1
ATOM 2802 N N . PRO B 1 81 ? 2.193 -24.953 -13.828 1 94.25 81 PRO B N 1
ATOM 2803 C CA . PRO B 1 81 ? 2.549 -25.734 -15.016 1 94.25 81 PRO B CA 1
ATOM 2804 C C . PRO B 1 81 ? 3.939 -26.359 -14.914 1 94.25 81 PRO B C 1
ATOM 2806 O O . PRO B 1 81 ? 4.266 -27.281 -15.672 1 94.25 81 PRO B O 1
ATOM 2809 N N . SER B 1 82 ? 4.797 -25.812 -14.086 1 88.69 82 SER B N 1
ATOM 2810 C CA . SER B 1 82 ? 6.156 -26.328 -13.969 1 88.69 82 SER B CA 1
ATOM 2811 C C . SER B 1 82 ? 6.215 -27.516 -13.008 1 88.69 82 SER B C 1
ATOM 2813 O O . SER B 1 82 ? 5.949 -27.375 -11.812 1 88.69 82 SER B O 1
ATOM 2815 N N . THR B 1 83 ? 6.723 -28.656 -13.5 1 90.5 83 THR B N 1
ATOM 2816 C CA . THR B 1 83 ? 6.812 -29.859 -12.68 1 90.5 83 THR B CA 1
ATOM 2817 C C . THR B 1 83 ? 7.879 -29.688 -11.602 1 90.5 83 THR B C 1
ATOM 2819 O O . THR B 1 83 ? 7.734 -30.219 -10.492 1 90.5 83 THR B O 1
ATOM 2822 N N . ASP B 1 84 ? 8.891 -28.938 -11.898 1 85.12 84 ASP B N 1
ATOM 2823 C CA . ASP B 1 84 ? 9.945 -28.703 -10.922 1 85.12 84 ASP B CA 1
ATOM 2824 C C . ASP B 1 84 ? 9.438 -27.844 -9.758 1 85.12 84 ASP B C 1
ATOM 2826 O O . ASP B 1 84 ? 9.75 -28.125 -8.594 1 85.12 84 ASP B O 1
ATOM 2830 N N . MET B 1 85 ? 8.688 -26.859 -10.078 1 87.38 85 MET B N 1
ATOM 2831 C CA . MET B 1 85 ? 8.102 -26.031 -9.039 1 87.38 85 MET B CA 1
ATOM 2832 C C . MET B 1 85 ? 7.141 -26.828 -8.172 1 87.38 85 MET B C 1
ATOM 2834 O O . MET B 1 85 ? 7.141 -26.688 -6.945 1 87.38 85 MET B O 1
ATOM 2838 N N . LEU B 1 86 ? 6.418 -27.672 -8.828 1 93.06 86 LEU B N 1
ATOM 2839 C CA . LEU B 1 86 ? 5.465 -28.5 -8.102 1 93.06 86 LEU B CA 1
ATOM 2840 C C . LEU B 1 86 ? 6.184 -29.453 -7.148 1 93.06 86 LEU B C 1
ATOM 2842 O O . LEU B 1 86 ? 5.711 -29.703 -6.035 1 93.06 86 LEU B O 1
ATOM 2846 N N . ALA B 1 87 ? 7.262 -29.984 -7.656 1 91.5 87 ALA B N 1
ATOM 2847 C CA . ALA B 1 87 ? 8.039 -30.875 -6.805 1 91.5 87 ALA B CA 1
ATOM 2848 C C . ALA B 1 87 ? 8.508 -30.172 -5.539 1 91.5 87 ALA B C 1
ATOM 2850 O O . ALA B 1 87 ? 8.461 -30.734 -4.445 1 91.5 87 ALA B O 1
ATOM 2851 N N . GLN B 1 88 ? 8.938 -28.953 -5.723 1 88.31 88 GLN B N 1
ATOM 2852 C CA . GLN B 1 88 ? 9.344 -28.156 -4.574 1 88.31 88 GLN B CA 1
ATOM 2853 C C . GLN B 1 88 ? 8.156 -27.844 -3.672 1 88.31 88 GLN B C 1
ATOM 2855 O O . GLN B 1 88 ? 8.281 -27.875 -2.445 1 88.31 88 GLN B O 1
ATOM 2860 N N . ALA B 1 89 ? 7.016 -27.516 -4.238 1 92.56 89 ALA B N 1
ATOM 2861 C CA . ALA B 1 89 ? 5.812 -27.203 -3.469 1 92.56 89 ALA B CA 1
ATOM 2862 C C . ALA B 1 89 ? 5.414 -28.375 -2.572 1 92.56 89 ALA B C 1
ATOM 2864 O O . ALA B 1 89 ? 5.039 -28.172 -1.415 1 92.56 89 ALA B O 1
ATOM 2865 N N . GLU B 1 90 ? 5.551 -29.547 -3.088 1 93.44 90 GLU B N 1
ATOM 2866 C CA . GLU B 1 90 ? 5.172 -30.766 -2.371 1 93.44 90 GLU B CA 1
ATOM 2867 C C . GLU B 1 90 ? 6.039 -30.969 -1.132 1 93.44 90 GLU B C 1
ATOM 2869 O O . GLU B 1 90 ? 5.586 -31.531 -0.135 1 93.44 90 GLU B O 1
ATOM 2874 N N . LYS B 1 91 ? 7.211 -30.453 -1.196 1 88.31 91 LYS B N 1
ATOM 2875 C CA . LYS B 1 91 ? 8.125 -30.625 -0.067 1 88.31 91 LYS B CA 1
ATOM 2876 C C . LYS B 1 91 ? 7.598 -29.906 1.172 1 88.31 91 LYS B C 1
ATOM 2878 O O . LYS B 1 91 ? 7.945 -30.266 2.299 1 88.31 91 LYS B O 1
ATOM 2883 N N . GLY B 1 92 ? 6.801 -28.906 0.962 1 86.69 92 GLY B N 1
ATOM 2884 C CA . GLY B 1 92 ? 6.211 -28.188 2.08 1 86.69 92 GLY B CA 1
ATOM 2885 C C . GLY B 1 92 ? 5.312 -29.062 2.939 1 86.69 92 GLY B C 1
ATOM 2886 O O . GLY B 1 92 ? 5.047 -28.734 4.098 1 86.69 92 GLY B O 1
ATOM 2887 N N . ARG B 1 93 ? 4.891 -30.141 2.418 1 89.75 93 ARG B N 1
ATOM 2888 C CA . ARG B 1 93 ? 4.02 -31.062 3.145 1 89.75 93 ARG B CA 1
ATOM 2889 C C . ARG B 1 93 ? 4.703 -31.594 4.406 1 89.75 93 ARG B C 1
ATOM 2891 O O . ARG B 1 93 ? 4.039 -31.875 5.402 1 89.75 93 ARG B O 1
ATOM 2898 N N . ALA B 1 94 ? 5.938 -31.609 4.398 1 85 94 ALA B N 1
ATOM 2899 C CA . ALA B 1 94 ? 6.723 -32.156 5.5 1 85 94 ALA B CA 1
ATOM 2900 C C . ALA B 1 94 ? 6.582 -31.312 6.758 1 85 94 ALA B C 1
ATOM 2902 O O . ALA B 1 94 ? 6.82 -31.781 7.867 1 85 94 ALA B O 1
ATOM 2903 N N . LEU B 1 95 ? 6.211 -30.109 6.574 1 80.56 95 LEU B N 1
ATOM 2904 C CA . LEU B 1 95 ? 6.086 -29.188 7.699 1 80.56 95 LEU B CA 1
ATOM 2905 C C . LEU B 1 95 ? 4.809 -29.469 8.484 1 80.56 95 LEU B C 1
ATOM 2907 O O . LEU B 1 95 ? 4.633 -28.953 9.594 1 80.56 95 LEU B O 1
ATOM 2911 N N . TYR B 1 96 ? 4.023 -30.281 7.969 1 82.88 96 TYR B N 1
ATOM 2912 C CA . TYR B 1 96 ? 2.736 -30.562 8.594 1 82.88 96 TYR B CA 1
ATOM 2913 C C . TYR B 1 96 ? 2.627 -32.031 8.984 1 82.88 96 TYR B C 1
ATOM 2915 O O . TYR B 1 96 ? 2.506 -32.906 8.117 1 82.88 96 TYR B O 1
ATOM 2923 N N . PRO B 1 97 ? 2.619 -32.156 10.297 1 79.19 97 PRO B N 1
ATOM 2924 C CA . PRO B 1 97 ? 2.646 -33.531 10.805 1 79.19 97 PRO B CA 1
ATOM 2925 C C . PRO B 1 97 ? 1.432 -34.344 10.359 1 79.19 97 PRO B C 1
ATOM 2927 O O . PRO B 1 97 ? 1.52 -35.594 10.227 1 79.19 97 PRO B O 1
ATOM 2930 N N . ASP B 1 98 ? 0.296 -33.719 10.195 1 79.69 98 ASP B N 1
ATOM 2931 C CA . ASP B 1 98 ? -0.908 -34.469 9.828 1 79.69 98 ASP B CA 1
ATOM 2932 C C . ASP B 1 98 ? -0.958 -34.719 8.328 1 79.69 98 ASP B C 1
ATOM 2934 O O . ASP B 1 98 ? -1.941 -35.25 7.812 1 79.69 98 ASP B O 1
ATOM 2938 N N . GLY B 1 99 ? 0.071 -34.312 7.672 1 76.06 99 GLY B N 1
ATOM 2939 C CA . GLY B 1 99 ? 0.247 -34.594 6.258 1 76.06 99 GLY B CA 1
ATOM 2940 C C . GLY B 1 99 ? -0.434 -33.594 5.344 1 76.06 99 GLY B C 1
ATOM 2941 O O . GLY B 1 99 ? -0.365 -33.719 4.121 1 76.06 99 GLY B O 1
ATOM 2942 N N . ALA B 1 100 ? -1.104 -32.688 5.891 1 86.25 100 ALA B N 1
ATOM 2943 C CA . ALA B 1 100 ? -1.796 -31.672 5.109 1 86.25 100 ALA B CA 1
ATOM 2944 C C . ALA B 1 100 ? -2.539 -32.312 3.93 1 86.25 100 ALA B C 1
ATOM 2946 O O . ALA B 1 100 ? -2.383 -31.859 2.789 1 86.25 100 ALA B O 1
ATOM 2947 N N . SER B 1 101 ? -3.393 -33.344 4.168 1 90.69 101 SER B N 1
ATOM 2948 C CA . SER B 1 101 ? -4.086 -34.094 3.135 1 90.69 101 SER B CA 1
ATOM 2949 C C . SER B 1 101 ? -5.082 -33.25 2.377 1 90.69 101 SER B C 1
ATOM 2951 O O . SER B 1 101 ? -5.527 -33.594 1.287 1 90.69 101 SER B O 1
ATOM 2953 N N . ASN B 1 102 ? -5.371 -32.125 2.959 1 94.75 102 ASN B N 1
ATOM 2954 C CA . ASN B 1 102 ? -6.348 -31.25 2.326 1 94.75 102 ASN B CA 1
ATOM 2955 C C . ASN B 1 102 ? -5.699 -30.375 1.26 1 94.75 102 ASN B C 1
ATOM 2957 O O . ASN B 1 102 ? -6.387 -29.609 0.583 1 94.75 102 ASN B O 1
ATOM 2961 N N . VAL B 1 103 ? -4.379 -30.469 1.138 1 96.81 103 VAL B N 1
ATOM 2962 C CA . VAL B 1 103 ? -3.672 -29.688 0.129 1 96.81 103 VAL B CA 1
ATOM 2963 C C . VAL B 1 103 ? -3.246 -30.594 -1.023 1 96.81 103 VAL B C 1
ATOM 2965 O O . VAL B 1 103 ? -2.66 -31.656 -0.803 1 96.81 103 VAL B O 1
ATOM 2968 N N . ARG B 1 104 ? -3.566 -30.234 -2.219 1 96.38 104 ARG B N 1
ATOM 2969 C CA . ARG B 1 104 ? -3.076 -30.969 -3.381 1 96.38 104 ARG B CA 1
ATOM 2970 C C . ARG B 1 104 ? -2.574 -30.016 -4.461 1 96.38 104 ARG B C 1
ATOM 2972 O O . ARG B 1 104 ? -2.967 -28.844 -4.496 1 96.38 104 ARG B O 1
ATOM 2979 N N . PHE B 1 105 ? -1.715 -30.516 -5.277 1 97.62 105 PHE B N 1
ATOM 2980 C CA . PHE B 1 105 ? -1.119 -29.766 -6.367 1 97.62 105 PHE B CA 1
ATOM 2981 C C . PHE B 1 105 ? -1.479 -30.375 -7.715 1 97.62 105 PHE B C 1
ATOM 2983 O O . PHE B 1 105 ? -1.499 -31.609 -7.859 1 97.62 105 PHE B O 1
ATOM 2990 N N . VAL B 1 106 ? -1.776 -29.547 -8.688 1 97.81 106 VAL B N 1
ATOM 2991 C CA . VAL B 1 106 ? -2.152 -30.016 -10.016 1 97.81 106 VAL B CA 1
ATOM 2992 C C . VAL B 1 106 ? -1.256 -29.359 -11.062 1 97.81 106 VAL B C 1
ATOM 2994 O O . VAL B 1 106 ? -0.928 -28.172 -10.953 1 97.81 106 VAL B O 1
ATOM 2997 N N . ASN B 1 107 ? -0.835 -30.156 -11.977 1 97.5 107 ASN B N 1
ATOM 2998 C CA . ASN B 1 107 ? -0.075 -29.656 -13.117 1 97.5 107 ASN B CA 1
ATOM 2999 C C . ASN B 1 107 ? -0.995 -29.125 -14.211 1 97.5 107 ASN B C 1
ATOM 3001 O O . ASN B 1 107 ? -1.592 -29.906 -14.961 1 97.5 107 ASN B O 1
ATOM 3005 N N . ALA B 1 108 ? -1.15 -27.812 -14.312 1 97.31 108 ALA B N 1
ATOM 3006 C CA . ALA B 1 108 ? -2.074 -27.188 -15.258 1 97.31 108 ALA B CA 1
ATOM 3007 C C . ALA B 1 108 ? -1.727 -25.719 -15.484 1 97.31 108 ALA B C 1
ATOM 3009 O O . ALA B 1 108 ? -0.896 -25.156 -14.766 1 97.31 108 ALA B O 1
ATOM 3010 N N . LEU B 1 109 ? -2.328 -25.156 -16.5 1 95.69 109 LEU B N 1
ATOM 3011 C CA . LEU B 1 109 ? -2.178 -23.75 -16.844 1 95.69 109 LEU B CA 1
ATOM 3012 C C . LEU B 1 109 ? -3.238 -22.906 -16.141 1 95.69 109 LEU B C 1
ATOM 3014 O O . LEU B 1 109 ? -4.285 -23.422 -15.742 1 95.69 109 LEU B O 1
ATOM 3018 N N . SER B 1 110 ? -2.936 -21.625 -16 1 97.25 110 SER B N 1
ATOM 3019 C CA . SER B 1 110 ? -3.875 -20.688 -15.398 1 97.25 110 SER B CA 1
ATOM 3020 C C . SER B 1 110 ? -5.172 -20.609 -16.203 1 97.25 110 SER B C 1
ATOM 3022 O O . SER B 1 110 ? -6.227 -20.281 -15.648 1 97.25 110 SER B O 1
ATOM 3024 N N . THR B 1 111 ? -5.156 -20.906 -17.516 1 97.25 111 THR B N 1
ATOM 3025 C CA . THR B 1 111 ? -6.289 -20.766 -18.422 1 97.25 111 THR B CA 1
ATOM 3026 C C . THR B 1 111 ? -7.125 -22.031 -18.469 1 97.25 111 THR B C 1
ATOM 3028 O O . THR B 1 111 ? -8.211 -22.047 -19.047 1 97.25 111 THR B O 1
ATOM 3031 N N . ALA B 1 112 ? -6.586 -23.109 -17.938 1 97.62 112 ALA B N 1
ATOM 3032 C CA . ALA B 1 112 ? -7.242 -24.406 -17.938 1 97.62 112 ALA B CA 1
ATOM 3033 C C . ALA B 1 112 ? -6.848 -25.219 -16.703 1 97.62 112 ALA B C 1
ATOM 3035 O O . ALA B 1 112 ? -6.098 -26.203 -16.812 1 97.62 112 ALA B O 1
ATOM 3036 N N . THR B 1 113 ? -7.449 -24.938 -15.555 1 98.12 113 THR B N 1
ATOM 3037 C CA . THR B 1 113 ? -7.039 -25.484 -14.266 1 98.12 113 THR B CA 1
ATOM 3038 C C . THR B 1 113 ? -7.508 -26.938 -14.117 1 98.12 113 THR B C 1
ATOM 3040 O O . THR B 1 113 ? -6.93 -27.703 -13.359 1 98.12 113 THR B O 1
ATOM 3043 N N . GLY B 1 114 ? -8.625 -27.219 -14.844 1 98.12 114 GLY B N 1
ATOM 3044 C CA . GLY B 1 114 ? -9.219 -28.531 -14.711 1 98.12 114 GLY B CA 1
ATOM 3045 C C . GLY B 1 114 ? -10.148 -28.656 -13.516 1 98.12 114 GLY B C 1
ATOM 3046 O O . GLY B 1 114 ? -10.75 -29.703 -13.289 1 98.12 114 GLY B O 1
ATOM 3047 N N . LEU B 1 115 ? -10.312 -27.641 -12.719 1 98.62 115 LEU B N 1
ATOM 3048 C CA . LEU B 1 115 ? -11.219 -27.656 -11.57 1 98.62 115 LEU B CA 1
ATOM 3049 C C . LEU B 1 115 ? -12.672 -27.516 -12.016 1 98.62 115 LEU B C 1
ATOM 3051 O O . LEU B 1 115 ? -12.945 -26.906 -13.062 1 98.62 115 LEU B O 1
ATOM 3055 N N . PRO B 1 116 ? -13.656 -28.078 -11.281 1 98.62 116 PRO B N 1
ATOM 3056 C CA . PRO B 1 116 ? -15.062 -27.984 -11.68 1 98.62 116 PRO B CA 1
ATOM 3057 C C . PRO B 1 116 ? -15.594 -26.562 -11.625 1 98.62 116 PRO B C 1
ATOM 3059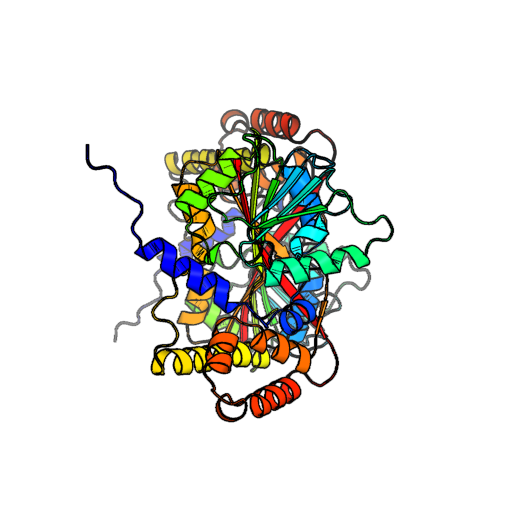 O O . PRO B 1 116 ? -15.07 -25.734 -10.883 1 98.62 116 PRO B O 1
ATOM 3062 N N . ASP B 1 117 ? -16.656 -26.281 -12.391 1 98.62 117 ASP B N 1
ATOM 3063 C CA . ASP B 1 117 ? -17.344 -25 -12.352 1 98.62 117 ASP B CA 1
ATOM 3064 C C . ASP B 1 117 ? -17.859 -24.688 -10.945 1 98.62 117 ASP B C 1
ATOM 3066 O O . ASP B 1 117 ? -18.359 -25.578 -10.258 1 98.62 117 ASP B O 1
ATOM 3070 N N . SER B 1 118 ? -17.688 -23.438 -10.531 1 98.62 118 SER B N 1
ATOM 3071 C CA . SER B 1 118 ? -18.297 -22.938 -9.305 1 98.62 118 SER B CA 1
ATOM 3072 C C . SER B 1 118 ? -17.953 -23.828 -8.109 1 98.62 118 SER B C 1
ATOM 3074 O O . SER B 1 118 ? -18.828 -24.188 -7.328 1 98.62 118 SER B O 1
ATOM 3076 N N . SER B 1 119 ? -16.672 -24.156 -7.969 1 98.62 119 SER B N 1
ATOM 3077 C CA . SER B 1 119 ? -16.266 -25.109 -6.938 1 98.62 119 SER B CA 1
ATOM 3078 C C . SER B 1 119 ? -15.344 -24.438 -5.914 1 98.62 119 SER B C 1
ATOM 3080 O O . SER B 1 119 ? -15.023 -25.031 -4.883 1 98.62 119 SER B O 1
ATOM 3082 N N . VAL B 1 120 ? -14.992 -23.234 -6.164 1 98.75 120 VAL B N 1
ATOM 3083 C CA . VAL B 1 120 ? -13.945 -22.578 -5.383 1 98.75 120 VAL B CA 1
ATOM 3084 C C . VAL B 1 120 ? -14.5 -21.312 -4.73 1 98.75 120 VAL B C 1
ATOM 3086 O O . VAL B 1 120 ? -15.227 -20.547 -5.367 1 98.75 120 VAL B O 1
ATOM 3089 N N . ASP B 1 121 ? -14.102 -21.078 -3.457 1 98.81 121 ASP B N 1
ATOM 3090 C CA . ASP B 1 121 ? -14.531 -19.875 -2.752 1 98.81 121 ASP B CA 1
ATOM 3091 C C . ASP B 1 121 ? -13.594 -18.703 -3.055 1 98.81 121 ASP B C 1
ATOM 3093 O O . ASP B 1 121 ? -14.047 -17.562 -3.199 1 98.81 121 ASP B O 1
ATOM 3097 N N . ILE B 1 122 ? -12.328 -19.016 -3.105 1 98.88 122 ILE B N 1
ATOM 3098 C CA . ILE B 1 122 ? -11.305 -18 -3.297 1 98.88 122 ILE B CA 1
ATOM 3099 C C . ILE B 1 122 ? -10.258 -18.5 -4.289 1 98.88 122 ILE B C 1
ATOM 3101 O O . ILE B 1 122 ? -9.734 -19.609 -4.145 1 98.88 122 ILE B O 1
ATOM 3105 N N . VAL B 1 123 ? -10.008 -17.75 -5.32 1 98.94 123 VAL B N 1
ATOM 3106 C CA . VAL B 1 123 ? -8.867 -17.953 -6.211 1 98.94 123 VAL B CA 1
ATOM 3107 C C . VAL B 1 123 ? -7.777 -16.938 -5.883 1 98.94 123 VAL B C 1
ATOM 3109 O O . VAL B 1 123 ? -8.023 -15.734 -5.891 1 98.94 123 VAL B O 1
ATOM 3112 N N . THR B 1 124 ? -6.629 -17.406 -5.566 1 98.56 124 THR B N 1
ATOM 3113 C CA . THR B 1 124 ? -5.508 -16.516 -5.293 1 98.56 124 THR B CA 1
ATOM 3114 C C . THR B 1 124 ? -4.406 -16.703 -6.332 1 98.56 124 THR B C 1
ATOM 3116 O O . THR B 1 124 ? -4.188 -17.812 -6.824 1 98.56 124 THR B O 1
ATOM 3119 N N . VAL B 1 125 ? -3.779 -15.625 -6.73 1 98.19 125 VAL B N 1
ATOM 3120 C CA . VAL B 1 125 ? -2.619 -15.555 -7.613 1 98.19 125 VAL B CA 1
ATOM 3121 C C . VAL B 1 125 ? -1.542 -14.68 -6.98 1 98.19 125 VAL B C 1
ATOM 3123 O O . VAL B 1 125 ? -1.636 -13.445 -7.016 1 98.19 125 VAL B O 1
ATOM 3126 N N . SER B 1 126 ? -0.548 -15.273 -6.434 1 95.75 126 SER B N 1
ATOM 3127 C CA . SER B 1 126 ? 0.494 -14.547 -5.711 1 95.75 126 SER B CA 1
ATOM 3128 C C . SER B 1 126 ? 1.752 -14.406 -6.559 1 95.75 126 SER B C 1
ATOM 3130 O O . SER B 1 126 ? 2.389 -15.398 -6.914 1 95.75 126 SER B O 1
ATOM 3132 N N . GLN B 1 127 ? 2.1 -13.18 -6.855 1 92.75 127 GLN B N 1
ATOM 3133 C CA . GLN B 1 127 ? 3.34 -12.859 -7.551 1 92.75 127 GLN B CA 1
ATOM 3134 C C . GLN B 1 127 ? 3.428 -13.602 -8.883 1 92.75 127 GLN B C 1
ATOM 3136 O O . GLN B 1 127 ? 4.504 -14.047 -9.281 1 92.75 127 GLN B O 1
ATOM 3141 N N . ALA B 1 128 ? 2.287 -13.758 -9.625 1 94.56 128 ALA B N 1
ATOM 3142 C CA . ALA B 1 128 ? 2.342 -14.633 -10.797 1 94.56 128 ALA B CA 1
ATOM 3143 C C . ALA B 1 128 ? 1.486 -14.086 -11.93 1 94.56 128 ALA B C 1
ATOM 3145 O O . ALA B 1 128 ? 1.697 -14.43 -13.102 1 94.56 128 ALA B O 1
ATOM 3146 N N . LEU B 1 129 ? 0.545 -13.242 -11.625 1 97 129 LEU B N 1
ATOM 3147 C CA . LEU B 1 129 ? -0.445 -12.852 -12.625 1 97 129 LEU B CA 1
ATOM 3148 C C . LEU B 1 129 ? 0.222 -12.18 -13.82 1 97 129 LEU B C 1
ATOM 3150 O O . LEU B 1 129 ? -0.26 -12.289 -14.945 1 97 129 LEU B O 1
ATOM 3154 N N . HIS B 1 130 ? 1.322 -11.5 -13.57 1 94.25 130 HIS B N 1
ATOM 3155 C CA . HIS B 1 130 ? 2.02 -10.789 -14.633 1 94.25 130 HIS B CA 1
ATOM 3156 C C . HIS B 1 130 ? 2.609 -11.758 -15.656 1 94.25 130 HIS B C 1
ATOM 3158 O O . HIS B 1 130 ? 3.023 -11.344 -16.734 1 94.25 130 HIS B O 1
ATOM 3164 N N . TRP B 1 131 ? 2.59 -13.031 -15.453 1 91.25 131 TRP B N 1
ATOM 3165 C CA . TRP B 1 131 ? 3.102 -14.047 -16.375 1 91.25 131 TRP B CA 1
ATOM 3166 C C . TRP B 1 131 ? 1.963 -14.703 -17.141 1 91.25 131 TRP B C 1
ATOM 3168 O O . TRP B 1 131 ? 2.193 -15.609 -17.953 1 91.25 131 TRP B O 1
ATOM 3178 N N . MET B 1 132 ? 0.76 -14.289 -16.875 1 94.75 132 MET B N 1
ATOM 3179 C CA . MET B 1 132 ? -0.412 -14.992 -17.391 1 94.75 132 MET B CA 1
ATOM 3180 C C . MET B 1 132 ? -1.196 -14.109 -18.359 1 94.75 132 MET B C 1
ATOM 3182 O O . MET B 1 132 ? -1.324 -12.898 -18.125 1 94.75 132 MET B O 1
ATOM 3186 N N . ASP B 1 133 ? -1.656 -14.766 -19.422 1 93.12 133 ASP B N 1
ATOM 3187 C CA . ASP B 1 133 ? -2.615 -14.047 -20.25 1 93.12 133 ASP B CA 1
ATOM 3188 C C . ASP B 1 133 ? -3.859 -13.664 -19.453 1 93.12 133 ASP B C 1
ATOM 3190 O O . ASP B 1 133 ? -4.598 -14.539 -19 1 93.12 133 ASP B O 1
ATOM 3194 N N . PRO B 1 134 ? -4.062 -12.414 -19.375 1 95.25 134 PRO B N 1
ATOM 3195 C CA . PRO B 1 134 ? -5.078 -11.977 -18.422 1 95.25 134 PRO B CA 1
ATOM 3196 C C . PRO B 1 134 ? -6.484 -12.43 -18.797 1 95.25 134 PRO B C 1
ATOM 3198 O O . PRO B 1 134 ? -7.219 -12.945 -17.953 1 95.25 134 PRO B O 1
ATOM 3201 N N . THR B 1 135 ? -6.891 -12.266 -20.031 1 94.62 135 THR B N 1
ATOM 3202 C CA . THR B 1 135 ? -8.273 -12.484 -20.438 1 94.62 135 THR B CA 1
ATOM 3203 C C . THR B 1 135 ? -8.688 -13.93 -20.188 1 94.62 135 THR B C 1
ATOM 3205 O O . THR B 1 135 ? -9.633 -14.188 -19.422 1 94.62 135 THR B O 1
ATOM 3208 N N . PRO B 1 136 ? -7.961 -14.898 -20.781 1 96.94 136 PRO B N 1
ATOM 3209 C CA . PRO B 1 136 ? -8.383 -16.281 -20.516 1 96.94 136 PRO B CA 1
ATOM 3210 C C . PRO B 1 136 ? -8.18 -16.688 -19.047 1 96.94 136 PRO B C 1
ATOM 3212 O O . PRO B 1 136 ? -8.914 -17.531 -18.531 1 96.94 136 PRO B O 1
ATOM 3215 N N . THR B 1 137 ? -7.195 -16.109 -18.344 1 98.25 137 THR B N 1
ATOM 3216 C CA . THR B 1 137 ? -6.98 -16.422 -16.938 1 98.25 137 THR B CA 1
ATOM 3217 C C . THR B 1 137 ? -8.156 -15.945 -16.094 1 98.25 137 THR B C 1
ATOM 3219 O O . THR B 1 137 ? -8.656 -16.688 -15.242 1 98.25 137 THR B O 1
ATOM 3222 N N . PHE B 1 138 ? -8.625 -14.734 -16.328 1 98.62 138 PHE B N 1
ATOM 3223 C CA . PHE B 1 138 ? -9.789 -14.227 -15.602 1 98.62 138 PHE B CA 1
ATOM 3224 C C . PHE B 1 138 ? -11.023 -15.07 -15.891 1 98.62 138 PHE B C 1
ATOM 3226 O O . PHE B 1 138 ? -11.812 -15.359 -14.992 1 98.62 138 PHE B O 1
ATOM 3233 N N . ALA B 1 139 ? -11.172 -15.477 -17.141 1 98.5 139 ALA B N 1
ATOM 3234 C CA . ALA B 1 139 ? -12.312 -16.312 -17.516 1 98.5 139 ALA B CA 1
ATOM 3235 C C . ALA B 1 139 ? -12.297 -17.641 -16.766 1 98.5 139 ALA B C 1
ATOM 3237 O O . ALA B 1 139 ? -13.328 -18.078 -16.25 1 98.5 139 ALA B O 1
ATOM 3238 N N . GLU B 1 140 ? -11.156 -18.25 -16.719 1 98.81 140 GLU B N 1
ATOM 3239 C CA . GLU B 1 140 ? -11.016 -19.516 -15.984 1 98.81 140 GLU B CA 1
ATOM 3240 C C . GLU B 1 140 ? -11.266 -19.312 -14.492 1 98.81 140 GLU B C 1
ATOM 3242 O O . GLU B 1 140 ? -11.945 -20.109 -13.859 1 98.81 140 GLU B O 1
ATOM 3247 N N . ALA B 1 141 ? -10.695 -18.266 -13.906 1 98.81 141 ALA B N 1
ATOM 3248 C CA . ALA B 1 141 ? -10.906 -17.969 -12.492 1 98.81 141 ALA B CA 1
ATOM 3249 C C . ALA B 1 141 ? -12.391 -17.828 -12.172 1 98.81 141 ALA B C 1
ATOM 3251 O O . ALA B 1 141 ? -12.883 -18.438 -11.219 1 98.81 141 ALA B O 1
ATOM 3252 N N . VAL B 1 142 ? -13.094 -17.078 -12.984 1 98.69 142 VAL B N 1
ATOM 3253 C CA . VAL B 1 142 ? -14.508 -16.828 -12.758 1 98.69 142 VAL B CA 1
ATOM 3254 C C . VAL B 1 142 ? -15.297 -18.125 -12.953 1 98.69 142 VAL B C 1
ATOM 3256 O O . VAL B 1 142 ? -16.281 -18.375 -12.242 1 98.69 142 VAL B O 1
ATOM 3259 N N . ARG B 1 143 ? -14.883 -18.922 -13.953 1 98.75 143 ARG B N 1
ATOM 3260 C CA . ARG B 1 143 ? -15.555 -20.203 -14.188 1 98.75 143 ARG B CA 1
ATOM 3261 C C . ARG B 1 143 ? -15.523 -21.062 -12.938 1 98.75 143 ARG B C 1
ATOM 3263 O O . ARG B 1 143 ? -16.547 -21.641 -12.539 1 98.75 143 ARG B O 1
ATOM 3270 N N . ILE B 1 144 ? -14.43 -21.156 -12.242 1 98.88 144 ILE B N 1
ATOM 3271 C CA . ILE B 1 144 ? -14.281 -22.094 -11.141 1 98.88 144 ILE B CA 1
ATOM 3272 C C . ILE B 1 144 ? -14.781 -21.469 -9.844 1 98.88 144 ILE B C 1
ATOM 3274 O O . ILE B 1 144 ? -15.094 -22.172 -8.883 1 98.88 144 ILE B O 1
ATOM 3278 N N . LEU B 1 145 ? -14.852 -20.156 -9.727 1 98.81 145 LEU B N 1
ATOM 3279 C CA . LEU B 1 145 ? -15.344 -19.469 -8.539 1 98.81 145 LEU B CA 1
ATOM 3280 C C . LEU B 1 145 ? -16.828 -19.719 -8.344 1 98.81 145 LEU B C 1
ATOM 3282 O O . LEU B 1 145 ? -17.594 -19.703 -9.32 1 98.81 145 LEU B O 1
ATOM 3286 N N . ARG B 1 146 ? -17.266 -19.938 -7.148 1 98.44 146 ARG B N 1
ATOM 3287 C CA . ARG B 1 146 ? -18.672 -19.891 -6.797 1 98.44 146 ARG B CA 1
ATOM 3288 C C . ARG B 1 146 ? -19.234 -18.484 -6.977 1 98.44 146 ARG B C 1
ATOM 3290 O O . ARG B 1 146 ? -18.484 -17.5 -6.934 1 98.44 146 ARG B O 1
ATOM 3297 N N . PRO B 1 147 ? -20.578 -18.406 -7.242 1 97.12 147 PRO B N 1
ATOM 3298 C CA . PRO B 1 147 ? -21.156 -17.062 -7.168 1 97.12 147 PRO B CA 1
ATOM 3299 C C . PRO B 1 147 ? -20.812 -16.344 -5.863 1 97.12 147 PRO B C 1
ATOM 3301 O O . PRO B 1 147 ? -20.969 -16.906 -4.781 1 97.12 147 PRO B O 1
ATOM 3304 N N . GLY B 1 148 ? -20.25 -15.156 -6 1 96.44 148 GLY B N 1
ATOM 3305 C CA . GLY B 1 148 ? -19.844 -14.414 -4.82 1 96.44 148 GLY B CA 1
ATOM 3306 C C . GLY B 1 148 ? -18.422 -14.719 -4.379 1 96.44 148 GLY B C 1
ATOM 3307 O O . GLY B 1 148 ? -17.922 -14.125 -3.422 1 96.44 148 GLY B O 1
ATOM 3308 N N . GLY B 1 149 ? -17.781 -15.664 -5.098 1 98.5 149 GLY B N 1
ATOM 3309 C CA . GLY B 1 149 ? -16.406 -16 -4.777 1 98.5 149 GLY B CA 1
ATOM 3310 C C . GLY B 1 149 ? -15.438 -14.867 -5.039 1 98.5 149 GLY B C 1
ATOM 3311 O O . GLY B 1 149 ? -15.797 -13.867 -5.66 1 98.5 149 GLY B O 1
ATOM 3312 N N . LEU B 1 150 ? -14.258 -15.008 -4.527 1 98.81 150 LEU B N 1
ATOM 3313 C CA . LEU B 1 150 ? -13.281 -13.922 -4.527 1 98.81 150 LEU B CA 1
ATOM 3314 C C . LEU B 1 150 ? -12.055 -14.289 -5.355 1 98.81 150 LEU B C 1
ATOM 3316 O O . LEU B 1 150 ? -11.477 -15.359 -5.164 1 98.81 150 LEU B O 1
ATOM 3320 N N . PHE B 1 151 ? -11.758 -13.461 -6.332 1 98.88 151 PHE B N 1
ATOM 3321 C CA . PHE B 1 151 ? -10.477 -13.508 -7.02 1 98.88 151 PHE B CA 1
ATOM 3322 C C . PHE B 1 151 ? -9.492 -12.531 -6.391 1 98.88 151 PHE B C 1
ATOM 3324 O O . PHE B 1 151 ? -9.82 -11.359 -6.164 1 98.88 151 PHE B O 1
ATOM 3331 N N . VAL B 1 152 ? -8.266 -13.023 -6.125 1 98.75 152 VAL B N 1
ATOM 3332 C CA . VAL B 1 152 ? -7.266 -12.203 -5.453 1 98.75 152 VAL B CA 1
ATOM 3333 C C . VAL B 1 152 ? -5.926 -12.336 -6.172 1 98.75 152 VAL B C 1
ATOM 3335 O O . VAL B 1 152 ? -5.375 -13.43 -6.281 1 98.75 152 VAL B O 1
ATOM 3338 N N . ALA B 1 153 ? -5.418 -11.258 -6.648 1 98.44 153 ALA B N 1
ATOM 3339 C CA . ALA B 1 153 ? -4.043 -11.18 -7.133 1 98.44 153 ALA B CA 1
ATOM 3340 C C . ALA B 1 153 ? -3.209 -10.242 -6.27 1 98.44 153 ALA B C 1
ATOM 3342 O O . ALA B 1 153 ? -3.621 -9.109 -6 1 98.44 153 ALA B O 1
ATOM 3343 N N . TYR B 1 154 ? -2.059 -10.711 -5.824 1 96.25 154 TYR B N 1
ATOM 3344 C CA . TYR B 1 154 ? -1.264 -9.805 -5 1 96.25 154 TYR B CA 1
ATOM 3345 C C . TYR B 1 154 ? 0.224 -9.977 -5.281 1 96.25 154 TYR B C 1
ATOM 3347 O O . TYR B 1 154 ? 0.669 -11.062 -5.668 1 96.25 154 TYR B O 1
ATOM 3355 N N . ASP B 1 155 ? 0.913 -8.867 -5.152 1 94.19 155 ASP B N 1
ATOM 3356 C CA . ASP B 1 155 ? 2.354 -8.758 -5.363 1 94.19 155 ASP B CA 1
ATOM 3357 C C . ASP B 1 155 ? 3.006 -7.902 -4.281 1 94.19 155 ASP B C 1
ATOM 3359 O O . ASP B 1 155 ? 2.355 -7.035 -3.693 1 94.19 155 ASP B O 1
ATOM 3363 N N . CYS B 1 156 ? 4.207 -8.195 -4.023 1 91.5 156 CYS B N 1
ATOM 3364 C CA . CYS B 1 156 ? 4.93 -7.355 -3.076 1 91.5 156 CYS B CA 1
ATOM 3365 C C . CYS B 1 156 ? 5.812 -6.348 -3.801 1 91.5 156 CYS B C 1
ATOM 3367 O O . CYS B 1 156 ? 6.188 -6.562 -4.957 1 91.5 156 CYS B O 1
ATOM 3369 N N . ASP B 1 157 ? 6.051 -5.281 -3.154 1 91.81 157 ASP B N 1
ATOM 3370 C CA . ASP B 1 157 ? 6.961 -4.262 -3.666 1 91.81 157 ASP B CA 1
ATOM 3371 C C . ASP B 1 157 ? 8.414 -4.699 -3.514 1 91.81 157 ASP B C 1
ATOM 3373 O O . ASP B 1 157 ? 8.789 -5.305 -2.508 1 91.81 157 ASP B O 1
ATOM 3377 N N . TRP B 1 158 ? 9.156 -4.34 -4.574 1 92.31 158 TRP B N 1
ATOM 3378 C CA . TRP B 1 158 ? 10.594 -4.602 -4.543 1 92.31 158 TRP B CA 1
ATOM 3379 C C . TRP B 1 158 ? 11.383 -3.305 -4.66 1 92.31 158 TRP B C 1
ATOM 3381 O O . TRP B 1 158 ? 11.055 -2.438 -5.473 1 92.31 158 TRP B O 1
ATOM 3391 N N . PRO B 1 159 ? 12.531 -3.127 -3.969 1 95.25 159 PRO B N 1
ATOM 3392 C CA . PRO B 1 159 ? 12.867 -3.914 -2.781 1 95.25 159 PRO B CA 1
ATOM 3393 C C . PRO B 1 159 ? 11.961 -3.609 -1.591 1 95.25 159 PRO B C 1
ATOM 3395 O O . PRO B 1 159 ? 11.109 -2.727 -1.673 1 95.25 159 PRO B O 1
ATOM 3398 N N . PRO B 1 160 ? 12.062 -4.434 -0.482 1 94.19 160 PRO B N 1
ATOM 3399 C CA . PRO B 1 160 ? 11.344 -4.031 0.729 1 94.19 160 PRO B CA 1
ATOM 3400 C C . PRO B 1 160 ? 11.82 -2.684 1.275 1 94.19 160 PRO B C 1
ATOM 3402 O O . PRO B 1 160 ? 12.867 -2.182 0.867 1 94.19 160 PRO B O 1
ATOM 3405 N N . ALA B 1 161 ? 10.992 -2.094 2.088 1 95.06 161 ALA B N 1
ATOM 3406 C CA . ALA B 1 161 ? 11.438 -0.939 2.865 1 95.06 161 ALA B CA 1
ATOM 3407 C C . ALA B 1 161 ? 12.422 -1.358 3.953 1 95.06 161 ALA B C 1
ATOM 3409 O O . ALA B 1 161 ? 12.031 -1.973 4.949 1 95.06 161 ALA B O 1
ATOM 3410 N N . THR B 1 162 ? 13.648 -1.013 3.811 1 95 162 THR B N 1
ATOM 3411 C CA . THR B 1 162 ? 14.695 -1.46 4.723 1 95 162 THR B CA 1
ATOM 3412 C C . THR B 1 162 ? 15.031 -0.371 5.738 1 95 162 THR B C 1
ATOM 3414 O O . THR B 1 162 ? 15.68 -0.638 6.75 1 95 162 THR B O 1
ATOM 3417 N N . GLY B 1 163 ? 14.648 0.833 5.414 1 95.19 163 GLY B N 1
ATOM 3418 C CA . GLY B 1 163 ? 15.07 1.974 6.215 1 95.19 163 GLY B CA 1
ATOM 3419 C C . GLY B 1 163 ? 16.406 2.535 5.789 1 95.19 163 GLY B C 1
ATOM 3420 O O . GLY B 1 163 ? 16.969 3.396 6.469 1 95.19 163 GLY B O 1
ATOM 3421 N N . CYS B 1 164 ? 16.953 2.035 4.723 1 97.12 164 CYS B N 1
ATOM 3422 C CA . CYS B 1 164 ? 18.203 2.492 4.148 1 97.12 164 CYS B CA 1
ATOM 3423 C C . CYS B 1 164 ? 18.047 2.85 2.678 1 97.12 164 CYS B C 1
ATOM 3425 O O . CYS B 1 164 ? 18.188 1.989 1.806 1 97.12 164 CYS B O 1
ATOM 3427 N N . TRP B 1 165 ? 17.812 4.152 2.412 1 97.62 165 TRP B N 1
ATOM 3428 C CA . TRP B 1 165 ? 17.438 4.562 1.063 1 97.62 165 TRP B CA 1
ATOM 3429 C C . TRP B 1 165 ? 18.594 4.359 0.09 1 97.62 165 TRP B C 1
ATOM 3431 O O . TRP B 1 165 ? 18.375 4.062 -1.087 1 97.62 165 TRP B O 1
ATOM 3441 N N . GLU B 1 166 ? 19.844 4.434 0.547 1 97.94 166 GLU B N 1
ATOM 3442 C CA . GLU B 1 166 ? 20.984 4.23 -0.332 1 97.94 166 GLU B CA 1
ATOM 3443 C C . GLU B 1 166 ? 21.016 2.809 -0.878 1 97.94 166 GLU B C 1
ATOM 3445 O O . GLU B 1 166 ? 21.234 2.602 -2.074 1 97.94 166 GLU B O 1
ATOM 3450 N N . ALA B 1 167 ? 20.812 1.911 0.037 1 98.12 167 ALA B N 1
ATOM 3451 C CA . ALA B 1 167 ? 20.812 0.507 -0.363 1 98.12 167 ALA B CA 1
ATOM 3452 C C . ALA B 1 167 ? 19.656 0.213 -1.314 1 98.12 167 ALA B C 1
ATOM 3454 O O . ALA B 1 167 ? 19.828 -0.51 -2.299 1 98.12 167 ALA B O 1
ATOM 3455 N N . GLU B 1 168 ? 18.531 0.744 -0.999 1 98.19 168 GLU B N 1
ATOM 3456 C CA . GLU B 1 168 ? 17.359 0.532 -1.844 1 98.19 168 GLU B CA 1
ATOM 3457 C C . GLU B 1 168 ? 17.562 1.129 -3.232 1 98.19 168 GLU B C 1
ATOM 3459 O O . GLU B 1 168 ? 17.203 0.518 -4.238 1 98.19 168 GLU B O 1
ATOM 3464 N N . GLN B 1 169 ? 18.172 2.293 -3.271 1 97.88 169 GLN B N 1
ATOM 3465 C CA . GLN B 1 169 ? 18.484 2.908 -4.559 1 97.88 169 GLN B CA 1
ATOM 3466 C C . GLN B 1 169 ? 19.469 2.053 -5.352 1 97.88 169 GLN B C 1
ATOM 3468 O O . GLN B 1 169 ? 19.281 1.828 -6.547 1 97.88 169 GLN B O 1
ATOM 3473 N N . ARG B 1 170 ? 20.438 1.627 -4.711 1 98.25 170 ARG B N 1
ATOM 3474 C CA . ARG B 1 170 ? 21.453 0.817 -5.383 1 98.25 170 ARG B CA 1
ATOM 3475 C C . ARG B 1 170 ? 20.859 -0.493 -5.891 1 98.25 170 ARG B C 1
ATOM 3477 O O . ARG B 1 170 ? 21.219 -0.968 -6.969 1 98.25 170 ARG B O 1
ATOM 3484 N N . TYR B 1 171 ? 20.031 -1.128 -5.082 1 98.31 171 TYR B N 1
ATOM 3485 C CA . TYR B 1 171 ? 19.297 -2.316 -5.492 1 98.31 171 TYR B CA 1
ATOM 3486 C C . TYR B 1 171 ? 18.578 -2.084 -6.816 1 98.31 171 TYR B C 1
ATOM 3488 O O . TYR B 1 171 ? 18.734 -2.869 -7.758 1 98.31 171 TYR B O 1
ATOM 3496 N N . THR B 1 172 ? 17.875 -1.032 -6.883 1 97.88 172 THR B N 1
ATOM 3497 C CA . THR B 1 172 ? 17.094 -0.7 -8.07 1 97.88 172 THR B CA 1
ATOM 3498 C C . THR B 1 172 ? 18.016 -0.417 -9.258 1 97.88 172 THR B C 1
ATOM 3500 O O . THR B 1 172 ? 17.781 -0.898 -10.367 1 97.88 172 THR B O 1
ATOM 3503 N N . ASP B 1 173 ? 19.047 0.345 -9.023 1 97.94 173 ASP B N 1
ATOM 3504 C CA . ASP B 1 173 ? 20 0.67 -10.078 1 97.94 173 ASP B CA 1
ATOM 3505 C C . ASP B 1 173 ? 20.672 -0.591 -10.625 1 97.94 173 ASP B C 1
ATOM 3507 O O . ASP B 1 173 ? 20.828 -0.74 -11.844 1 97.94 173 ASP B O 1
ATOM 3511 N N . TRP B 1 174 ? 21.047 -1.446 -9.742 1 98.31 174 TRP B N 1
ATOM 3512 C CA . TRP B 1 174 ? 21.719 -2.674 -10.148 1 98.31 174 TRP B CA 1
ATOM 3513 C C . TRP B 1 174 ? 20.812 -3.551 -10.992 1 98.31 174 TRP B C 1
ATOM 3515 O O . TRP B 1 174 ? 21.234 -4.125 -11.992 1 98.31 174 TRP B O 1
ATOM 3525 N N . LEU B 1 175 ? 19.609 -3.686 -10.617 1 97.62 175 LEU B N 1
ATOM 3526 C CA . LEU B 1 175 ? 18.656 -4.473 -11.398 1 97.62 175 LEU B CA 1
ATOM 3527 C C . LEU B 1 175 ? 18.5 -3.895 -12.805 1 97.62 175 LEU B C 1
ATOM 3529 O O . LEU B 1 175 ? 18.375 -4.645 -13.773 1 97.62 175 LEU B O 1
ATOM 3533 N N . LYS B 1 176 ? 18.484 -2.572 -12.891 1 97.06 176 LYS B N 1
ATOM 3534 C CA . LYS B 1 176 ? 18.438 -1.936 -14.203 1 97.06 176 LYS B CA 1
ATOM 3535 C C . LYS B 1 176 ? 19.672 -2.283 -15.023 1 97.06 176 LYS B C 1
ATOM 3537 O O . LYS B 1 176 ? 19.578 -2.521 -16.234 1 97.06 176 LYS B O 1
ATOM 3542 N N . GLU B 1 177 ? 20.781 -2.281 -14.383 1 97.38 177 GLU B N 1
ATOM 3543 C CA . GLU B 1 177 ? 22.031 -2.652 -15.039 1 97.38 177 GLU B CA 1
ATOM 3544 C C . GLU B 1 177 ? 21.984 -4.082 -15.57 1 97.38 177 GLU B C 1
ATOM 3546 O O . GLU B 1 177 ? 22.391 -4.344 -16.703 1 97.38 177 GLU B O 1
ATOM 3551 N N . VAL B 1 178 ? 21.484 -4.961 -14.766 1 97 178 VAL B N 1
ATOM 3552 C CA . VAL B 1 178 ? 21.406 -6.363 -15.156 1 97 178 VAL B CA 1
ATOM 3553 C C . VAL B 1 178 ? 20.438 -6.512 -16.328 1 97 178 VAL B C 1
ATOM 3555 O O . VAL B 1 178 ? 20.703 -7.258 -17.281 1 97 178 VAL B O 1
ATOM 3558 N N . LYS B 1 179 ? 19.344 -5.84 -16.234 1 95.06 179 LYS B N 1
ATOM 3559 C CA . LYS B 1 179 ? 18.375 -5.871 -17.328 1 95.06 179 LYS B CA 1
ATOM 3560 C C . LYS B 1 179 ? 19 -5.379 -18.641 1 95.06 179 LYS B C 1
ATOM 3562 O O . LYS B 1 179 ? 18.719 -5.922 -19.703 1 95.06 179 LYS B O 1
ATOM 3567 N N . ALA B 1 180 ? 19.781 -4.387 -18.562 1 95.69 180 ALA B N 1
ATOM 3568 C CA . ALA B 1 180 ? 20.469 -3.852 -19.734 1 95.69 180 ALA B CA 1
ATOM 3569 C C . ALA B 1 180 ? 21.422 -4.887 -20.344 1 95.69 180 ALA B C 1
ATOM 3571 O O . ALA B 1 180 ? 21.5 -5.02 -21.562 1 95.69 180 ALA B O 1
ATOM 3572 N N . VAL B 1 181 ? 22.109 -5.559 -19.5 1 95.38 181 VAL B N 1
ATOM 3573 C CA . VAL B 1 181 ? 23 -6.625 -19.969 1 95.38 181 VAL B CA 1
ATOM 3574 C C . VAL B 1 181 ? 22.188 -7.668 -20.734 1 95.38 181 VAL B C 1
ATOM 3576 O O . VAL B 1 181 ? 22.594 -8.094 -21.828 1 95.38 181 VAL B O 1
ATOM 3579 N N . GLY B 1 182 ? 21.078 -8.086 -20.141 1 94 182 GLY B N 1
ATOM 3580 C CA . GLY B 1 182 ? 20.219 -9.047 -20.812 1 94 182 GLY B CA 1
ATOM 3581 C C . GLY B 1 182 ? 19.703 -8.562 -22.156 1 94 182 GLY B C 1
ATOM 3582 O O . GLY B 1 182 ? 19.625 -9.328 -23.109 1 94 182 GLY B O 1
ATOM 3583 N N . ARG B 1 183 ? 19.359 -7.324 -22.234 1 93.19 183 ARG B N 1
ATOM 3584 C CA . ARG B 1 183 ? 18.875 -6.73 -23.469 1 93.19 183 ARG B CA 1
ATOM 3585 C C . ARG B 1 183 ? 19.953 -6.723 -24.531 1 93.19 183 ARG B C 1
ATOM 3587 O O . ARG B 1 183 ? 19.688 -7.059 -25.703 1 93.19 183 ARG B O 1
ATOM 3594 N N . GLN B 1 184 ? 21.031 -6.383 -24.188 1 93.5 184 GLN B N 1
ATOM 3595 C CA . GLN B 1 184 ? 22.172 -6.34 -25.109 1 93.5 184 GLN B CA 1
ATOM 3596 C C . GLN B 1 184 ? 22.453 -7.723 -25.703 1 93.5 184 GLN B C 1
ATOM 3598 O O . GLN B 1 184 ? 22.906 -7.84 -26.844 1 93.5 184 GLN B O 1
ATOM 3603 N N . ARG B 1 185 ? 22.094 -8.68 -24.969 1 93 185 ARG B N 1
ATOM 3604 C CA . ARG B 1 185 ? 22.375 -10.055 -25.391 1 93 185 ARG B CA 1
ATOM 3605 C C . ARG B 1 185 ? 21.125 -10.703 -25.984 1 93 185 ARG B C 1
ATOM 3607 O O . ARG B 1 185 ? 21.109 -11.914 -26.219 1 93 185 ARG B O 1
ATOM 3614 N N . ASP B 1 186 ? 20.016 -9.953 -26.078 1 91.25 186 ASP B N 1
ATOM 3615 C CA . ASP B 1 186 ? 18.75 -10.391 -26.672 1 91.25 186 ASP B CA 1
ATOM 3616 C C . ASP B 1 186 ? 18.172 -11.586 -25.922 1 91.25 186 ASP B C 1
ATOM 3618 O O . ASP B 1 186 ? 17.766 -12.57 -26.531 1 91.25 186 ASP B O 1
ATOM 3622 N N . LEU B 1 187 ? 18.266 -11.477 -24.672 1 88.38 187 LEU B N 1
ATOM 3623 C CA . LEU B 1 187 ? 17.875 -12.625 -23.859 1 88.38 187 LEU B CA 1
ATOM 3624 C C . LEU B 1 187 ? 16.391 -12.578 -23.531 1 88.38 187 LEU B C 1
ATOM 3626 O O . LEU B 1 187 ? 15.844 -13.523 -22.953 1 88.38 187 LEU B O 1
ATOM 3630 N N . TYR B 1 188 ? 15.688 -11.422 -23.891 1 81 188 TYR B N 1
ATOM 3631 C CA . TYR B 1 188 ? 14.305 -11.266 -23.438 1 81 188 TYR B CA 1
ATOM 3632 C C . TYR B 1 188 ? 13.336 -11.375 -24.609 1 81 188 TYR B C 1
ATOM 3634 O O . TYR B 1 188 ? 12.148 -11.078 -24.469 1 81 188 TYR B O 1
ATOM 3642 N N . ARG B 1 189 ? 13.633 -11.695 -25.781 1 74.19 189 ARG B N 1
ATOM 3643 C CA . ARG B 1 189 ? 12.859 -11.648 -27.016 1 74.19 189 ARG B CA 1
ATOM 3644 C C . ARG B 1 189 ? 11.555 -12.43 -26.875 1 74.19 189 ARG B C 1
ATOM 3646 O O . ARG B 1 189 ? 10.508 -11.977 -27.344 1 74.19 189 ARG B O 1
ATOM 3653 N N . ASP B 1 190 ? 11.469 -13.516 -26.234 1 70.88 190 ASP B N 1
ATOM 3654 C CA . ASP B 1 190 ? 10.289 -14.375 -26.25 1 70.88 190 ASP B CA 1
ATOM 3655 C C . ASP B 1 190 ? 9.523 -14.289 -24.938 1 70.88 190 ASP B C 1
ATOM 3657 O O . ASP B 1 190 ? 8.648 -15.109 -24.672 1 70.88 190 ASP B O 1
ATOM 3661 N N . VAL B 1 191 ? 9.82 -13.266 -24.266 1 73.31 191 VAL B N 1
ATOM 3662 C CA . VAL B 1 191 ? 9.164 -13.164 -22.969 1 73.31 191 VAL B CA 1
ATOM 3663 C C . VAL B 1 191 ? 7.992 -12.195 -23.047 1 73.31 191 VAL B C 1
ATOM 3665 O O . VAL B 1 191 ? 8.148 -11.062 -23.516 1 73.31 191 VAL B O 1
ATOM 3668 N N . LYS B 1 192 ? 6.797 -12.727 -22.766 1 80.19 192 LYS B N 1
ATOM 3669 C CA . LYS B 1 192 ? 5.621 -11.867 -22.656 1 80.19 192 LYS B CA 1
ATOM 3670 C C . LYS B 1 192 ? 5.223 -11.641 -21.203 1 80.19 192 LYS B C 1
ATOM 3672 O O . LYS B 1 192 ? 5.051 -12.594 -20.453 1 80.19 192 LYS B O 1
ATOM 3677 N N . LYS B 1 193 ? 5.188 -10.445 -20.844 1 86.56 193 LYS B N 1
ATOM 3678 C CA . LYS B 1 193 ? 4.828 -10.055 -19.484 1 86.56 193 LYS B CA 1
ATOM 3679 C C . LYS B 1 193 ? 3.773 -8.953 -19.484 1 86.56 193 LYS B C 1
ATOM 3681 O O . LYS B 1 193 ? 3.779 -8.086 -20.359 1 86.56 193 LYS B O 1
ATOM 3686 N N . TRP B 1 194 ? 2.896 -9.047 -18.531 1 91 194 TRP B N 1
ATOM 3687 C CA . TRP B 1 194 ? 1.886 -8.016 -18.344 1 91 194 TRP B CA 1
ATOM 3688 C C . TRP B 1 194 ? 2.207 -7.148 -17.125 1 91 194 TRP B C 1
ATOM 3690 O O . TRP B 1 194 ? 2.551 -7.668 -16.062 1 91 194 TRP B O 1
ATOM 3700 N N . GLU B 1 195 ? 2.025 -5.906 -17.266 1 92.12 195 GLU B N 1
ATOM 3701 C CA . GLU B 1 195 ? 2.418 -4.961 -16.234 1 92.12 195 GLU B CA 1
ATOM 3702 C C . GLU B 1 195 ? 1.531 -5.102 -14.992 1 92.12 195 GLU B C 1
ATOM 3704 O O . GLU B 1 195 ? 0.303 -5.113 -15.102 1 92.12 195 GLU B O 1
ATOM 3709 N N . LYS B 1 196 ? 2.156 -5.121 -13.859 1 94.06 196 LYS B N 1
ATOM 3710 C CA . LYS B 1 196 ? 1.449 -5.324 -12.594 1 94.06 196 LYS B CA 1
ATOM 3711 C C . LYS B 1 196 ? 0.538 -4.141 -12.281 1 94.06 196 LYS B C 1
ATOM 3713 O O . LYS B 1 196 ? -0.549 -4.316 -11.727 1 94.06 196 LYS B O 1
ATOM 3718 N N . GLU B 1 197 ? 0.95 -2.961 -12.648 1 91.56 197 GLU B N 1
ATOM 3719 C CA . GLU B 1 197 ? 0.205 -1.738 -12.367 1 91.56 197 GLU B CA 1
ATOM 3720 C C . GLU B 1 197 ? -1.139 -1.73 -13.094 1 91.56 197 GLU B C 1
ATOM 3722 O O . GLU B 1 197 ? -2.033 -0.956 -12.742 1 91.56 197 GLU B O 1
ATOM 3727 N N . GLU B 1 198 ? -1.262 -2.621 -14.062 1 95.62 198 GLU B N 1
ATOM 3728 C CA . GLU B 1 198 ? -2.484 -2.631 -14.859 1 95.62 198 GLU B CA 1
ATOM 3729 C C . GLU B 1 198 ? -3.4 -3.781 -14.453 1 95.62 198 GLU B C 1
ATOM 3731 O O . GLU B 1 198 ? -4.457 -3.982 -15.055 1 95.62 198 GLU B O 1
ATOM 3736 N N . HIS B 1 199 ? -2.996 -4.52 -13.484 1 96.88 199 HIS B N 1
ATOM 3737 C CA . HIS B 1 199 ? -3.793 -5.668 -13.062 1 96.88 199 HIS B CA 1
ATOM 3738 C C . HIS B 1 199 ? -5.23 -5.258 -12.758 1 96.88 199 HIS B C 1
ATOM 3740 O O . HIS B 1 199 ? -6.172 -5.824 -13.32 1 96.88 199 HIS B O 1
ATOM 3746 N N . LEU B 1 200 ? -5.387 -4.297 -11.922 1 97.62 200 LEU B N 1
ATOM 3747 C CA . LEU B 1 200 ? -6.719 -3.875 -11.508 1 97.62 200 LEU B CA 1
ATOM 3748 C C . LEU B 1 200 ? -7.523 -3.371 -12.703 1 97.62 200 LEU B C 1
ATOM 3750 O O . LEU B 1 200 ? -8.703 -3.695 -12.844 1 97.62 200 LEU B O 1
ATOM 3754 N N . GLY B 1 201 ? -6.871 -2.559 -13.492 1 97.62 201 GLY B N 1
ATOM 3755 C CA . GLY B 1 201 ? -7.539 -2.061 -14.68 1 97.62 201 GLY B CA 1
ATOM 3756 C C . GLY B 1 201 ? -8.031 -3.166 -15.602 1 97.62 201 GLY B C 1
ATOM 3757 O O . GLY B 1 201 ? -9.148 -3.102 -16.125 1 97.62 201 GLY B O 1
ATOM 3758 N N . ARG B 1 202 ? -7.25 -4.137 -15.812 1 98.06 202 ARG B N 1
ATOM 3759 C CA . ARG B 1 202 ? -7.629 -5.258 -16.672 1 98.06 202 ARG B CA 1
ATOM 3760 C C . ARG B 1 202 ? -8.758 -6.066 -16.047 1 98.06 202 ARG B C 1
ATOM 3762 O O . ARG B 1 202 ? -9.641 -6.559 -16.75 1 98.06 202 ARG B O 1
ATOM 3769 N N . MET B 1 203 ? -8.711 -6.234 -14.742 1 98.25 203 MET B N 1
ATOM 3770 C CA . MET B 1 203 ? -9.805 -6.902 -14.047 1 98.25 203 MET B CA 1
ATOM 3771 C C . MET B 1 203 ? -11.125 -6.16 -14.258 1 98.25 203 MET B C 1
ATOM 3773 O O . MET B 1 203 ? -12.141 -6.77 -14.602 1 98.25 203 MET B O 1
ATOM 3777 N N . ALA B 1 204 ? -11.055 -4.879 -14.07 1 97.88 204 ALA B N 1
ATOM 3778 C CA . ALA B 1 204 ? -12.234 -4.047 -14.258 1 97.88 204 ALA B CA 1
ATOM 3779 C C . ALA B 1 204 ? -12.727 -4.105 -15.703 1 97.88 204 ALA B C 1
ATOM 3781 O O . ALA B 1 204 ? -13.93 -4.262 -15.953 1 97.88 204 ALA B O 1
ATOM 3782 N N . ALA B 1 205 ? -11.844 -4.016 -16.641 1 97.69 205 ALA B N 1
ATOM 3783 C CA . ALA B 1 205 ? -12.172 -3.959 -18.062 1 97.69 205 ALA B CA 1
ATOM 3784 C C . ALA B 1 205 ? -12.742 -5.289 -18.547 1 97.69 205 ALA B C 1
ATOM 3786 O O . ALA B 1 205 ? -13.469 -5.336 -19.547 1 97.69 205 ALA B O 1
ATOM 3787 N N . SER B 1 206 ? -12.391 -6.328 -17.891 1 97.62 206 SER B N 1
ATOM 3788 C CA . SER B 1 206 ? -12.859 -7.648 -18.297 1 97.62 206 SER B CA 1
ATOM 3789 C C . SER B 1 206 ? -14.375 -7.754 -18.203 1 97.62 206 SER B C 1
ATOM 3791 O O . SER B 1 206 ? -15 -8.562 -18.891 1 97.62 206 SER B O 1
ATOM 3793 N N . GLY B 1 207 ? -15 -7.039 -17.234 1 97.5 207 GLY B N 1
ATOM 3794 C CA . GLY B 1 207 ? -16.438 -7.09 -17 1 97.5 207 GLY B CA 1
ATOM 3795 C C . GLY B 1 207 ? -16.875 -8.352 -16.281 1 97.5 207 GLY B C 1
ATOM 3796 O O . GLY B 1 207 ? -18.062 -8.617 -16.156 1 97.5 207 GLY B O 1
ATOM 3797 N N . LEU B 1 208 ? -15.945 -9.086 -15.812 1 98.19 208 LEU B N 1
ATOM 3798 C CA . LEU B 1 208 ? -16.25 -10.398 -15.25 1 98.19 208 LEU B CA 1
ATOM 3799 C C . LEU B 1 208 ? -16.484 -10.305 -13.742 1 98.19 208 LEU B C 1
ATOM 3801 O O . LEU B 1 208 ? -16.984 -11.25 -13.133 1 98.19 208 LEU B O 1
ATOM 3805 N N . PHE B 1 209 ? -16.125 -9.211 -13.125 1 98.31 209 PHE B N 1
ATOM 3806 C CA . PHE B 1 209 ? -16.219 -9.023 -11.688 1 98.31 209 PHE B CA 1
ATOM 3807 C C . PHE B 1 209 ? -17.234 -7.934 -11.352 1 98.31 209 PHE B C 1
ATOM 3809 O O . PHE B 1 209 ? -17.266 -6.887 -12 1 98.31 209 PHE B O 1
ATOM 3816 N N . ARG B 1 210 ? -18.016 -8.164 -10.359 1 96.81 210 ARG B N 1
ATOM 3817 C CA . ARG B 1 210 ? -19.031 -7.207 -9.938 1 96.81 210 ARG B CA 1
ATOM 3818 C C . ARG B 1 210 ? -18.422 -6.039 -9.18 1 96.81 210 ARG B C 1
ATOM 3820 O O . ARG B 1 210 ? -19.016 -4.965 -9.078 1 96.81 210 ARG B O 1
ATOM 3827 N N . TRP B 1 211 ? -17.344 -6.297 -8.633 1 97.56 211 TRP B N 1
ATOM 3828 C CA . TRP B 1 211 ? -16.609 -5.336 -7.82 1 97.56 211 TRP B CA 1
ATOM 3829 C C . TRP B 1 211 ? -15.109 -5.621 -7.871 1 97.56 211 TRP B C 1
ATOM 3831 O O . TRP B 1 211 ? -14.688 -6.777 -7.812 1 97.56 211 TRP B O 1
ATOM 3841 N N . VAL B 1 212 ? -14.32 -4.617 -8.078 1 98.5 212 VAL B N 1
ATOM 3842 C CA . VAL B 1 212 ? -12.867 -4.742 -8.008 1 98.5 212 VAL B CA 1
ATOM 3843 C C . VAL B 1 212 ? -12.297 -3.639 -7.117 1 98.5 212 VAL B C 1
ATOM 3845 O O . VAL B 1 212 ? -12.836 -2.529 -7.074 1 98.5 212 VAL B O 1
ATOM 3848 N N . ARG B 1 213 ? -11.219 -3.951 -6.469 1 98.19 213 ARG B N 1
ATOM 3849 C CA . ARG B 1 213 ? -10.555 -2.975 -5.609 1 98.19 213 ARG B CA 1
ATOM 3850 C C . ARG B 1 213 ? -9.117 -3.379 -5.328 1 98.19 213 ARG B C 1
ATOM 3852 O O . ARG B 1 213 ? -8.805 -4.57 -5.238 1 98.19 213 ARG B O 1
ATOM 3859 N N . GLU B 1 214 ? -8.305 -2.457 -5.23 1 96.94 214 GLU B N 1
ATOM 3860 C CA . GLU B 1 214 ? -6.953 -2.693 -4.73 1 96.94 214 GLU B CA 1
ATOM 3861 C C . GLU B 1 214 ? -6.844 -2.346 -3.25 1 96.94 214 GLU B C 1
ATOM 3863 O O . GLU B 1 214 ? -7.289 -1.278 -2.824 1 96.94 214 GLU B O 1
ATOM 3868 N N . LEU B 1 215 ? -6.297 -3.223 -2.533 1 95.06 215 LEU B N 1
ATOM 3869 C CA . LEU B 1 215 ? -5.941 -3 -1.136 1 95.06 215 LEU B CA 1
ATOM 3870 C C . LEU B 1 215 ? -4.426 -2.994 -0.956 1 95.06 215 LEU B C 1
ATOM 3872 O O . LEU B 1 215 ? -3.695 -3.535 -1.788 1 95.06 215 LEU B O 1
ATOM 3876 N N . ILE B 1 216 ? -4.02 -2.338 0.071 1 92.75 216 ILE B N 1
ATOM 3877 C CA . ILE B 1 216 ? -2.605 -2.336 0.429 1 92.75 216 ILE B CA 1
ATOM 3878 C C . ILE B 1 216 ? -2.434 -2.867 1.851 1 92.75 216 ILE B C 1
ATOM 3880 O O . ILE B 1 216 ? -3.152 -2.457 2.766 1 92.75 216 ILE B O 1
ATOM 3884 N N . VAL B 1 217 ? -1.509 -3.807 1.958 1 89.88 217 VAL B N 1
ATOM 3885 C CA . VAL B 1 217 ? -1.157 -4.352 3.266 1 89.88 217 VAL B CA 1
ATOM 3886 C C . VAL B 1 217 ? 0.358 -4.516 3.367 1 89.88 217 VAL B C 1
ATOM 3888 O O . VAL B 1 217 ? 1.072 -4.371 2.373 1 89.88 217 VAL B O 1
ATOM 3891 N N . HIS B 1 218 ? 0.785 -4.617 4.555 1 86 218 HIS B N 1
ATOM 3892 C CA . HIS B 1 218 ? 2.197 -4.949 4.707 1 86 218 HIS B CA 1
ATOM 3893 C C . HIS B 1 218 ? 2.383 -6.172 5.594 1 86 218 HIS B C 1
ATOM 3895 O O . HIS B 1 218 ? 1.452 -6.59 6.289 1 86 218 HIS B O 1
ATOM 3901 N N . SER B 1 219 ? 3.541 -6.828 5.348 1 74.94 219 SER B N 1
ATOM 3902 C CA . SER B 1 219 ? 3.904 -8 6.137 1 74.94 219 SER B CA 1
ATOM 3903 C C . SER B 1 219 ? 4.199 -7.621 7.586 1 74.94 219 SER B C 1
ATOM 3905 O O . SER B 1 219 ? 4.363 -6.441 7.902 1 74.94 219 SER B O 1
ATOM 3907 N N . ASP B 1 220 ? 4.086 -8.727 8.328 1 66.81 220 ASP B N 1
ATOM 3908 C CA . ASP B 1 220 ? 4.648 -8.586 9.664 1 66.81 220 ASP B CA 1
ATOM 3909 C C . ASP B 1 220 ? 6.141 -8.281 9.602 1 66.81 220 ASP B C 1
ATOM 3911 O O . ASP B 1 220 ? 6.773 -8.445 8.562 1 66.81 220 ASP B O 1
ATOM 3915 N N . GLN B 1 221 ? 6.578 -7.762 10.609 1 68.56 221 GLN B N 1
ATOM 3916 C CA . GLN B 1 221 ? 7.961 -7.293 10.664 1 68.56 221 GLN B CA 1
ATOM 3917 C C . GLN B 1 221 ? 8.938 -8.438 10.453 1 68.56 221 GLN B C 1
ATOM 3919 O O . GLN B 1 221 ? 8.914 -9.438 11.18 1 68.56 221 GLN B O 1
ATOM 3924 N N . GLU B 1 222 ? 9.43 -8.484 9.266 1 83.31 222 GLU B N 1
ATOM 3925 C CA . GLU B 1 222 ? 10.586 -9.312 8.93 1 83.31 222 GLU B CA 1
ATOM 3926 C C . GLU B 1 222 ? 11.883 -8.523 9.07 1 83.31 222 GLU B C 1
ATOM 3928 O O . GLU B 1 222 ? 11.859 -7.293 9.125 1 83.31 222 GLU B O 1
ATOM 3933 N N . THR B 1 223 ? 12.93 -9.312 9.258 1 89.62 223 THR B N 1
ATOM 3934 C CA . THR B 1 223 ? 14.234 -8.664 9.336 1 89.62 223 THR B CA 1
ATOM 3935 C C . THR B 1 223 ? 15.109 -9.062 8.156 1 89.62 223 THR B C 1
ATOM 3937 O O . THR B 1 223 ? 14.828 -10.047 7.465 1 89.62 223 THR B O 1
ATOM 3940 N N . GLY B 1 224 ? 16 -8.25 7.898 1 91.62 224 GLY B N 1
ATOM 3941 C CA . GLY B 1 224 ? 16.969 -8.539 6.859 1 91.62 224 GLY B CA 1
ATOM 3942 C C . GLY B 1 224 ? 18.25 -7.73 6.996 1 91.62 224 GLY B C 1
ATOM 3943 O O . GLY B 1 224 ? 18.281 -6.715 7.691 1 91.62 224 GLY B O 1
ATOM 3944 N N . ASP B 1 225 ? 19.297 -8.297 6.414 1 94 225 ASP B N 1
ATOM 3945 C CA . ASP B 1 225 ? 20.609 -7.641 6.355 1 94 225 ASP B CA 1
ATOM 3946 C C . ASP B 1 225 ? 21.078 -7.5 4.914 1 94 225 ASP B C 1
ATOM 3948 O O . ASP B 1 225 ? 20.312 -7.711 3.975 1 94 225 ASP B O 1
ATOM 3952 N N . ALA B 1 226 ? 22.359 -7.082 4.785 1 95.44 226 ALA B N 1
ATOM 3953 C CA . ALA B 1 226 ? 22.938 -6.863 3.461 1 95.44 226 ALA B CA 1
ATOM 3954 C C . ALA B 1 226 ? 22.922 -8.148 2.635 1 95.44 226 ALA B C 1
ATOM 3956 O O . ALA B 1 226 ? 22.609 -8.117 1.439 1 95.44 226 ALA B O 1
ATOM 3957 N N . ARG B 1 227 ? 23.219 -9.203 3.211 1 92.62 227 ARG B N 1
ATOM 3958 C CA . ARG B 1 227 ? 23.25 -10.484 2.512 1 92.62 227 ARG B CA 1
ATOM 3959 C C . ARG B 1 227 ? 21.875 -10.875 2.016 1 92.62 227 ARG B C 1
ATOM 3961 O O . ARG B 1 227 ? 21.719 -11.336 0.882 1 92.62 227 ARG B O 1
ATOM 3968 N N . ARG B 1 228 ? 20.891 -10.711 2.84 1 92 228 ARG B N 1
ATOM 3969 C CA . ARG B 1 228 ? 19.531 -11.039 2.43 1 92 228 ARG B CA 1
ATOM 3970 C C . ARG B 1 228 ? 19.078 -10.148 1.28 1 92 228 ARG B C 1
ATOM 3972 O O . ARG B 1 228 ? 18.375 -10.602 0.375 1 92 228 ARG B O 1
ATOM 3979 N N . LEU B 1 229 ? 19.438 -8.859 1.374 1 95.19 229 LEU B N 1
ATOM 3980 C CA . LEU B 1 229 ? 19.078 -7.957 0.291 1 95.19 229 LEU B CA 1
ATOM 3981 C C . LEU B 1 229 ? 19.688 -8.406 -1.027 1 95.19 229 LEU B C 1
ATOM 3983 O O . LEU B 1 229 ? 19.047 -8.352 -2.074 1 95.19 229 LEU B O 1
ATOM 3987 N N . LEU B 1 230 ? 20.906 -8.867 -0.979 1 94.06 230 LEU B N 1
ATOM 3988 C CA . LEU B 1 230 ? 21.562 -9.398 -2.168 1 94.06 230 LEU B CA 1
ATOM 3989 C C . LEU B 1 230 ? 20.844 -10.641 -2.682 1 94.06 230 LEU B C 1
ATOM 3991 O O . LEU B 1 230 ? 20.609 -10.773 -3.885 1 94.06 230 LEU B O 1
ATOM 3995 N N . GLN B 1 231 ? 20.5 -11.484 -1.791 1 90.62 231 GLN B N 1
ATOM 3996 C CA . GLN B 1 231 ? 19.797 -12.695 -2.182 1 90.62 231 GLN B CA 1
ATOM 3997 C C . GLN B 1 231 ? 18.469 -12.375 -2.859 1 90.62 231 GLN B C 1
ATOM 3999 O O . GLN B 1 231 ? 18.062 -13.055 -3.799 1 90.62 231 GLN B O 1
ATOM 4004 N N . LEU B 1 232 ? 17.812 -11.391 -2.348 1 92.75 232 LEU B N 1
ATOM 4005 C CA . LEU B 1 232 ? 16.578 -10.945 -2.98 1 92.75 232 LEU B CA 1
ATOM 4006 C C . LEU B 1 232 ? 16.844 -10.477 -4.41 1 92.75 232 LEU B C 1
ATOM 4008 O O . LEU B 1 232 ? 16.094 -10.82 -5.324 1 92.75 232 LEU B O 1
ATOM 4012 N N . ALA B 1 233 ? 17.859 -9.727 -4.586 1 94.31 233 ALA B N 1
ATOM 4013 C CA . ALA B 1 233 ? 18.219 -9.258 -5.922 1 94.31 233 ALA B CA 1
ATOM 4014 C C . ALA B 1 233 ? 18.5 -10.422 -6.859 1 94.31 233 ALA B C 1
ATOM 4016 O O . ALA B 1 233 ? 18.016 -10.453 -7.992 1 94.31 233 ALA B O 1
ATOM 4017 N N . LEU B 1 234 ? 19.156 -11.359 -6.363 1 90.25 234 LEU B N 1
ATOM 4018 C CA . LEU B 1 234 ? 19.562 -12.508 -7.164 1 90.25 234 LEU B CA 1
ATOM 4019 C C . LEU B 1 234 ? 18.359 -13.391 -7.496 1 90.25 234 LEU B C 1
ATOM 4021 O O . LEU B 1 234 ? 18.391 -14.156 -8.461 1 90.25 234 LEU B O 1
ATOM 4025 N N . SER B 1 235 ? 17.328 -13.242 -6.719 1 86.31 235 SER B N 1
ATOM 4026 C CA . SER B 1 235 ? 16.156 -14.078 -6.898 1 86.31 235 SER B CA 1
ATOM 4027 C C . SER B 1 235 ? 15.227 -13.516 -7.977 1 86.31 235 SER B C 1
ATOM 4029 O O . SER B 1 235 ? 14.219 -14.133 -8.32 1 86.31 235 SER B O 1
ATOM 4031 N N . GLN B 1 236 ? 15.57 -12.336 -8.469 1 89.12 236 GLN B N 1
ATOM 4032 C CA . GLN B 1 236 ? 14.734 -11.742 -9.5 1 89.12 236 GLN B CA 1
ATOM 4033 C C . GLN B 1 236 ? 14.867 -12.5 -10.82 1 89.12 236 GLN B C 1
ATOM 4035 O O . GLN B 1 236 ? 15.969 -12.938 -11.18 1 89.12 236 GLN B O 1
ATOM 4040 N N . GLY B 1 237 ? 13.766 -12.641 -11.594 1 82.81 237 GLY B N 1
ATOM 4041 C CA . GLY B 1 237 ? 13.703 -13.461 -12.797 1 82.81 237 GLY B CA 1
ATOM 4042 C C . GLY B 1 237 ? 14.711 -13.055 -13.852 1 82.81 237 GLY B C 1
ATOM 4043 O O . GLY B 1 237 ? 15.344 -13.906 -14.477 1 82.81 237 GLY B O 1
ATOM 4044 N N . HIS B 1 238 ? 14.812 -11.758 -14.141 1 86.62 238 HIS B N 1
ATOM 4045 C CA . HIS B 1 238 ? 15.727 -11.32 -15.188 1 86.62 238 HIS B CA 1
ATOM 4046 C C . HIS B 1 238 ? 17.172 -11.578 -14.805 1 86.62 238 HIS B C 1
ATOM 4048 O O . HIS B 1 238 ? 18.031 -11.789 -15.672 1 86.62 238 HIS B O 1
ATOM 4054 N N . VAL B 1 239 ? 17.469 -11.562 -13.508 1 90 239 VAL B N 1
ATOM 4055 C CA . VAL B 1 239 ? 18.812 -11.883 -13.039 1 90 239 VAL B CA 1
ATOM 4056 C C . VAL B 1 239 ? 19.109 -13.359 -13.289 1 90 239 VAL B C 1
ATOM 4058 O O . VAL B 1 239 ? 20.188 -13.703 -13.789 1 90 239 VAL B O 1
ATOM 4061 N N . ALA B 1 240 ? 18.141 -14.164 -13 1 83.5 240 ALA B N 1
ATOM 4062 C CA . ALA B 1 240 ? 18.281 -15.594 -13.266 1 83.5 240 ALA B CA 1
ATOM 4063 C C . ALA B 1 240 ? 18.531 -15.852 -14.75 1 83.5 240 ALA B C 1
ATOM 4065 O O . ALA B 1 240 ? 19.375 -16.672 -15.102 1 83.5 240 ALA B O 1
ATOM 4066 N N . THR B 1 241 ? 17.812 -15.188 -15.539 1 84.94 241 THR B N 1
ATOM 4067 C CA . THR B 1 241 ? 17.953 -15.344 -16.984 1 84.94 241 THR B CA 1
ATOM 4068 C C . THR B 1 241 ? 19.359 -15.008 -17.438 1 84.94 241 THR B C 1
ATOM 4070 O O . THR B 1 241 ? 19.969 -15.766 -18.203 1 84.94 241 THR B O 1
ATOM 4073 N N . VAL B 1 242 ? 19.875 -13.938 -16.984 1 91.88 242 VAL B N 1
ATOM 4074 C CA . VAL B 1 242 ? 21.203 -13.469 -17.391 1 91.88 242 VAL B CA 1
ATOM 4075 C C . VAL B 1 242 ? 22.266 -14.422 -16.859 1 91.88 242 VAL B C 1
ATOM 4077 O O . VAL B 1 242 ? 23.219 -14.75 -17.562 1 91.88 242 VAL B O 1
ATOM 4080 N N . ARG B 1 243 ? 22.094 -14.891 -15.68 1 89.25 243 ARG B N 1
ATOM 4081 C CA . ARG B 1 243 ? 23.047 -15.828 -15.086 1 89.25 243 ARG B CA 1
ATOM 4082 C C . ARG B 1 243 ? 23.016 -17.172 -15.805 1 89.25 243 ARG B C 1
ATOM 4084 O O . ARG B 1 243 ? 24.062 -17.766 -16.062 1 89.25 243 ARG B O 1
ATOM 4091 N N . LYS B 1 244 ? 21.922 -17.609 -16.188 1 86.88 244 LYS B N 1
ATOM 4092 C CA . LYS B 1 244 ? 21.766 -18.859 -16.922 1 86.88 244 LYS B CA 1
ATOM 4093 C C . LYS B 1 244 ? 22.422 -18.766 -18.297 1 86.88 244 LYS B C 1
ATOM 4095 O O . LYS B 1 244 ? 22.906 -19.766 -18.844 1 86.88 244 LYS B O 1
ATOM 4100 N N . ALA B 1 245 ? 22.453 -17.562 -18.844 1 91.06 245 ALA B N 1
ATOM 4101 C CA . ALA B 1 245 ? 23.047 -17.328 -20.156 1 91.06 245 ALA B CA 1
ATOM 4102 C C . ALA B 1 245 ? 24.562 -17.25 -20.062 1 91.06 245 ALA B C 1
ATOM 4104 O O . ALA B 1 245 ? 25.25 -17.047 -21.078 1 91.06 245 ALA B O 1
ATOM 4105 N N . GLY B 1 246 ? 25.125 -17.344 -18.859 1 92 246 GLY B N 1
ATOM 4106 C CA . GLY B 1 246 ? 26.562 -17.5 -18.703 1 92 246 GLY B CA 1
ATOM 4107 C C . GLY B 1 246 ? 27.25 -16.219 -18.266 1 92 246 GLY B C 1
ATOM 4108 O O . GLY B 1 246 ? 28.484 -16.156 -18.219 1 92 246 GLY B O 1
ATOM 4109 N N . VAL B 1 247 ? 26.531 -15.234 -17.984 1 93.88 247 VAL B N 1
ATOM 4110 C CA . VAL B 1 247 ? 27.156 -14.023 -17.453 1 93.88 247 VAL B CA 1
ATOM 4111 C C . VAL B 1 247 ? 27.641 -14.266 -16.031 1 93.88 247 VAL B C 1
ATOM 4113 O O . VAL B 1 247 ? 26.875 -14.695 -15.164 1 93.88 247 VAL B O 1
ATOM 4116 N N . SER B 1 248 ? 28.922 -13.945 -15.75 1 93.44 248 SER B N 1
ATOM 4117 C CA . SER B 1 248 ? 29.531 -14.289 -14.477 1 93.44 248 SER B CA 1
ATOM 4118 C C . SER B 1 248 ? 29.125 -13.312 -13.375 1 93.44 248 SER B C 1
ATOM 4120 O O . SER B 1 248 ? 28.688 -12.195 -13.664 1 93.44 248 SER B O 1
ATOM 4122 N N . ASP B 1 249 ? 29.312 -13.719 -12.156 1 92.69 249 ASP B N 1
ATOM 4123 C CA . ASP B 1 249 ? 29.062 -12.875 -10.992 1 92.69 249 ASP B CA 1
ATOM 4124 C C . ASP B 1 249 ? 29.953 -11.633 -11.016 1 92.69 249 ASP B C 1
ATOM 4126 O O . ASP B 1 249 ? 29.531 -10.547 -10.625 1 92.69 249 ASP B O 1
ATOM 4130 N N . ASP B 1 250 ? 31.156 -11.852 -11.484 1 93.56 250 ASP B N 1
ATOM 4131 C CA . ASP B 1 250 ? 32.094 -10.742 -11.57 1 93.56 250 ASP B CA 1
ATOM 4132 C C . ASP B 1 250 ? 31.609 -9.695 -12.578 1 93.56 250 ASP B C 1
ATOM 4134 O O . ASP B 1 250 ? 31.688 -8.492 -12.312 1 93.56 250 ASP B O 1
ATOM 4138 N N . GLU B 1 251 ? 31.109 -10.172 -13.695 1 94.88 251 GLU B N 1
ATOM 4139 C CA . GLU B 1 251 ? 30.578 -9.266 -14.711 1 94.88 251 GLU B CA 1
ATOM 4140 C C . GLU B 1 251 ? 29.375 -8.492 -14.203 1 94.88 251 GLU B C 1
ATOM 4142 O O . GLU B 1 251 ? 29.156 -7.336 -14.586 1 94.88 251 GLU B O 1
ATOM 4147 N N . LEU B 1 252 ? 28.672 -9.102 -13.312 1 96.19 252 LEU B N 1
ATOM 4148 C CA . LEU B 1 252 ? 27.469 -8.477 -12.789 1 96.19 252 LEU B CA 1
ATOM 4149 C C . LEU B 1 252 ? 27.781 -7.621 -11.562 1 96.19 252 LEU B C 1
ATOM 4151 O O . LEU B 1 252 ? 26.906 -6.941 -11.023 1 96.19 252 LEU B O 1
ATOM 4155 N N . GLY B 1 253 ? 29.016 -7.668 -11.062 1 96.31 253 GLY B N 1
ATOM 4156 C CA . GLY B 1 253 ? 29.438 -6.855 -9.93 1 96.31 253 GLY B CA 1
ATOM 4157 C C . GLY B 1 253 ? 28.797 -7.273 -8.625 1 96.31 253 GLY B C 1
ATOM 4158 O O . GLY B 1 253 ? 28.5 -6.426 -7.773 1 96.31 253 GLY B O 1
ATOM 4159 N N . ILE B 1 254 ? 28.516 -8.523 -8.445 1 96.25 254 ILE B N 1
ATOM 4160 C CA . ILE B 1 254 ? 27.781 -9.016 -7.285 1 96.25 254 ILE B CA 1
ATOM 4161 C C . ILE B 1 254 ? 28.578 -8.742 -6.016 1 96.25 254 ILE B C 1
ATOM 4163 O O . ILE B 1 254 ? 28.031 -8.32 -5 1 96.25 254 ILE B O 1
ATOM 4167 N N . GLY B 1 255 ? 29.875 -8.953 -6.039 1 95.25 255 GLY B N 1
ATOM 4168 C CA . GLY B 1 255 ? 30.703 -8.664 -4.887 1 95.25 255 GLY B CA 1
ATOM 4169 C C . GLY B 1 255 ? 30.656 -7.199 -4.477 1 95.25 255 GLY B C 1
ATOM 4170 O O . GLY B 1 255 ? 30.516 -6.887 -3.295 1 95.25 255 GLY B O 1
ATOM 4171 N N . ALA B 1 256 ? 30.828 -6.324 -5.41 1 97.06 256 ALA B N 1
ATOM 4172 C CA . ALA B 1 256 ? 30.781 -4.887 -5.145 1 97.06 256 ALA B CA 1
ATOM 4173 C C . ALA B 1 256 ? 29.422 -4.48 -4.586 1 97.06 256 ALA B C 1
ATOM 4175 O O . ALA B 1 256 ? 29.328 -3.607 -3.721 1 97.06 256 ALA B O 1
ATOM 4176 N N . LEU B 1 257 ? 28.391 -5.121 -5.152 1 97.88 257 LEU B N 1
ATOM 4177 C CA . LEU B 1 257 ? 27.047 -4.84 -4.672 1 97.88 257 LEU B CA 1
ATOM 4178 C C . LEU B 1 257 ? 26.906 -5.184 -3.191 1 97.88 257 LEU B C 1
ATOM 4180 O O . LEU B 1 257 ? 26.391 -4.383 -2.406 1 97.88 257 LEU B O 1
ATOM 4184 N N . LEU B 1 258 ? 27.375 -6.336 -2.803 1 96.81 258 LEU B N 1
ATOM 4185 C CA . LEU B 1 258 ? 27.312 -6.75 -1.404 1 96.81 258 LEU B CA 1
ATOM 4186 C C . LEU B 1 258 ? 28.109 -5.797 -0.522 1 96.81 258 LEU B C 1
ATOM 4188 O O . LEU B 1 258 ? 27.656 -5.438 0.571 1 96.81 258 LEU B O 1
ATOM 4192 N N . ASP B 1 259 ? 29.266 -5.363 -0.958 1 97.44 259 ASP B N 1
ATOM 4193 C CA . ASP B 1 259 ? 30.094 -4.422 -0.207 1 97.44 259 ASP B CA 1
ATOM 4194 C C . ASP B 1 259 ? 29.359 -3.105 0.023 1 97.44 259 ASP B C 1
ATOM 4196 O O . ASP B 1 259 ? 29.406 -2.551 1.122 1 97.44 259 ASP B O 1
ATOM 4200 N N . GLN B 1 260 ? 28.719 -2.629 -0.983 1 98.25 260 GLN B N 1
ATOM 4201 C CA . GLN B 1 260 ? 27.969 -1.382 -0.886 1 98.25 260 GLN B CA 1
ATOM 4202 C C . GLN B 1 260 ? 26.812 -1.516 0.084 1 98.25 260 GLN B C 1
ATOM 4204 O O . GLN B 1 260 ? 26.609 -0.663 0.953 1 98.25 260 GLN B 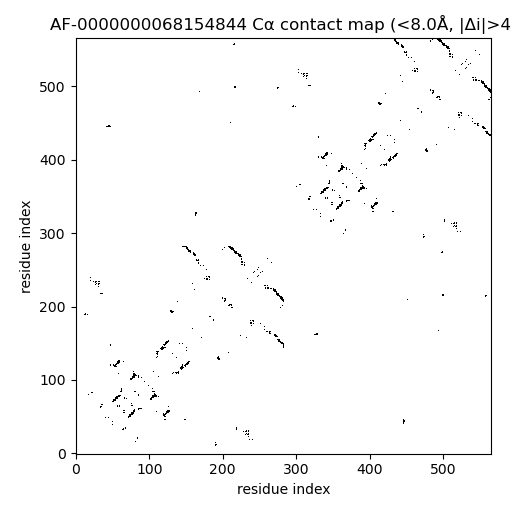O 1
ATOM 4209 N N . PHE B 1 261 ? 26.031 -2.633 -0.079 1 98 261 PHE B N 1
ATOM 4210 C CA . PHE B 1 261 ? 24.938 -2.881 0.856 1 98 261 PHE B CA 1
ATOM 4211 C C . PHE B 1 261 ? 25.453 -2.914 2.291 1 98 261 PHE B C 1
ATOM 4213 O O . PHE B 1 261 ? 24.844 -2.312 3.184 1 98 261 PHE B O 1
ATOM 4220 N N . THR B 1 262 ? 26.562 -3.562 2.533 1 97.5 262 THR B N 1
ATOM 4221 C CA . THR B 1 262 ? 27.141 -3.723 3.863 1 97.5 262 THR B CA 1
ATOM 4222 C C . THR B 1 262 ? 27.594 -2.377 4.426 1 97.5 262 THR B C 1
ATOM 4224 O O . THR B 1 262 ? 27.406 -2.102 5.613 1 97.5 262 THR B O 1
ATOM 4227 N N . GLN B 1 263 ? 28.141 -1.611 3.574 1 97.5 263 GLN B N 1
ATOM 4228 C CA . GLN B 1 263 ? 28.609 -0.288 3.982 1 97.5 263 GLN B CA 1
ATOM 4229 C C . GLN B 1 263 ? 27.453 0.564 4.496 1 97.5 263 GLN B C 1
ATOM 4231 O O . GLN B 1 263 ? 27.578 1.244 5.516 1 97.5 263 GLN B O 1
ATOM 4236 N N . TRP B 1 264 ? 26.344 0.542 3.822 1 96.88 264 TRP B N 1
ATOM 4237 C CA . TRP B 1 264 ? 25.219 1.427 4.152 1 96.88 264 TRP B CA 1
ATOM 4238 C C . TRP B 1 264 ? 24.359 0.826 5.258 1 96.88 264 TRP B C 1
ATOM 4240 O O . TRP B 1 264 ? 23.906 1.538 6.156 1 96.88 264 TRP B O 1
ATOM 4250 N N . MET B 1 265 ? 24.109 -0.48 5.203 1 95.56 265 MET B N 1
ATOM 4251 C CA . MET B 1 265 ? 23.141 -1.1 6.098 1 95.56 265 MET B CA 1
ATOM 4252 C C . MET B 1 265 ? 23.812 -1.694 7.324 1 95.56 265 MET B C 1
ATOM 4254 O O . MET B 1 265 ? 23.156 -1.992 8.32 1 95.56 265 MET B O 1
ATOM 4258 N N . GLY B 1 266 ? 25.078 -1.905 7.227 1 91.56 266 GLY B N 1
ATOM 4259 C CA . GLY B 1 266 ? 25.766 -2.674 8.25 1 91.56 266 GLY B CA 1
ATOM 4260 C C . GLY B 1 266 ? 25.594 -4.172 8.086 1 91.56 266 GLY B C 1
ATOM 4261 O O . GLY B 1 266 ? 25.172 -4.645 7.027 1 91.56 266 GLY B O 1
ATOM 4262 N N . THR B 1 267 ? 26.031 -4.93 9.172 1 89.81 267 THR B N 1
ATOM 4263 C CA . THR B 1 267 ? 26.016 -6.383 9.086 1 89.81 267 THR B CA 1
ATOM 4264 C C . THR B 1 267 ? 24.891 -6.969 9.93 1 89.81 267 THR B C 1
ATOM 4266 O O . THR B 1 267 ? 24.562 -8.156 9.805 1 89.81 267 THR B O 1
ATOM 4269 N N . GLU B 1 268 ? 24.25 -6.121 10.688 1 91.69 268 GLU B N 1
ATOM 4270 C CA . GLU B 1 268 ? 23.219 -6.621 11.578 1 91.69 268 GLU B CA 1
ATOM 4271 C C . GLU B 1 268 ? 21.844 -6.566 10.906 1 91.69 268 GLU B C 1
ATOM 4273 O O . GLU B 1 268 ? 21.547 -5.621 10.172 1 91.69 268 GLU B O 1
ATOM 4278 N N . PRO B 1 269 ? 21.062 -7.555 11.188 1 93.06 269 PRO B N 1
ATOM 4279 C CA . PRO B 1 269 ? 19.703 -7.512 10.648 1 93.06 269 PRO B CA 1
ATOM 4280 C C . PRO B 1 269 ? 18.891 -6.332 11.188 1 93.06 269 PRO B C 1
ATOM 4282 O O . PRO B 1 269 ? 19.078 -5.93 12.336 1 93.06 269 PRO B O 1
ATOM 4285 N N . ARG B 1 270 ? 18.125 -5.812 10.383 1 91.75 270 ARG B N 1
ATOM 4286 C CA . ARG B 1 270 ? 17.203 -4.73 10.742 1 91.75 270 ARG B CA 1
ATOM 4287 C C . ARG B 1 270 ? 15.789 -5.031 10.281 1 91.75 270 ARG B C 1
ATOM 4289 O O . ARG B 1 270 ? 15.578 -5.875 9.406 1 91.75 270 ARG B O 1
ATOM 4296 N N . PRO B 1 271 ? 14.828 -4.332 10.852 1 90.62 271 PRO B N 1
ATOM 4297 C CA . PRO B 1 271 ? 13.438 -4.578 10.438 1 90.62 271 PRO B CA 1
ATOM 4298 C C . PRO B 1 271 ? 13.164 -4.125 9.008 1 90.62 271 PRO B C 1
ATOM 4300 O O . PRO B 1 271 ? 13.664 -3.08 8.578 1 90.62 271 PRO B O 1
ATOM 4303 N N . TRP B 1 272 ? 12.469 -4.996 8.273 1 92.19 272 TRP B N 1
ATOM 4304 C CA . TRP B 1 272 ? 12.008 -4.695 6.922 1 92.19 272 TRP B CA 1
ATOM 4305 C C . TRP B 1 272 ? 10.484 -4.664 6.859 1 92.19 272 TRP B C 1
ATOM 4307 O O . TRP B 1 272 ? 9.812 -5.348 7.633 1 92.19 272 TRP B O 1
ATOM 4317 N N . VAL B 1 273 ? 10 -3.797 6.027 1 91.12 273 VAL B N 1
ATOM 4318 C CA . VAL B 1 273 ? 8.57 -3.789 5.742 1 91.12 273 VAL B CA 1
ATOM 4319 C C . VAL B 1 273 ? 8.328 -4.18 4.285 1 91.12 273 VAL B C 1
ATOM 4321 O O . VAL B 1 273 ? 8.883 -3.566 3.371 1 91.12 273 VAL B O 1
ATOM 4324 N N . TRP B 1 274 ? 7.516 -5.238 4.137 1 92.06 274 TRP B N 1
ATOM 4325 C CA . TRP B 1 274 ? 7.102 -5.645 2.799 1 92.06 274 TRP B CA 1
ATOM 4326 C C . TRP B 1 274 ? 5.699 -5.133 2.486 1 92.06 274 TRP B C 1
ATOM 4328 O O . TRP B 1 274 ? 4.727 -5.543 3.127 1 92.06 274 TRP B O 1
ATOM 4338 N N . GLY B 1 275 ? 5.641 -4.223 1.535 1 92.5 275 GLY B N 1
ATOM 4339 C CA . GLY B 1 275 ? 4.332 -3.781 1.073 1 92.5 275 GLY B CA 1
ATOM 4340 C C . GLY B 1 275 ? 3.727 -4.707 0.035 1 92.5 275 GLY B C 1
ATOM 4341 O O . GLY B 1 275 ? 4.422 -5.168 -0.873 1 92.5 275 GLY B O 1
ATOM 4342 N N . TYR B 1 276 ? 2.467 -4.996 0.202 1 93.5 276 TYR B N 1
ATOM 4343 C CA . TYR B 1 276 ? 1.738 -5.832 -0.745 1 93.5 276 TYR B CA 1
ATOM 4344 C C . TYR B 1 276 ? 0.562 -5.074 -1.349 1 93.5 276 TYR B C 1
ATOM 4346 O O . TYR B 1 276 ? -0.203 -4.43 -0.629 1 93.5 276 TYR B O 1
ATOM 4354 N N . ARG B 1 277 ? 0.511 -5.145 -2.607 1 95.25 277 ARG B N 1
ATOM 4355 C CA . ARG B 1 277 ? -0.655 -4.656 -3.336 1 95.25 277 ARG B CA 1
ATOM 4356 C C . ARG B 1 277 ? -1.595 -5.801 -3.701 1 95.25 277 ARG B C 1
ATOM 4358 O O . ARG B 1 277 ? -1.197 -6.738 -4.395 1 95.25 277 ARG B O 1
ATOM 4365 N N . VAL B 1 278 ? -2.801 -5.68 -3.223 1 96.75 278 VAL B N 1
ATOM 4366 C CA . VAL B 1 278 ? -3.764 -6.77 -3.328 1 96.75 278 VAL B CA 1
ATOM 4367 C C . VAL B 1 278 ? -4.949 -6.332 -4.188 1 96.75 278 VAL B C 1
ATOM 4369 O O . VAL B 1 278 ? -5.695 -5.426 -3.811 1 96.75 278 VAL B O 1
ATOM 4372 N N . ARG B 1 279 ? -5.082 -6.941 -5.363 1 98.44 279 ARG B N 1
ATOM 4373 C CA . ARG B 1 279 ? -6.234 -6.68 -6.219 1 98.44 279 ARG B CA 1
ATOM 4374 C C . ARG B 1 279 ? -7.324 -7.727 -6.004 1 98.44 279 ARG B C 1
ATOM 4376 O O . ARG B 1 279 ? -7.078 -8.93 -6.145 1 98.44 279 ARG B O 1
ATOM 4383 N N . LEU B 1 280 ? -8.516 -7.223 -5.664 1 98.62 280 LEU B N 1
ATOM 4384 C CA . LEU B 1 280 ? -9.656 -8.094 -5.379 1 98.62 280 LEU B CA 1
ATOM 4385 C C . LEU B 1 280 ? -10.727 -7.957 -6.461 1 98.62 280 LEU B C 1
ATOM 4387 O O . LEU B 1 280 ? -10.953 -6.863 -6.984 1 98.62 280 LEU B O 1
ATOM 4391 N N . GLY B 1 281 ? -11.336 -9.07 -6.781 1 98.62 281 GLY B N 1
ATOM 4392 C CA . GLY B 1 281 ? -12.531 -9.117 -7.613 1 98.62 281 GLY B CA 1
ATOM 4393 C C . GLY B 1 281 ? -13.57 -10.102 -7.105 1 98.62 281 GLY B C 1
ATOM 4394 O O . GLY B 1 281 ? -13.25 -11.25 -6.793 1 98.62 281 GLY B O 1
ATOM 4395 N N . VAL B 1 282 ? -14.781 -9.609 -6.992 1 98.5 282 VAL B N 1
ATOM 4396 C CA . VAL B 1 282 ? -15.875 -10.484 -6.578 1 98.5 282 VAL B CA 1
ATOM 4397 C C . VAL B 1 282 ? -16.656 -10.961 -7.805 1 98.5 282 VAL B C 1
ATOM 4399 O O . VAL B 1 282 ? -17 -10.156 -8.68 1 98.5 282 VAL B O 1
ATOM 4402 N N . LYS B 1 283 ? -16.812 -12.227 -7.867 1 97.94 283 LYS B N 1
ATOM 4403 C CA . LYS B 1 283 ? -17.641 -12.773 -8.938 1 97.94 283 LYS B CA 1
ATOM 4404 C C . LYS B 1 283 ? -19.109 -12.43 -8.711 1 97.94 283 LYS B C 1
ATOM 4406 O O . LYS B 1 283 ? -19.641 -12.602 -7.605 1 97.94 283 LYS B O 1
#

Secondary structure (DSSP, 8-state):
-------HHHHHHHHHHHHTTTT-HHHHHHHSPPPPHHHHHHHHHHTT-SSEEEEEEET-TTSHHHHTTTTTEEEEEEEES-HHHHHHHHHGGGG-TTTTTTEEEEE-BTTB--PPTT-EEEEEEES-GGGS-HHHHHHHHHHHEEEEEEEEEEEE-SS-B-S-HHHHHHHHHHHHHHHHHHHHTT--TT-----GGGHHHHHHHHT--SEEEEEEEE-S-EEE-HHHHHHHHHTSHHHHHHHHTT--HHHHTHHHHHHHHHHHH-SS-EEEB-EEEEEEEE-/-------HHHHHHHHHHHHTTTT-HHHHHHHSPPPPHHHHHHHHHHTT-SSEEEEEEET-TTSHHHHTTTTTEEEEEEEES-HHHHHHHHHGGGG-TTTTTTEEEEE-BTTB--PPTT-EEEEEEES-GGGS-HHHHHHHHHHHEEEEEEEEEEEE-SS-B-S-HHHHHHHHHHHHHHHHHHHHTT--TT-----GGGHHHHHHHHT--SEEEEEEEE-S-EEE-HHHHHHHHHTSHHHHHHHHTT--HHHHTHHHHHHHHHHHH-SS-EEEB-EEEEEEEE-

Solvent-accessible surface area (backbone atoms only — not comparable to full-atom values): 30078 Å² total; per-residue (Å²): 133,84,79,80,66,84,59,71,64,63,58,51,23,47,51,50,57,51,57,62,58,63,94,44,59,70,56,35,65,74,43,51,81,72,78,38,70,67,52,55,58,44,51,29,34,49,45,74,32,93,54,37,67,18,33,34,22,39,45,26,48,55,25,73,73,44,60,68,43,62,91,41,36,61,27,36,37,27,27,27,68,41,68,67,33,44,57,51,23,56,57,59,38,73,77,33,90,83,48,51,78,46,52,48,74,44,82,22,46,64,60,54,68,81,68,58,71,48,61,22,41,32,40,36,21,57,73,35,59,36,63,44,65,59,68,55,27,53,52,36,51,54,47,23,26,22,92,50,11,31,39,36,39,34,39,68,52,82,74,55,50,59,34,44,62,67,45,51,49,48,52,54,51,48,51,52,52,50,50,50,54,28,53,76,65,61,69,56,80,59,60,62,74,44,64,69,90,44,47,59,58,51,50,58,70,64,65,69,41,82,42,70,48,75,44,50,37,41,32,67,81,39,68,43,30,28,67,49,53,48,41,42,56,58,50,35,65,68,47,42,52,37,44,73,74,64,54,48,58,73,80,67,39,50,67,61,49,44,51,52,27,31,70,71,62,33,84,56,67,39,63,27,41,38,20,30,46,34,32,38,28,31,66,134,84,78,77,66,83,58,72,64,62,58,52,22,47,52,48,58,52,57,61,58,63,95,44,58,71,55,36,65,73,44,51,81,72,78,38,70,66,52,56,59,44,50,28,35,50,46,73,33,94,55,36,67,20,34,35,22,40,44,25,50,56,24,70,72,45,60,70,41,64,92,43,34,63,27,37,38,29,28,26,69,42,67,67,33,44,56,52,23,55,56,55,39,73,80,34,90,84,48,52,78,44,52,48,75,45,82,24,46,64,58,54,68,81,67,58,69,47,60,22,41,33,39,37,21,56,72,35,59,38,63,44,64,59,68,55,28,52,51,35,49,55,45,24,25,23,92,51,10,31,41,36,39,33,39,67,52,81,73,55,49,59,33,42,62,66,44,50,49,47,52,54,52,49,52,53,52,49,50,49,54,29,53,77,68,62,71,57,79,58,60,62,72,47,64,70,91,42,46,58,56,52,50,58,70,66,66,70,42,82,42,71,48,76,45,49,38,42,34,65,83,40,70,43,31,29,67,48,54,48,41,41,55,58,50,35,64,68,48,42,51,37,44,73,72,64,54,50,58,75,79,68,38,49,67,60,49,44,53,51,26,30,70,72,60,32,83,55,68,38,65,26,41,39,21,31,46,34,34,39,27,30,66

Radius of gyration: 25.41 Å; Cα contacts (8 Å, |Δi|>4): 1067; chains: 2; bounding box: 65×77×73 Å

InterPro domains:
  IPR013216 Methyltransferase type 11 [PF08241] (57-152)
  IPR029063 S-adenosyl-L-methionine-dependent methyltransferase superfamily [G3DSA:3.40.50.150] (24-236)
  IPR029063 S-adenosyl-L-methionine-dependent methyltransferase superfamily [SSF53335] (17-214)
  IPR051052 Diverse substrate methyltransferase [PTHR44942] (24-178)

Sequence (566 aa):
MAEDHPSSAATTDLKANVERFMGFADVYDAARPTPPADLVDLLLRYAGRTRAACVADIGCGTGLSTWLWQGKADEVVGVEPSTDMLAQAEKGRALYPDGASNVRFVNALSTATGLPDSSVDIVTVSQALHWMDPTPTFAEAVRILRPGGLFVAYDCDWPPATGCWEAEQRYTDWLKEVKAVGRQRDLYRDVKKWEKEEHLGRMAASGLFRWVRELIVHSDQETGDARRLLQLALSQGHVATVRKAGVSDDELGIGALLDQFTQWMGTEPRPWVWGYRVRLGVKMAEDHPSSAATTDLKANVERFMGFADVYDAARPTPPADLVDLLLRYAGRTRAACVADIGCGTGLSTWLWQGKADEVVGVEPSTDMLAQAEKGRALYPDGASNVRFVNALSTATGLPDSSVDIVTVSQALHWMDPTPTFAEAVRILRPGGLFVAYDCDWPPATGCWEAEQRYTDWLKEVKAVGRQRDLYRDVKKWEKEEHLGRMAASGLFRWVRELIVHSDQETGDARRLLQLALSQGHVATVRKAGVSDDELGIGALLDQFTQWMGTEPRPWVWGYRVRLGVK

Organism: Acanthamoeba castellanii (strain ATCC 30010 / Neff) (NCBI:txid1257118)

pLDDT: mean 88.83, std 14.78, range [24.28, 98.94]

Foldseek 3Di:
DPPPPPDPLVVQQLVVVQVLCAPLQVLQVVQDDQDALVVLCVQCVLLVHQAWQEEEEEQCFLNSPQCSNQVRYQATEYEHQHPRSQVNNLVCLVVDPVSSVRYYYDNDHLLCRVAAFQQGQEYEYEPPCQSDDNQSNLVSVLRRHHAFHKYKYKYKDPPWAQVFVQLRVLLVVLLVVLLVVCVVVVLCVSHHTHDPVCNQVSNVVSVSFPDKDKDKDKHDWDKDALVSSLSVSCSDSSNSSSVVVPQDCVNSCSVVSSVSRCVRGNGDIDTTIIMMIMMMGTD/DPPPDPDPLVVQQLVVVQVLCPPLQVLQVVQDDQDALVVLCVQCVLLVHQAWQEEEEEQCFLNSPQCSNQVRYQATEYEHQHPRSQVNNLVCLVVDPVSSVRYYYDNDHLLCRPAAFQATQEYEYEPPCQSDDNQSNLVSVLRRHHAFHKYKYKYKDPPWAQVFVQLRVLLVVLLVVLLVVCVVVVLCVSHHTHDPVCNQVSNVVSVSFPDKDKDKDKHDWDKDALVSSLSVSCSDSSNSSSVVVPQDCVNSCSVVSSVSRCVRGNGDIDTTIIMMIMMMGTD

Nearest PDB structures (foldseek):
  5gm2-assembly2_L  TM=5.882E-01  e=6.582E-12  Streptomyces blastmyceticus
  3vc2-assembly12_L  TM=5.923E-01  e=3.889E-11  Streptomyces coelicolor A3(2)
  5gm2-assembly3_O  TM=5.691E-01  e=2.322E-11  Streptomyces blastmyceticus
  3vc2-assembly3_C  TM=5.478E-01  e=3.468E-11  Streptomyces coelicolor A3(2)
  5gm2-assembly3_N  TM=4.861E-01  e=7.735E-11  Streptomyces blastmyceticus